Protein AF-0000000065962118 (afdb_homodimer)

Radius of gyration: 24.43 Å; Cα contacts (8 Å, |Δi|>4): 1003; chains: 2; bounding box: 50×73×47 Å

Solvent-accessible surface area (backbone atoms only — not comparable to full-atom values): 24178 Å² total; per-residue (Å²): 121,57,27,33,36,39,29,45,52,43,67,70,45,77,68,52,74,53,95,56,48,57,47,61,40,67,52,91,83,34,31,30,31,47,46,24,50,46,50,50,60,69,34,89,72,44,66,31,30,35,37,16,27,39,64,90,43,44,68,55,44,47,50,72,37,36,58,66,68,61,52,79,39,57,75,47,79,37,54,32,48,96,42,72,69,47,14,47,43,44,46,53,59,69,35,60,92,72,61,49,59,72,14,36,35,34,40,30,55,24,38,31,51,51,62,47,70,67,46,54,51,53,30,49,58,41,12,74,77,41,62,16,16,35,24,21,40,74,47,83,58,55,45,34,34,43,57,96,54,28,59,75,42,67,64,65,51,91,33,29,26,34,57,49,59,40,35,18,19,20,37,48,54,51,48,50,23,44,50,53,29,57,76,66,72,55,84,68,94,46,71,64,52,39,39,41,72,73,74,44,57,37,29,61,32,78,53,55,88,72,40,45,68,55,57,38,69,67,37,47,56,48,50,47,49,53,53,57,68,70,53,125,121,57,26,34,36,38,28,46,51,42,67,72,43,78,68,51,75,52,95,54,48,56,46,62,42,67,51,92,85,35,31,29,31,46,46,25,49,48,50,51,60,67,34,88,73,43,68,32,32,37,38,17,27,38,62,90,43,44,68,55,44,46,50,70,39,37,58,65,68,62,50,78,38,57,74,48,80,36,54,33,48,94,44,71,68,47,14,47,43,45,46,53,58,68,35,60,92,70,60,48,58,72,15,37,35,33,39,30,55,23,36,30,51,52,61,48,70,68,47,54,51,52,28,50,56,42,11,75,76,41,62,15,16,35,24,21,41,74,48,84,57,54,46,33,35,42,58,95,52,29,58,76,43,67,64,65,50,91,34,30,27,34,55,49,59,41,34,18,19,20,37,46,54,51,48,50,23,44,51,53,30,59,77,65,72,54,82,68,94,47,72,66,53,38,38,40,72,73,74,44,58,38,29,61,30,78,53,53,90,72,41,46,68,55,56,37,68,68,38,47,54,48,51,47,49,54,53,56,67,70,51,124

Structure (mmCIF, N/CA/C/O backbone):
data_AF-0000000065962118-model_v1
#
loop_
_entity.id
_entity.type
_entity.pdbx_description
1 polymer '2-C-methyl-D-erythritol 4-phosphate cytidylyltransferase'
#
loop_
_atom_site.group_PDB
_atom_site.id
_atom_site.type_symbol
_atom_site.label_atom_id
_atom_site.label_alt_id
_atom_site.label_comp_id
_atom_site.label_asym_id
_atom_site.label_entity_id
_atom_site.label_seq_id
_atom_site.pdbx_PDB_ins_code
_atom_site.Cartn_x
_atom_site.Cartn_y
_atom_site.Cartn_z
_atom_site.occupancy
_atom_site.B_iso_or_equiv
_atom_site.auth_seq_id
_atom_site.auth_comp_id
_atom_site.auth_asym_id
_atom_site.auth_atom_id
_atom_site.pdbx_PDB_model_num
ATOM 1 N N . MET A 1 1 ? 2.445 -27.125 -23.891 1 92.06 1 MET A N 1
ATOM 2 C CA . MET A 1 1 ? 3.012 -26.562 -22.672 1 92.06 1 MET A CA 1
ATOM 3 C C . MET A 1 1 ? 1.949 -26.453 -21.578 1 92.06 1 MET A C 1
ATOM 5 O O . MET A 1 1 ? 0.927 -25.797 -21.781 1 92.06 1 MET A O 1
ATOM 9 N N . ALA A 1 2 ? 2.139 -27.266 -20.562 1 98.06 2 ALA A N 1
ATOM 10 C CA . ALA A 1 2 ? 1.158 -27.266 -19.484 1 98.06 2 ALA A CA 1
ATOM 11 C C . ALA A 1 2 ? 1.36 -26.078 -18.547 1 98.06 2 ALA A C 1
ATOM 13 O O . ALA A 1 2 ? 2.391 -25.406 -18.609 1 98.06 2 ALA A O 1
ATOM 14 N N . VAL A 1 3 ? 0.314 -25.75 -17.891 1 98.81 3 VAL A N 1
ATOM 15 C CA . VAL A 1 3 ? 0.354 -24.688 -16.875 1 98.81 3 VAL A CA 1
ATOM 16 C C . VAL A 1 3 ? -0.012 -25.266 -15.508 1 98.81 3 VAL A C 1
ATOM 18 O O . VAL A 1 3 ? -1.057 -25.906 -15.359 1 98.81 3 VAL A O 1
ATOM 21 N N . PHE A 1 4 ? 0.867 -25.094 -14.547 1 98.88 4 PHE A N 1
ATOM 22 C CA . PHE A 1 4 ? 0.62 -25.562 -13.188 1 98.88 4 PHE A CA 1
ATOM 23 C C . PHE A 1 4 ? 0.595 -24.391 -12.211 1 98.88 4 PHE A C 1
ATOM 25 O O . PHE A 1 4 ? 1.349 -23.422 -12.367 1 98.88 4 PHE A O 1
ATOM 32 N N . ALA A 1 5 ? -0.285 -24.438 -11.227 1 98.88 5 ALA A N 1
ATOM 33 C CA . ALA A 1 5 ? -0.284 -23.5 -10.109 1 98.88 5 ALA A CA 1
ATOM 34 C C . ALA A 1 5 ? 0.433 -24.078 -8.898 1 98.88 5 ALA A C 1
ATOM 36 O O . ALA A 1 5 ? 0.242 -25.25 -8.555 1 98.88 5 ALA A O 1
ATOM 37 N N . LEU A 1 6 ? 1.332 -23.375 -8.391 1 98.94 6 LEU A N 1
ATOM 38 C CA . LEU A 1 6 ? 1.963 -23.672 -7.109 1 98.94 6 LEU A CA 1
ATOM 39 C C . LEU A 1 6 ? 1.506 -22.688 -6.043 1 98.94 6 LEU A C 1
ATOM 41 O O . LEU A 1 6 ? 1.812 -21.484 -6.121 1 98.94 6 LEU A O 1
ATOM 45 N N . ILE A 1 7 ? 0.814 -23.172 -5.004 1 98.75 7 ILE A N 1
ATOM 46 C CA . ILE A 1 7 ? 0.133 -22.312 -4.031 1 98.75 7 ILE A CA 1
ATOM 47 C C . ILE A 1 7 ? 0.769 -22.5 -2.654 1 98.75 7 ILE A C 1
ATOM 49 O O . ILE A 1 7 ? 0.338 -23.359 -1.872 1 98.75 7 ILE A O 1
ATOM 53 N N . PRO A 1 8 ? 1.767 -21.672 -2.369 1 97.94 8 PRO A N 1
ATOM 54 C CA . PRO A 1 8 ? 2.293 -21.703 -1.004 1 97.94 8 PRO A CA 1
ATOM 55 C C . PRO A 1 8 ? 1.306 -21.156 0.022 1 97.94 8 PRO A C 1
ATOM 57 O O . PRO A 1 8 ? 0.792 -20.047 -0.142 1 97.94 8 PRO A O 1
ATOM 60 N N . ALA A 1 9 ? 1.002 -21.859 1.066 1 95.12 9 ALA A N 1
ATOM 61 C CA . ALA A 1 9 ? 0.089 -21.484 2.145 1 95.12 9 ALA A CA 1
ATOM 62 C C . ALA A 1 9 ? 0.555 -22.062 3.48 1 95.12 9 ALA A C 1
ATOM 64 O O . ALA A 1 9 ? -0.261 -22.5 4.293 1 95.12 9 ALA A O 1
ATOM 65 N N . ALA A 1 10 ? 1.841 -22.031 3.631 1 89.19 10 ALA A N 1
ATOM 66 C CA . ALA A 1 10 ? 2.389 -22.672 4.82 1 89.19 10 ALA A CA 1
ATOM 67 C C . ALA A 1 10 ? 2.752 -21.641 5.883 1 89.19 10 ALA A C 1
ATOM 69 O O . ALA A 1 10 ? 3.232 -22 6.965 1 89.19 10 ALA A O 1
ATOM 70 N N . GLY A 1 11 ? 2.527 -20.406 5.52 1 80.38 11 GLY A N 1
ATOM 71 C CA . GLY A 1 11 ? 2.896 -19.375 6.469 1 80.38 11 GLY A CA 1
ATOM 72 C C . GLY A 1 11 ? 1.97 -19.297 7.668 1 80.38 11 GLY A C 1
ATOM 73 O O . GLY A 1 11 ? 0.763 -19.516 7.539 1 80.38 11 GLY A O 1
ATOM 74 N N . MET A 1 12 ? 2.488 -19.047 8.812 1 65.81 12 MET A N 1
ATOM 75 C CA . MET A 1 12 ? 1.793 -19.141 10.094 1 65.81 12 MET A CA 1
ATOM 76 C C . MET A 1 12 ? 0.943 -17.906 10.352 1 65.81 12 MET A C 1
ATOM 78 O O . MET A 1 12 ? 0.139 -17.875 11.281 1 65.81 12 MET A O 1
ATOM 82 N N . GLY A 1 13 ? 0.883 -16.953 9.461 1 64.19 13 GLY A N 1
ATOM 83 C CA . GLY A 1 13 ? -0.012 -15.805 9.562 1 64.19 13 GLY A CA 1
ATOM 84 C C . GLY A 1 13 ? 0.152 -15.031 10.859 1 64.19 13 GLY A C 1
ATOM 85 O O . GLY A 1 13 ? -0.834 -14.695 11.516 1 64.19 13 GLY A O 1
ATOM 86 N N . LYS A 1 14 ? 1.296 -14.703 11.406 1 60.91 14 LYS A N 1
ATOM 87 C CA . LYS A 1 14 ? 1.544 -14.055 12.688 1 60.91 14 LYS A CA 1
ATOM 88 C C . LYS A 1 14 ? 0.825 -12.711 12.773 1 60.91 14 LYS A C 1
ATOM 90 O O . LYS A 1 14 ? 0.328 -12.336 13.836 1 60.91 14 LYS A O 1
ATOM 95 N N . ARG A 1 15 ? 0.436 -12.133 11.789 1 61.31 15 ARG A N 1
ATOM 96 C CA . ARG A 1 15 ? -0.137 -10.789 11.773 1 61.31 15 ARG A CA 1
ATOM 97 C C . ARG A 1 15 ? -1.641 -10.836 12.023 1 61.31 15 ARG A C 1
ATOM 99 O O . ARG A 1 15 ? -2.252 -9.812 12.352 1 61.31 15 ARG A O 1
ATOM 106 N N . MET A 1 16 ? -2.307 -11.906 11.859 1 71.38 16 MET A N 1
ATOM 107 C CA . MET A 1 16 ? -3.752 -12.031 12.008 1 71.38 16 MET A CA 1
ATOM 108 C C . MET A 1 16 ? -4.133 -12.266 13.469 1 71.38 16 MET A C 1
ATOM 110 O O . MET A 1 16 ? -5.301 -12.133 13.836 1 71.38 16 MET A O 1
ATOM 114 N N . GLY A 1 17 ? -3.094 -12.492 14.352 1 57.5 17 GLY A N 1
ATOM 115 C CA . GLY A 1 17 ? -3.361 -12.766 15.75 1 57.5 17 GLY A CA 1
ATOM 116 C C . GLY A 1 17 ? -4.312 -13.93 15.969 1 57.5 17 GLY A C 1
ATOM 117 O O . GLY A 1 17 ? -4.793 -14.148 17.078 1 57.5 17 GLY A O 1
ATOM 118 N N . ALA A 1 18 ? -4.703 -14.633 14.969 1 54.94 18 ALA A N 1
ATOM 119 C CA . ALA A 1 18 ? -5.695 -15.695 15.102 1 54.94 18 ALA A CA 1
ATOM 120 C C . ALA A 1 18 ? -5.043 -17 15.531 1 54.94 18 ALA A C 1
ATOM 122 O O . ALA A 1 18 ? -3.855 -17.219 15.281 1 54.94 18 ALA A O 1
ATOM 123 N N . SER A 1 19 ? -5.828 -17.766 16.281 1 55.88 19 SER A N 1
ATOM 124 C CA . SER A 1 19 ? -5.426 -19.094 16.734 1 55.88 19 SER A CA 1
ATOM 125 C C . SER A 1 19 ? -5.289 -20.062 15.562 1 55.88 19 SER A C 1
ATOM 127 O O . SER A 1 19 ? -4.512 -21.016 15.617 1 55.88 19 SER A O 1
ATOM 129 N N . ILE A 1 20 ? -6.094 -19.812 14.555 1 60.16 20 ILE A N 1
ATOM 130 C CA . ILE A 1 20 ? -6.074 -20.656 13.367 1 60.16 20 ILE A CA 1
ATOM 131 C C . ILE A 1 20 ? -5.27 -19.969 12.266 1 60.16 20 ILE A C 1
ATOM 133 O O . ILE A 1 20 ? -5.285 -18.734 12.148 1 60.16 20 ILE A O 1
ATOM 137 N N . ASN A 1 21 ? -4.664 -20.734 11.602 1 79.06 21 ASN A N 1
ATOM 138 C CA . ASN A 1 21 ? -3.895 -20.203 10.484 1 79.06 21 ASN A CA 1
ATOM 139 C C . ASN A 1 21 ? -4.777 -19.406 9.531 1 79.06 21 ASN A C 1
ATOM 141 O O . ASN A 1 21 ? -5.887 -19.828 9.203 1 79.06 21 ASN A O 1
ATOM 145 N N . LYS A 1 22 ? -4.453 -18.344 9.086 1 82.69 22 LYS A N 1
ATOM 146 C CA . LYS A 1 22 ? -5.227 -17.359 8.344 1 82.69 22 LYS A CA 1
ATOM 147 C C . LYS A 1 22 ? -5.797 -17.953 7.059 1 82.69 22 LYS A C 1
ATOM 149 O O . LYS A 1 22 ? -6.852 -17.516 6.586 1 82.69 22 LYS A O 1
ATOM 154 N N . GLN A 1 23 ? -5.152 -18.969 6.543 1 89.31 23 GLN A N 1
ATOM 155 C CA . GLN A 1 23 ? -5.574 -19.516 5.258 1 89.31 23 GLN A CA 1
ATOM 156 C C . GLN A 1 23 ? -6.891 -20.281 5.395 1 89.31 23 GLN A C 1
ATOM 158 O O . GLN A 1 23 ? -7.559 -20.562 4.395 1 89.31 23 GLN A O 1
ATOM 163 N N . TYR A 1 24 ? -7.273 -20.562 6.648 1 90.94 24 TYR A N 1
ATOM 164 C CA . TYR A 1 24 ? -8.492 -21.328 6.855 1 90.94 24 TYR A CA 1
ATOM 165 C C . TYR A 1 24 ? -9.625 -20.453 7.352 1 90.94 24 TYR A C 1
ATOM 167 O O . TYR A 1 24 ? -10.75 -20.922 7.543 1 90.94 24 TYR A O 1
ATOM 175 N N . LEU A 1 25 ? -9.305 -19.156 7.602 1 90.19 25 LEU A N 1
ATOM 176 C CA . LEU A 1 25 ? -10.375 -18.234 7.973 1 90.19 25 LEU A CA 1
ATOM 177 C C . LEU A 1 25 ? -11.445 -18.172 6.883 1 90.19 25 LEU A C 1
ATOM 179 O O . LEU A 1 25 ? -11.133 -18.281 5.695 1 90.19 25 LEU A O 1
ATOM 183 N N . LEU A 1 26 ? -12.625 -17.969 7.336 1 92.56 26 LEU A N 1
ATOM 184 C CA . LEU A 1 26 ? -13.734 -17.969 6.387 1 92.56 26 LEU A CA 1
ATOM 185 C C . LEU A 1 26 ? -13.93 -16.594 5.77 1 92.56 26 LEU A C 1
ATOM 187 O O . LEU A 1 26 ? -13.891 -15.578 6.477 1 92.56 26 LEU A O 1
ATOM 191 N N . LEU A 1 27 ? -13.992 -16.594 4.555 1 93.12 27 LEU A N 1
ATOM 192 C CA . LEU A 1 27 ? -14.359 -15.445 3.742 1 93.12 27 LEU A CA 1
ATOM 193 C C . LEU A 1 27 ? -15.625 -15.727 2.938 1 93.12 27 LEU A C 1
ATOM 195 O O . LEU A 1 27 ? -15.594 -16.484 1.973 1 93.12 27 LEU A O 1
ATOM 199 N N . GLY A 1 28 ? -16.719 -15.109 3.295 1 91.56 28 GLY A N 1
ATOM 200 C CA . GLY A 1 28 ? -18 -15.43 2.676 1 91.56 28 GLY A CA 1
ATOM 201 C C . GLY A 1 28 ? -18.391 -16.891 2.824 1 91.56 28 GLY A C 1
ATOM 202 O O . GLY A 1 28 ? -18.844 -17.516 1.867 1 91.56 28 GLY A O 1
ATOM 203 N N . GLY A 1 29 ? -18 -17.484 3.867 1 91.75 29 GLY A N 1
ATOM 204 C CA . GLY A 1 29 ? -18.422 -18.844 4.172 1 91.75 29 GLY A CA 1
ATOM 205 C C . GLY A 1 29 ? -17.469 -19.891 3.65 1 91.75 29 GLY A C 1
ATOM 206 O O . GLY A 1 29 ? -17.641 -21.094 3.9 1 91.75 29 GLY A O 1
ATOM 207 N N . MET A 1 30 ? -16.516 -19.531 2.992 1 95.06 30 MET A N 1
ATOM 208 C CA . MET A 1 30 ? -15.531 -20.453 2.434 1 95.06 30 MET A CA 1
ATOM 209 C C . MET A 1 30 ? -14.125 -20.094 2.908 1 95.06 30 MET A C 1
ATOM 211 O O . MET A 1 30 ? -13.773 -18.906 2.994 1 95.06 30 MET A O 1
ATOM 215 N N . PRO A 1 31 ? -13.336 -21.125 3.271 1 95.75 31 PRO A N 1
ATOM 216 C CA . PRO A 1 31 ? -11.961 -20.797 3.648 1 95.75 31 PRO A CA 1
ATOM 217 C C . PRO A 1 31 ? -11.234 -19.969 2.582 1 95.75 31 PRO A C 1
ATOM 219 O O . PRO A 1 31 ? -11.43 -20.203 1.386 1 95.75 31 PRO A O 1
ATOM 222 N N . ILE A 1 32 ? -10.383 -19.062 3.002 1 96.31 32 ILE A N 1
ATOM 223 C CA . ILE A 1 32 ? -9.648 -18.188 2.088 1 96.31 32 ILE A CA 1
ATOM 224 C C . ILE A 1 32 ? -8.875 -19.047 1.083 1 96.31 32 ILE A C 1
ATOM 226 O O . ILE A 1 32 ? -8.898 -18.781 -0.12 1 96.31 32 ILE A O 1
ATOM 230 N N . LEU A 1 33 ? -8.219 -20.109 1.568 1 97.62 33 LEU A N 1
ATOM 231 C CA . LEU A 1 33 ? -7.449 -20.984 0.697 1 97.62 33 LEU A CA 1
ATOM 232 C C . LEU A 1 33 ? -8.344 -21.625 -0.353 1 97.62 33 LEU A C 1
ATOM 234 O O . LEU A 1 33 ? -7.973 -21.719 -1.523 1 97.62 33 LEU A O 1
ATOM 238 N N . ALA A 1 34 ? -9.5 -22.047 0.062 1 98.06 34 ALA A N 1
ATOM 239 C CA . ALA A 1 34 ? -10.438 -22.688 -0.865 1 98.06 34 ALA A CA 1
ATOM 240 C C . ALA A 1 34 ? -10.875 -21.703 -1.948 1 98.06 34 ALA A C 1
ATOM 242 O O . ALA A 1 34 ? -11 -22.078 -3.117 1 98.06 34 ALA A O 1
ATOM 243 N N . ARG A 1 35 ? -11.094 -20.5 -1.571 1 97.62 35 ARG A N 1
ATOM 244 C CA . ARG A 1 35 ? -11.469 -19.469 -2.543 1 97.62 35 ARG A CA 1
ATOM 245 C C . ARG A 1 35 ? -10.359 -19.25 -3.559 1 97.62 35 ARG A C 1
ATOM 247 O O . ARG A 1 35 ? -10.625 -19.047 -4.746 1 97.62 35 ARG A O 1
ATOM 254 N N . THR A 1 36 ? -9.164 -19.234 -3.043 1 98.12 36 THR A N 1
ATOM 255 C CA . THR A 1 36 ? -8.016 -19.078 -3.932 1 98.12 36 THR A CA 1
ATOM 256 C C . THR A 1 36 ? -7.918 -20.266 -4.902 1 98.12 36 THR A C 1
ATOM 258 O O . THR A 1 36 ? -7.797 -20.062 -6.113 1 98.12 36 THR A O 1
ATOM 261 N N . LEU A 1 37 ? -8.039 -21.469 -4.383 1 98.62 37 LEU A N 1
ATOM 262 C CA . LEU A 1 37 ? -7.93 -22.672 -5.203 1 98.62 37 LEU A CA 1
ATOM 263 C C . LEU A 1 37 ? -9.039 -22.734 -6.246 1 98.62 37 LEU A C 1
ATOM 265 O O . LEU A 1 37 ? -8.828 -23.219 -7.355 1 98.62 37 LEU A O 1
ATOM 269 N N . GLU A 1 38 ? -10.164 -22.203 -5.863 1 98.19 38 GLU A N 1
ATOM 270 C CA . GLU A 1 38 ? -11.32 -22.234 -6.758 1 98.19 38 GLU A CA 1
ATOM 271 C C . GLU A 1 38 ? -11.031 -21.516 -8.062 1 98.19 38 GLU A C 1
ATOM 273 O O . GLU A 1 38 ? -11.469 -21.938 -9.133 1 98.19 38 GLU A O 1
ATOM 278 N N . VAL A 1 39 ? -10.305 -20.406 -7.996 1 97.94 39 VAL A N 1
ATOM 279 C CA . VAL A 1 39 ? -9.961 -19.641 -9.18 1 97.94 39 VAL A CA 1
ATOM 280 C C . VAL A 1 39 ? -9.148 -20.5 -10.148 1 97.94 39 VAL A C 1
ATOM 282 O O . VAL A 1 39 ? -9.438 -20.531 -11.352 1 97.94 39 VAL A O 1
ATOM 285 N N . PHE A 1 40 ? -8.203 -21.234 -9.656 1 98.69 40 PHE A N 1
ATOM 286 C CA . PHE A 1 40 ? -7.32 -22.062 -10.477 1 98.69 40 PHE A CA 1
ATOM 287 C C . PHE A 1 40 ? -8.039 -23.312 -10.938 1 98.69 40 PHE A C 1
ATOM 289 O O . PHE A 1 40 ? -7.816 -23.797 -12.055 1 98.69 40 PHE A O 1
ATOM 296 N N . GLU A 1 41 ? -8.898 -23.828 -10.086 1 98.62 41 GLU A N 1
ATOM 297 C CA . GLU A 1 41 ? -9.711 -24.984 -10.445 1 98.62 41 GLU A CA 1
ATOM 298 C C . GLU A 1 41 ? -10.594 -24.688 -11.648 1 98.62 41 GLU A C 1
ATOM 300 O O . GLU A 1 41 ? -10.727 -25.516 -12.555 1 98.62 41 GLU A O 1
ATOM 305 N N . ARG A 1 42 ? -11.102 -23.516 -11.68 1 98.12 42 ARG A N 1
ATOM 306 C CA . ARG A 1 42 ? -12.07 -23.156 -12.711 1 98.12 42 ARG A CA 1
ATOM 307 C C . ARG A 1 42 ? -11.367 -22.703 -13.992 1 98.12 42 ARG A C 1
ATOM 309 O O . ARG A 1 42 ? -11.969 -22.719 -15.07 1 98.12 42 ARG A O 1
ATOM 316 N N . SER A 1 43 ? -10.188 -22.297 -13.906 1 98.38 43 SER A N 1
ATOM 317 C CA . SER A 1 43 ? -9.469 -21.75 -15.055 1 98.38 43 SER A CA 1
ATOM 318 C C . SER A 1 43 ? -9.164 -22.828 -16.078 1 98.38 43 SER A C 1
ATOM 320 O O . SER A 1 43 ? -8.531 -23.844 -15.758 1 98.38 43 SER A O 1
ATOM 322 N N . PRO A 1 44 ? -9.516 -22.641 -17.312 1 97.88 44 PRO A N 1
ATOM 323 C CA . PRO A 1 44 ? -9.164 -23.609 -18.359 1 97.88 44 PRO A CA 1
ATOM 324 C C . PRO A 1 44 ? -7.672 -23.594 -18.688 1 97.88 44 PRO A C 1
ATOM 326 O O . PRO A 1 44 ? -7.176 -24.516 -19.344 1 97.88 44 PRO A O 1
ATOM 329 N N . LEU A 1 45 ? -6.984 -22.578 -18.219 1 97.94 45 LEU A N 1
ATOM 330 C CA . LEU A 1 45 ? -5.559 -22.438 -18.484 1 97.94 45 LEU A CA 1
ATOM 331 C C . LEU A 1 45 ? -4.734 -23.359 -17.609 1 97.94 45 LEU A C 1
ATOM 333 O O . LEU A 1 45 ? -3.643 -23.781 -18 1 97.94 45 LEU A O 1
ATOM 337 N N . VAL A 1 46 ? -5.223 -23.688 -16.469 1 98.75 46 VAL A N 1
ATOM 338 C CA . VAL A 1 46 ? -4.445 -24.375 -15.445 1 98.75 46 VAL A CA 1
ATOM 339 C C . VAL A 1 46 ? -4.707 -25.875 -15.539 1 98.75 46 VAL A C 1
ATOM 341 O O . VAL A 1 46 ? -5.859 -26.328 -15.516 1 98.75 46 VAL A O 1
ATOM 344 N N . ASP A 1 47 ? -3.641 -26.609 -15.586 1 98.69 47 ASP A N 1
ATOM 345 C CA . ASP A 1 47 ? -3.752 -28.047 -15.789 1 98.69 47 ASP A CA 1
ATOM 346 C C . ASP A 1 47 ? -3.631 -28.797 -14.461 1 98.69 47 ASP A C 1
ATOM 348 O O . ASP A 1 47 ? -4.078 -29.938 -14.344 1 98.69 47 ASP A O 1
ATOM 352 N N . GLY A 1 48 ? -3.053 -28.266 -13.508 1 98.75 48 GLY A N 1
ATOM 353 C CA . GLY A 1 48 ? -2.836 -28.891 -12.219 1 98.75 48 GLY A CA 1
ATOM 354 C C . GLY A 1 48 ? -2.441 -27.906 -11.133 1 98.75 48 GLY A C 1
ATOM 355 O O . GLY A 1 48 ? -1.953 -26.812 -11.43 1 98.75 48 GLY A O 1
ATOM 356 N N . ILE A 1 49 ? -2.705 -28.281 -9.891 1 98.88 49 ILE A N 1
ATOM 357 C CA . ILE A 1 49 ? -2.438 -27.422 -8.742 1 98.88 49 ILE A CA 1
ATOM 358 C C . ILE A 1 49 ? -1.604 -28.188 -7.711 1 98.88 49 ILE A C 1
ATOM 360 O O . ILE A 1 49 ? -1.9 -29.344 -7.398 1 98.88 49 ILE A O 1
ATOM 364 N N . PHE A 1 50 ? -0.556 -27.594 -7.266 1 98.88 50 PHE A N 1
ATOM 365 C CA . PHE A 1 50 ? 0.219 -28.062 -6.121 1 98.88 50 PHE A CA 1
ATOM 366 C C . PHE A 1 50 ? 0.068 -27.109 -4.945 1 98.88 50 PHE A C 1
ATOM 368 O O . PHE A 1 50 ? 0.266 -25.891 -5.09 1 98.88 50 PHE A O 1
ATOM 375 N N . VAL A 1 51 ? -0.312 -27.641 -3.779 1 98.69 51 VAL A N 1
ATOM 376 C CA . VAL A 1 51 ? -0.548 -26.828 -2.59 1 98.69 51 VAL A CA 1
ATOM 377 C C . VAL A 1 51 ? 0.52 -27.125 -1.54 1 98.69 51 VAL A C 1
ATOM 379 O O . VAL A 1 51 ? 0.832 -28.281 -1.277 1 98.69 51 VAL A O 1
ATOM 382 N N . VAL A 1 52 ? 1.112 -26.094 -1.016 1 98.31 52 VAL A N 1
ATOM 383 C CA . VAL A 1 52 ? 2.127 -26.266 0.017 1 98.31 52 VAL A CA 1
ATOM 384 C C . VAL A 1 52 ? 1.569 -25.828 1.37 1 98.31 52 VAL A C 1
ATOM 386 O O . VAL A 1 52 ? 1.16 -24.688 1.537 1 98.31 52 VAL A O 1
ATOM 389 N N . ILE A 1 53 ? 1.55 -26.75 2.32 1 96.5 53 ILE A N 1
ATOM 390 C CA . ILE A 1 53 ? 0.913 -26.531 3.615 1 96.5 53 ILE A CA 1
ATOM 391 C C . ILE A 1 53 ? 1.821 -27.047 4.727 1 96.5 53 ILE A C 1
ATOM 393 O O . ILE A 1 53 ? 2.707 -27.875 4.48 1 96.5 53 ILE A O 1
ATOM 397 N N . PRO A 1 54 ? 1.706 -26.453 5.898 1 94.81 54 PRO A N 1
ATOM 398 C CA . PRO A 1 54 ? 2.447 -27.094 6.992 1 94.81 54 PRO A CA 1
ATOM 399 C C . PRO A 1 54 ? 2.197 -28.594 7.09 1 94.81 54 PRO A C 1
ATOM 401 O O . PRO A 1 54 ? 1.063 -29.047 6.918 1 94.81 54 PRO A O 1
ATOM 404 N N . ALA A 1 55 ? 3.256 -29.266 7.406 1 95.25 55 ALA A N 1
ATOM 405 C CA . ALA A 1 55 ? 3.225 -30.734 7.363 1 95.25 55 ALA A CA 1
ATOM 406 C C . ALA A 1 55 ? 2.1 -31.281 8.234 1 95.25 55 ALA A C 1
ATOM 408 O O . ALA A 1 55 ? 1.383 -32.188 7.828 1 95.25 55 ALA A O 1
ATOM 409 N N . ASP A 1 56 ? 1.895 -30.719 9.367 1 93.94 56 ASP A N 1
ATOM 410 C CA . ASP A 1 56 ? 0.945 -31.25 10.344 1 93.94 56 ASP A CA 1
ATOM 411 C C . ASP A 1 56 ? -0.491 -30.906 9.945 1 93.94 56 ASP A C 1
ATOM 413 O O . ASP A 1 56 ? -1.439 -31.453 10.516 1 93.94 56 ASP A O 1
ATOM 417 N N . GLU A 1 57 ? -0.644 -30.156 8.914 1 94.81 57 GLU A N 1
ATOM 418 C CA . GLU A 1 57 ? -1.982 -29.719 8.523 1 94.81 57 GLU A CA 1
ATOM 419 C C . GLU A 1 57 ? -2.414 -30.375 7.215 1 94.81 57 GLU A C 1
ATOM 421 O O . GLU A 1 57 ? -3.527 -30.141 6.738 1 94.81 57 GLU A O 1
ATOM 426 N N . ILE A 1 58 ? -1.604 -31.188 6.629 1 96.56 58 ILE A N 1
ATOM 427 C CA . ILE A 1 58 ? -1.834 -31.766 5.305 1 96.56 58 ILE A CA 1
ATOM 428 C C . ILE A 1 58 ? -3.117 -32.594 5.316 1 96.56 58 ILE A C 1
ATOM 430 O O . ILE A 1 58 ? -3.98 -32.406 4.453 1 96.56 58 ILE A O 1
ATOM 434 N N . PRO A 1 59 ? -3.314 -33.406 6.402 1 96.56 59 PRO A N 1
ATOM 435 C CA . PRO A 1 59 ? -4.566 -34.188 6.402 1 96.56 59 PRO A CA 1
ATOM 436 C C . PRO A 1 59 ? -5.801 -33.281 6.484 1 96.56 59 PRO A C 1
ATOM 438 O O . PRO A 1 59 ? -6.781 -33.5 5.77 1 96.56 59 PRO A O 1
ATOM 441 N N . PHE A 1 60 ? -5.672 -32.281 7.312 1 95.31 60 PHE A N 1
ATOM 442 C CA . PHE A 1 60 ? -6.781 -31.359 7.461 1 95.31 60 PHE A CA 1
ATOM 443 C C . PHE A 1 60 ? -7.07 -30.641 6.145 1 95.31 60 PHE A C 1
ATOM 445 O O . PHE A 1 60 ? -8.227 -30.562 5.719 1 95.31 60 PHE A O 1
ATOM 452 N N . CYS A 1 61 ? -6.094 -30.156 5.496 1 96.5 61 CYS A N 1
ATOM 453 C CA . CYS A 1 61 ? -6.242 -29.453 4.23 1 96.5 61 CYS A CA 1
ATOM 454 C C . CYS A 1 61 ? -6.852 -30.359 3.166 1 96.5 61 CYS A C 1
ATOM 456 O O . CYS A 1 61 ? -7.742 -29.938 2.426 1 96.5 61 CYS A O 1
ATOM 458 N N . ARG A 1 62 ? -6.352 -31.562 3.08 1 97.5 62 ARG A N 1
ATOM 459 C CA . ARG A 1 62 ? -6.855 -32.531 2.104 1 97.5 62 ARG A CA 1
ATOM 460 C C . ARG A 1 62 ? -8.352 -32.75 2.273 1 97.5 62 ARG A C 1
ATOM 462 O O . ARG A 1 62 ? -9.117 -32.656 1.309 1 97.5 62 ARG A O 1
ATOM 469 N N . GLU A 1 63 ? -8.75 -32.875 3.473 1 97.06 63 GLU A N 1
ATOM 470 C CA . GLU A 1 63 ? -10.133 -33.25 3.75 1 97.06 63 GLU A CA 1
ATOM 471 C C . GLU A 1 63 ? -11.047 -32.031 3.742 1 97.06 63 GLU A C 1
ATOM 473 O O . GLU A 1 63 ? -12.086 -32.031 3.078 1 97.06 63 GLU A O 1
ATOM 478 N N . GLN A 1 64 ? -10.617 -31 4.422 1 95.88 64 GLN A N 1
ATOM 479 C CA . GLN A 1 64 ? -11.523 -29.891 4.734 1 95.88 64 GLN A CA 1
ATOM 480 C C . GLN A 1 64 ? -11.477 -28.812 3.656 1 95.88 64 GLN A C 1
ATOM 482 O O . GLN A 1 64 ? -12.344 -27.953 3.602 1 95.88 64 GLN A O 1
ATOM 487 N N . VAL A 1 65 ? -10.492 -28.922 2.805 1 97 65 VAL A N 1
ATOM 488 C CA . VAL A 1 65 ? -10.383 -27.906 1.768 1 97 65 VAL A CA 1
ATOM 489 C C . VAL A 1 65 ? -10.484 -28.547 0.39 1 97 65 VAL A C 1
ATOM 491 O O . VAL A 1 65 ? -11.477 -28.375 -0.318 1 97 65 VAL A O 1
ATOM 494 N N . VAL A 1 66 ? -9.656 -29.5 0.09 1 97.94 66 VAL A N 1
ATOM 495 C CA . VAL A 1 66 ? -9.539 -30.031 -1.265 1 97.94 66 VAL A CA 1
ATOM 496 C C . VAL A 1 66 ? -10.727 -30.953 -1.561 1 97.94 66 VAL A C 1
ATOM 498 O O . VAL A 1 66 ? -11.492 -30.703 -2.498 1 97.94 66 VAL A O 1
ATOM 501 N N . GLU A 1 67 ? -10.898 -31.938 -0.735 1 98 67 GLU A N 1
ATOM 502 C CA . GLU A 1 67 ? -11.953 -32.938 -0.964 1 98 67 GLU A CA 1
ATOM 503 C C . GLU A 1 67 ? -13.328 -32.312 -0.714 1 98 67 GLU A C 1
ATOM 505 O O . GLU A 1 67 ? -14.266 -32.531 -1.492 1 98 67 GLU A O 1
ATOM 510 N N . ARG A 1 68 ? -13.383 -31.531 0.333 1 97.44 68 ARG A N 1
ATOM 511 C CA . ARG A 1 68 ? -14.656 -30.922 0.702 1 97.44 68 ARG A CA 1
ATOM 512 C C . ARG A 1 68 ? -15.211 -30.078 -0.438 1 97.44 68 ARG A C 1
ATOM 514 O O . ARG A 1 68 ? -16.422 -30.016 -0.65 1 97.44 68 ARG A O 1
ATOM 521 N N . HIS A 1 69 ? -14.359 -29.438 -1.181 1 97.75 69 HIS A N 1
ATOM 522 C CA . HIS A 1 69 ? -14.828 -28.516 -2.211 1 97.75 69 HIS A CA 1
ATOM 523 C C . HIS A 1 69 ? -14.664 -29.109 -3.604 1 97.75 69 HIS A C 1
ATOM 525 O O . HIS A 1 69 ? -14.914 -28.438 -4.605 1 97.75 69 HIS A O 1
ATOM 531 N N . GLY A 1 70 ? -14.172 -30.266 -3.715 1 97.94 70 GLY A N 1
ATOM 532 C CA . GLY A 1 70 ? -14.141 -31.031 -4.953 1 97.94 70 GLY A CA 1
ATOM 533 C C . GLY A 1 70 ? -13.086 -30.531 -5.93 1 97.94 70 GLY A C 1
ATOM 534 O O . GLY A 1 70 ? -13.328 -30.484 -7.137 1 97.94 70 GLY A O 1
ATOM 535 N N . PHE A 1 71 ? -11.992 -30.125 -5.441 1 98.56 71 PHE A N 1
ATOM 536 C CA . PHE A 1 71 ? -10.93 -29.656 -6.316 1 98.56 71 PHE A CA 1
ATOM 537 C C . PHE A 1 71 ? -10.211 -30.812 -6.988 1 98.56 71 PHE A C 1
ATOM 539 O O . PHE A 1 71 ? -9.352 -31.453 -6.379 1 98.56 71 PHE A O 1
ATOM 546 N N . SER A 1 72 ? -10.445 -30.984 -8.242 1 98.38 72 SER A N 1
ATOM 547 C CA . SER A 1 72 ? -9.961 -32.156 -8.969 1 98.38 72 SER A CA 1
ATOM 548 C C . SER A 1 72 ? -8.586 -31.891 -9.578 1 98.38 72 SER A C 1
ATOM 550 O O . SER A 1 72 ? -7.879 -32.844 -9.953 1 98.38 72 SER A O 1
ATOM 552 N N . LYS A 1 73 ? -8.227 -30.656 -9.688 1 98.56 73 LYS A N 1
ATOM 553 C CA . LYS A 1 73 ? -6.953 -30.344 -10.328 1 98.56 73 LYS A CA 1
ATOM 554 C C . LYS A 1 73 ? -5.801 -30.391 -9.336 1 98.56 73 LYS A C 1
ATOM 556 O O . LYS A 1 73 ? -4.633 -30.312 -9.719 1 98.56 73 LYS A O 1
ATOM 561 N N . VAL A 1 74 ? -6.102 -30.516 -8.047 1 98.69 74 VAL A N 1
ATOM 562 C CA . VAL A 1 74 ? -5.035 -30.609 -7.051 1 98.69 74 VAL A CA 1
ATOM 563 C C . VAL A 1 74 ? -4.305 -31.938 -7.199 1 98.69 74 VAL A C 1
ATOM 565 O O . VAL A 1 74 ? -4.891 -33 -6.98 1 98.69 74 VAL A O 1
ATOM 568 N N . ARG A 1 75 ? -3.059 -31.844 -7.512 1 98.19 75 ARG A N 1
ATOM 569 C CA . ARG A 1 75 ? -2.256 -33.031 -7.773 1 98.19 75 ARG A CA 1
ATOM 570 C C . ARG A 1 75 ? -1.552 -33.5 -6.508 1 98.19 75 ARG A C 1
ATOM 572 O O . ARG A 1 75 ? -1.323 -34.719 -6.328 1 98.19 75 ARG A O 1
ATOM 579 N N . SER A 1 76 ? -1.17 -32.594 -5.719 1 97.88 76 SER A N 1
ATOM 580 C CA . SER A 1 76 ? -0.406 -32.938 -4.523 1 97.88 76 SER A CA 1
ATOM 581 C C . SER A 1 76 ? -0.5 -31.828 -3.473 1 97.88 76 SER A C 1
ATOM 583 O O . SER A 1 76 ? -0.708 -30.656 -3.805 1 97.88 76 SER A O 1
ATOM 585 N N . ILE A 1 77 ? -0.473 -32.219 -2.236 1 98.38 77 ILE A N 1
ATOM 586 C CA . ILE A 1 77 ? -0.27 -31.359 -1.084 1 98.38 77 ILE A CA 1
ATOM 587 C C . ILE A 1 77 ? 1.089 -31.641 -0.451 1 98.38 77 ILE A C 1
ATOM 589 O O . ILE A 1 77 ? 1.353 -32.781 -0.02 1 98.38 77 ILE A O 1
ATOM 593 N N . VAL A 1 78 ? 1.896 -30.641 -0.465 1 98 78 VAL A N 1
ATOM 594 C CA . VAL A 1 78 ? 3.309 -30.797 -0.137 1 98 78 VAL A CA 1
ATOM 595 C C . VAL A 1 78 ? 3.615 -30.078 1.176 1 98 78 VAL A C 1
ATOM 597 O O . VAL A 1 78 ? 2.992 -29.062 1.497 1 98 78 VAL A O 1
ATOM 600 N N . ALA A 1 79 ? 4.562 -30.625 1.94 1 97.69 79 ALA A N 1
ATOM 601 C CA . ALA A 1 79 ? 4.969 -29.984 3.191 1 97.69 79 ALA A CA 1
ATOM 602 C C . ALA A 1 79 ? 5.789 -28.719 2.926 1 97.69 79 ALA A C 1
ATOM 604 O O . ALA A 1 79 ? 6.695 -28.734 2.092 1 97.69 79 ALA A O 1
ATOM 605 N N . GLY A 1 80 ? 5.41 -27.641 3.652 1 96.44 80 GLY A N 1
ATOM 606 C CA . GLY A 1 80 ? 6.148 -26.391 3.535 1 96.44 80 GLY A CA 1
ATOM 607 C C . GLY A 1 80 ? 7.453 -26.406 4.312 1 96.44 80 GLY A C 1
ATOM 608 O O . GLY A 1 80 ? 7.801 -27.391 4.949 1 96.44 80 GLY A O 1
ATOM 609 N N . GLY A 1 81 ? 8.266 -25.344 4.078 1 94.25 81 GLY A N 1
ATOM 610 C CA . GLY A 1 81 ? 9.492 -25.125 4.828 1 94.25 81 GLY A CA 1
ATOM 611 C C . GLY A 1 81 ? 9.375 -24.016 5.859 1 94.25 81 GLY A C 1
ATOM 612 O O . GLY A 1 81 ? 8.266 -23.609 6.215 1 94.25 81 GLY A O 1
ATOM 613 N N . ALA A 1 82 ? 10.492 -23.641 6.391 1 91.06 82 ALA A N 1
ATOM 614 C CA . ALA A 1 82 ? 10.547 -22.609 7.422 1 91.06 82 ALA A CA 1
ATOM 615 C C . ALA A 1 82 ? 10.18 -21.25 6.852 1 91.06 82 ALA A C 1
ATOM 617 O O . ALA A 1 82 ? 9.586 -20.406 7.543 1 91.06 82 ALA A O 1
ATOM 618 N N . GLU A 1 83 ? 10.562 -21.047 5.598 1 93.06 83 GLU A N 1
ATOM 619 C CA . GLU A 1 83 ? 10.281 -19.797 4.898 1 93.06 83 GLU A CA 1
ATOM 620 C C . GLU A 1 83 ? 9.453 -20.031 3.641 1 93.06 83 GLU A C 1
ATOM 622 O O . GLU A 1 83 ? 9.406 -21.156 3.131 1 93.06 83 GLU A O 1
ATOM 627 N N . ARG A 1 84 ? 8.867 -18.953 3.197 1 94.69 84 ARG A N 1
ATOM 628 C CA . ARG A 1 84 ? 8.07 -19.031 1.976 1 94.69 84 ARG A CA 1
ATOM 629 C C . ARG A 1 84 ? 8.906 -19.578 0.818 1 94.69 84 ARG A C 1
ATOM 631 O O . ARG A 1 84 ? 8.422 -20.391 0.028 1 94.69 84 ARG A O 1
ATOM 638 N N . GLN A 1 85 ? 10.117 -19.156 0.728 1 97.06 85 GLN A N 1
ATOM 639 C CA . GLN A 1 85 ? 11.023 -19.562 -0.346 1 97.06 85 GLN A CA 1
ATOM 640 C C . GLN A 1 85 ? 11.258 -21.078 -0.331 1 97.06 85 GLN A C 1
ATOM 642 O O . GLN A 1 85 ? 11.242 -21.719 -1.381 1 97.06 85 GLN A O 1
ATOM 647 N N . GLN A 1 86 ? 11.453 -21.609 0.844 1 97 86 GLN A N 1
ATOM 648 C CA . GLN A 1 86 ? 11.656 -23.047 0.972 1 97 86 GLN A CA 1
ATOM 649 C C . GLN A 1 86 ? 10.383 -23.812 0.635 1 97 86 GLN A C 1
ATOM 651 O O . GLN A 1 86 ? 10.438 -24.906 0.072 1 97 86 GLN A O 1
ATOM 656 N N . SER A 1 87 ? 9.25 -23.25 1.034 1 97.75 87 SER A N 1
ATOM 657 C CA . SER A 1 87 ? 7.977 -23.859 0.677 1 97.75 87 SER A CA 1
ATOM 658 C C . SER A 1 87 ? 7.812 -23.953 -0.836 1 97.75 87 SER A C 1
ATOM 660 O O . SER A 1 87 ? 7.402 -25 -1.359 1 97.75 87 SER A O 1
ATOM 662 N N . VAL A 1 88 ? 8.164 -22.875 -1.52 1 98.69 88 VAL A N 1
ATOM 663 C CA . VAL A 1 88 ? 8.062 -22.859 -2.975 1 98.69 88 VAL A CA 1
ATOM 664 C C . VAL A 1 88 ? 9.008 -23.891 -3.57 1 98.69 88 VAL A C 1
ATOM 666 O O . VAL A 1 88 ? 8.625 -24.641 -4.477 1 98.69 88 VAL A O 1
ATOM 669 N N . LEU A 1 89 ? 10.227 -23.984 -3.029 1 98.69 89 LEU A N 1
ATOM 670 C CA . LEU A 1 89 ? 11.195 -24.969 -3.512 1 98.69 89 LEU A CA 1
ATOM 671 C C . LEU A 1 89 ? 10.664 -26.375 -3.324 1 98.69 89 LEU A C 1
ATOM 673 O O . LEU A 1 89 ? 10.773 -27.219 -4.23 1 98.69 89 LEU A O 1
ATOM 677 N N . ASN A 1 90 ? 10.133 -26.656 -2.152 1 98.5 90 ASN A N 1
ATOM 678 C CA . ASN A 1 90 ? 9.547 -27.969 -1.911 1 98.5 90 ASN A CA 1
ATOM 679 C C . ASN A 1 90 ? 8.469 -28.297 -2.941 1 98.5 90 ASN A C 1
ATOM 681 O O . ASN A 1 90 ? 8.398 -29.422 -3.438 1 98.5 90 ASN A O 1
ATOM 685 N N . GLY A 1 91 ? 7.648 -27.281 -3.201 1 98.75 91 GLY A N 1
ATOM 686 C CA . GLY A 1 91 ? 6.625 -27.453 -4.223 1 98.75 91 GLY A CA 1
ATOM 687 C C . GLY A 1 91 ? 7.199 -27.75 -5.598 1 98.75 91 GLY A C 1
ATOM 688 O O . GLY A 1 91 ? 6.719 -28.641 -6.301 1 98.75 91 GLY A O 1
ATOM 689 N N . LEU A 1 92 ? 8.227 -27.016 -5.961 1 98.81 92 LEU A N 1
ATOM 690 C CA . LEU A 1 92 ? 8.875 -27.203 -7.254 1 98.81 92 LEU A CA 1
ATOM 691 C C . LEU A 1 92 ? 9.469 -28.609 -7.352 1 98.81 92 LEU A C 1
ATOM 693 O O . LEU A 1 92 ? 9.367 -29.266 -8.391 1 98.81 92 LEU A O 1
ATOM 697 N N . ARG A 1 93 ? 10.062 -29.062 -6.332 1 98.56 93 ARG A N 1
ATOM 698 C CA . ARG A 1 93 ? 10.641 -30.406 -6.305 1 98.56 93 ARG A CA 1
ATOM 699 C C . ARG A 1 93 ? 9.562 -31.469 -6.441 1 98.56 93 ARG A C 1
ATOM 701 O O . ARG A 1 93 ? 9.773 -32.5 -7.094 1 98.56 93 ARG A O 1
ATOM 708 N N . ALA A 1 94 ? 8.445 -31.234 -5.832 1 98.38 94 ALA A N 1
ATOM 709 C CA . ALA A 1 94 ? 7.336 -32.188 -5.898 1 98.38 94 ALA A CA 1
ATOM 710 C C . ALA A 1 94 ? 6.789 -32.281 -7.316 1 98.38 94 ALA A C 1
ATOM 712 O O . ALA A 1 94 ? 6.086 -33.25 -7.648 1 98.38 94 ALA A O 1
ATOM 713 N N . MET A 1 95 ? 7.07 -31.328 -8.148 1 98.38 95 MET A N 1
ATOM 714 C CA . MET A 1 95 ? 6.57 -31.297 -9.516 1 98.38 95 MET A CA 1
ATOM 715 C C . MET A 1 95 ? 7.477 -32.094 -10.453 1 98.38 95 MET A C 1
ATOM 717 O O . MET A 1 95 ? 7.152 -32.281 -11.625 1 98.38 95 MET A O 1
ATOM 721 N N . GLU A 1 96 ? 8.602 -32.5 -9.883 1 97.19 96 GLU A N 1
ATOM 722 C CA . GLU A 1 96 ? 9.523 -33.281 -10.703 1 97.19 96 GLU A CA 1
ATOM 723 C C . GLU A 1 96 ? 8.828 -34.5 -11.32 1 97.19 96 GLU A C 1
ATOM 725 O O . GLU A 1 96 ? 8.109 -35.219 -10.633 1 97.19 96 GLU A O 1
ATOM 730 N N . GLY A 1 97 ? 9.047 -34.688 -12.578 1 95.69 97 GLY A N 1
ATOM 731 C CA . GLY A 1 97 ? 8.43 -35.812 -13.281 1 95.69 97 GLY A CA 1
ATOM 732 C C . GLY A 1 97 ? 7.047 -35.469 -13.82 1 95.69 97 GLY A C 1
ATOM 733 O O . GLY A 1 97 ? 6.539 -36.188 -14.695 1 95.69 97 GLY A O 1
ATOM 734 N N . THR A 1 98 ? 6.488 -34.469 -13.367 1 97.19 98 THR A N 1
ATOM 735 C CA . THR A 1 98 ? 5.164 -34.031 -13.812 1 97.19 98 THR A CA 1
ATOM 736 C C . THR A 1 98 ? 5.262 -32.812 -14.742 1 97.19 98 THR A C 1
ATOM 738 O O . THR A 1 98 ? 4.688 -32.812 -15.828 1 97.19 98 THR A O 1
ATOM 741 N N . ALA A 1 99 ? 6.012 -31.844 -14.312 1 97.75 99 ALA A N 1
ATOM 742 C CA . ALA A 1 99 ? 6.195 -30.641 -15.109 1 97.75 99 ALA A CA 1
ATOM 743 C C . ALA A 1 99 ? 7.414 -30.766 -16.016 1 97.75 99 ALA A C 1
ATOM 745 O O . ALA A 1 99 ? 8.477 -31.234 -15.594 1 97.75 99 ALA A O 1
ATOM 746 N N . GLY A 1 100 ? 7.227 -30.375 -17.25 1 97.81 100 GLY A N 1
ATOM 747 C CA . GLY A 1 100 ? 8.352 -30.281 -18.172 1 97.81 100 GLY A CA 1
ATOM 748 C C . GLY A 1 100 ? 9.094 -28.969 -18.094 1 97.81 100 GLY A C 1
ATOM 749 O O . GLY A 1 100 ? 8.562 -27.984 -17.562 1 97.81 100 GLY A O 1
ATOM 750 N N . GLU A 1 101 ? 10.25 -28.938 -18.656 1 97.25 101 GLU A N 1
ATOM 751 C CA . GLU A 1 101 ? 11.164 -27.797 -18.578 1 97.25 101 GLU A CA 1
ATOM 752 C C . GLU A 1 101 ? 10.492 -26.516 -19.062 1 97.25 101 GLU A C 1
ATOM 754 O O . GLU A 1 101 ? 10.766 -25.438 -18.531 1 97.25 101 GLU A O 1
ATOM 759 N N . TYR A 1 102 ? 9.586 -26.672 -20.016 1 97.44 102 TYR A N 1
ATOM 760 C CA . TYR A 1 102 ? 9.039 -25.484 -20.672 1 97.44 102 TYR A CA 1
ATOM 761 C C . TYR A 1 102 ? 7.605 -25.234 -20.219 1 97.44 102 TYR A C 1
ATOM 763 O O . TYR A 1 102 ? 6.953 -24.297 -20.688 1 97.44 102 TYR A O 1
ATOM 771 N N . ASP A 1 103 ? 7.113 -26.047 -19.312 1 98.62 103 ASP A N 1
ATOM 772 C CA . ASP A 1 103 ? 5.797 -25.781 -18.734 1 98.62 103 ASP A CA 1
ATOM 773 C C . ASP A 1 103 ? 5.812 -24.531 -17.875 1 98.62 103 ASP A C 1
ATOM 775 O O . ASP A 1 103 ? 6.871 -24.109 -17.391 1 98.62 103 ASP A O 1
ATOM 779 N N . VAL A 1 104 ? 4.672 -23.891 -17.719 1 98.81 104 VAL A N 1
ATOM 780 C CA . VAL A 1 104 ? 4.578 -22.625 -16.984 1 98.81 104 VAL A CA 1
ATOM 781 C C . VAL A 1 104 ? 4.102 -22.906 -15.555 1 98.81 104 VAL A C 1
ATOM 783 O O . VAL A 1 104 ? 3.148 -23.656 -15.352 1 98.81 104 VAL A O 1
ATOM 786 N N . ILE A 1 105 ? 4.809 -22.344 -14.609 1 98.94 105 ILE A N 1
ATOM 787 C CA . ILE A 1 105 ? 4.453 -22.422 -13.195 1 98.94 105 ILE A CA 1
ATOM 788 C C . ILE A 1 105 ? 3.934 -21.078 -12.711 1 98.94 105 ILE A C 1
ATOM 790 O O . ILE A 1 105 ? 4.641 -20.062 -12.789 1 98.94 105 ILE A O 1
ATOM 794 N N . LEU A 1 106 ? 2.711 -21.016 -12.258 1 98.94 106 LEU A N 1
ATOM 795 C CA . LEU A 1 106 ? 2.123 -19.859 -11.594 1 98.94 106 LEU A CA 1
ATOM 796 C C . LEU A 1 106 ? 2.25 -19.984 -10.078 1 98.94 106 LEU A C 1
ATOM 798 O O . LEU A 1 106 ? 1.509 -20.75 -9.445 1 98.94 106 LEU A O 1
ATOM 802 N N . ILE A 1 107 ? 3.182 -19.281 -9.516 1 98.94 107 ILE A N 1
ATOM 803 C CA . ILE A 1 107 ? 3.33 -19.25 -8.062 1 98.94 107 ILE A CA 1
ATOM 804 C C . ILE A 1 107 ? 2.418 -18.188 -7.469 1 98.94 107 ILE A C 1
ATOM 806 O O . ILE A 1 107 ? 2.592 -17 -7.73 1 98.94 107 ILE A O 1
ATOM 810 N N . HIS A 1 108 ? 1.47 -18.547 -6.641 1 98.81 108 HIS A N 1
ATOM 811 C CA . HIS A 1 108 ? 0.429 -17.641 -6.176 1 98.81 108 HIS A CA 1
ATOM 812 C C . HIS A 1 108 ? 0.142 -17.844 -4.691 1 98.81 108 HIS A C 1
ATOM 814 O O . HIS A 1 108 ? -0.029 -18.969 -4.238 1 98.81 108 HIS A O 1
ATOM 820 N N . ASP A 1 109 ? 0.126 -16.75 -3.963 1 97.5 109 ASP A N 1
ATOM 821 C CA . ASP A 1 109 ? -0.127 -16.797 -2.527 1 97.5 109 ASP A CA 1
ATOM 822 C C . ASP A 1 109 ? -1.491 -17.422 -2.234 1 97.5 109 ASP A C 1
ATOM 824 O O . ASP A 1 109 ? -2.496 -17.047 -2.84 1 97.5 109 ASP A O 1
ATOM 828 N N . GLY A 1 110 ? -1.534 -18.266 -1.255 1 97.56 110 GLY A N 1
ATOM 829 C CA . GLY A 1 110 ? -2.75 -18.984 -0.917 1 97.56 110 GLY A CA 1
ATOM 830 C C . GLY A 1 110 ? -3.824 -18.094 -0.319 1 97.56 110 GLY A C 1
ATOM 831 O O . GLY A 1 110 ? -4.988 -18.5 -0.238 1 97.56 110 GLY A O 1
ATOM 832 N N . VAL A 1 111 ? -3.43 -16.938 0.073 1 96.12 111 VAL A N 1
ATOM 833 C CA . VAL A 1 111 ? -4.391 -16.031 0.71 1 96.12 111 VAL A CA 1
ATOM 834 C C . VAL A 1 111 ? -4.656 -14.836 -0.194 1 96.12 111 VAL A C 1
ATOM 836 O O . VAL A 1 111 ? -4.852 -13.719 0.289 1 96.12 111 VAL A O 1
ATOM 839 N N . ARG A 1 112 ? -4.645 -14.984 -1.468 1 97.19 112 ARG A N 1
ATOM 840 C CA . ARG A 1 112 ? -4.984 -14 -2.492 1 97.19 112 ARG A CA 1
ATOM 841 C C . ARG A 1 112 ? -6.121 -14.508 -3.377 1 97.19 112 ARG A C 1
ATOM 843 O O . ARG A 1 112 ? -5.898 -14.883 -4.531 1 97.19 112 ARG A O 1
ATOM 850 N N . PRO A 1 113 ? -7.312 -14.438 -2.953 1 97.38 113 PRO A N 1
ATOM 851 C CA . PRO A 1 113 ? -8.43 -15.148 -3.588 1 97.38 113 PRO A CA 1
ATOM 852 C C . PRO A 1 113 ? -9.047 -14.359 -4.742 1 97.38 113 PRO A C 1
ATOM 854 O O . PRO A 1 113 ? -10.008 -14.82 -5.363 1 97.38 113 PRO A O 1
ATOM 857 N N . PHE A 1 114 ? -8.453 -13.188 -5.172 1 97.12 114 PHE A N 1
ATOM 858 C CA . PHE A 1 114 ? -9.188 -12.336 -6.098 1 97.12 114 PHE A CA 1
ATOM 859 C C . PHE A 1 114 ? -8.453 -12.219 -7.426 1 97.12 114 PHE A C 1
ATOM 861 O O . PHE A 1 114 ? -8.695 -11.289 -8.195 1 97.12 114 PHE A O 1
ATOM 868 N N . VAL A 1 115 ? -7.531 -13.125 -7.688 1 98.06 115 VAL A N 1
ATOM 869 C CA . VAL A 1 115 ? -6.867 -13.102 -8.992 1 98.06 115 VAL A CA 1
ATOM 870 C C . VAL A 1 115 ? -7.875 -13.453 -10.086 1 98.06 115 VAL A C 1
ATOM 872 O O . VAL A 1 115 ? -8.742 -14.305 -9.891 1 98.06 115 VAL A O 1
ATOM 875 N N . THR A 1 116 ? -7.738 -12.781 -11.242 1 97.69 116 THR A N 1
ATOM 876 C CA . THR A 1 116 ? -8.711 -12.984 -12.312 1 97.69 116 THR A CA 1
ATOM 877 C C . THR A 1 116 ? -8.125 -13.859 -13.414 1 97.69 116 THR A C 1
ATOM 879 O O . THR A 1 116 ? -6.902 -13.984 -13.531 1 97.69 116 THR A O 1
ATOM 882 N N . GLU A 1 117 ? -9.031 -14.344 -14.195 1 98 117 GLU A N 1
ATOM 883 C CA . GLU A 1 117 ? -8.633 -15.133 -15.359 1 98 117 GLU A CA 1
ATOM 884 C C . GLU A 1 117 ? -7.77 -14.312 -16.312 1 98 117 GLU A C 1
ATOM 886 O O . GLU A 1 117 ? -6.828 -14.828 -16.906 1 98 117 GLU A O 1
ATOM 891 N N . ASP A 1 118 ? -8.086 -13.055 -16.438 1 98.19 118 ASP A N 1
ATOM 892 C CA . ASP A 1 118 ? -7.328 -12.18 -17.328 1 98.19 118 ASP A CA 1
ATOM 893 C C . ASP A 1 118 ? -5.883 -12.039 -16.859 1 98.19 118 ASP A C 1
ATOM 895 O O . ASP A 1 118 ? -4.953 -12.086 -17.672 1 98.19 118 ASP A O 1
ATOM 899 N N . ILE A 1 119 ? -5.695 -11.898 -15.578 1 98.5 119 ILE A N 1
ATOM 900 C CA . ILE A 1 119 ? -4.359 -11.781 -15 1 98.5 119 ILE A CA 1
ATOM 901 C C . ILE A 1 119 ? -3.582 -13.078 -15.227 1 98.5 119 ILE A C 1
ATOM 903 O O . ILE A 1 119 ? -2.416 -13.047 -15.625 1 98.5 119 ILE A O 1
ATOM 907 N N . LEU A 1 120 ? -4.246 -14.25 -15.008 1 98.69 120 LEU A N 1
ATOM 908 C CA . LEU A 1 120 ? -3.611 -15.547 -15.234 1 98.69 120 LEU A CA 1
ATOM 909 C C . LEU A 1 120 ? -3.17 -15.695 -16.688 1 98.69 120 LEU A C 1
ATOM 911 O O . LEU A 1 120 ? -2.066 -16.172 -16.953 1 98.69 120 LEU A O 1
ATOM 915 N N . GLY A 1 121 ? -4.07 -15.258 -17.547 1 98.62 121 GLY A N 1
ATOM 916 C CA . GLY A 1 121 ? -3.758 -15.328 -18.969 1 98.62 121 GLY A CA 1
ATOM 917 C C . GLY A 1 121 ? -2.545 -14.508 -19.359 1 98.62 121 GLY A C 1
ATOM 918 O O . GLY A 1 121 ? -1.638 -15.008 -20.031 1 98.62 121 GLY A O 1
ATOM 919 N N . ARG A 1 122 ? -2.467 -13.266 -18.922 1 98.5 122 ARG A N 1
ATOM 920 C CA . ARG A 1 122 ? -1.356 -12.375 -19.25 1 98.5 122 ARG A CA 1
ATOM 921 C C . ARG A 1 122 ? -0.052 -12.891 -18.641 1 98.5 122 ARG A C 1
ATOM 923 O O . ARG A 1 122 ? 0.992 -12.867 -19.297 1 98.5 122 ARG A O 1
ATOM 930 N N . ALA A 1 123 ? -0.128 -13.352 -17.438 1 98.69 123 ALA A N 1
ATOM 931 C CA . ALA A 1 123 ? 1.063 -13.859 -16.766 1 98.69 123 ALA A CA 1
ATOM 932 C C . ALA A 1 123 ? 1.62 -15.086 -17.469 1 98.69 123 ALA A C 1
ATOM 934 O O . ALA A 1 123 ? 2.83 -15.195 -17.688 1 98.69 123 ALA A O 1
ATOM 935 N N . THR A 1 124 ? 0.73 -15.992 -17.844 1 98.69 124 THR A N 1
ATOM 936 C CA . THR A 1 124 ? 1.121 -17.219 -18.531 1 98.69 124 THR A CA 1
ATOM 937 C C . THR A 1 124 ? 1.75 -16.891 -19.891 1 98.69 124 THR A C 1
ATOM 939 O O . THR A 1 124 ? 2.822 -17.406 -20.219 1 98.69 124 THR A O 1
ATOM 942 N N . ALA A 1 125 ? 1.065 -16.047 -20.625 1 98.44 125 ALA A N 1
ATOM 943 C CA . ALA A 1 125 ? 1.56 -15.672 -21.953 1 98.44 125 ALA A CA 1
ATOM 944 C C . ALA A 1 125 ? 2.947 -15.039 -21.859 1 98.44 125 ALA A C 1
ATOM 946 O O . ALA A 1 125 ? 3.836 -15.367 -22.656 1 98.44 125 ALA A O 1
ATOM 947 N N . THR A 1 126 ? 3.143 -14.172 -20.938 1 98.5 126 THR A N 1
ATOM 948 C CA . THR A 1 126 ? 4.414 -13.477 -20.75 1 98.5 126 THR A CA 1
ATOM 949 C C . THR A 1 126 ? 5.516 -14.461 -20.359 1 98.5 126 THR A C 1
ATOM 951 O O . THR A 1 126 ? 6.637 -14.375 -20.875 1 98.5 126 THR A O 1
ATOM 954 N N . ALA A 1 127 ? 5.223 -15.398 -19.516 1 98.06 127 ALA A N 1
ATOM 955 C CA . ALA A 1 127 ? 6.215 -16.359 -19.031 1 98.06 127 ALA A CA 1
ATOM 956 C C . ALA A 1 127 ? 6.629 -17.328 -20.125 1 98.06 127 ALA A C 1
ATOM 958 O O . ALA A 1 127 ? 7.73 -17.875 -20.094 1 98.06 127 ALA A O 1
ATOM 959 N N . ARG A 1 128 ? 5.734 -17.562 -21.078 1 97.12 128 ARG A N 1
ATOM 960 C CA . ARG A 1 128 ? 6.043 -18.453 -22.203 1 97.12 128 ARG A CA 1
ATOM 961 C C . ARG A 1 128 ? 7.102 -17.828 -23.109 1 97.12 128 ARG A C 1
ATOM 963 O O . ARG A 1 128 ? 7.898 -18.547 -23.719 1 97.12 128 ARG A O 1
ATOM 970 N N . GLU A 1 129 ? 7.133 -16.516 -23.094 1 95.88 129 GLU A N 1
ATOM 971 C CA . GLU A 1 129 ? 7.973 -15.82 -24.062 1 95.88 129 GLU A CA 1
ATOM 972 C C . GLU A 1 129 ? 9.172 -15.164 -23.375 1 95.88 129 GLU A C 1
ATOM 974 O O . GLU A 1 129 ? 10.047 -14.609 -24.047 1 95.88 129 GLU A O 1
ATOM 979 N N . ASN A 1 130 ? 9.188 -15.164 -22.094 1 95.81 130 ASN A N 1
ATOM 980 C CA . ASN A 1 130 ? 10.242 -14.516 -21.328 1 95.81 130 ASN A CA 1
ATOM 981 C C . ASN A 1 130 ? 10.719 -15.406 -20.172 1 95.81 130 ASN A C 1
ATOM 983 O O . ASN A 1 130 ? 10.203 -16.516 -19.984 1 95.81 130 ASN A O 1
ATOM 987 N N . ASP A 1 131 ? 11.734 -14.945 -19.406 1 95.25 131 ASP A N 1
ATOM 988 C CA . ASP A 1 131 ? 12.273 -15.727 -18.297 1 95.25 131 ASP A CA 1
ATOM 989 C C . ASP A 1 131 ? 11.312 -15.727 -17.109 1 95.25 131 ASP A C 1
ATOM 991 O O . ASP A 1 131 ? 11.406 -16.578 -16.234 1 95.25 131 ASP A O 1
ATOM 995 N N . GLY A 1 132 ? 10.477 -14.734 -17.125 1 98.06 132 GLY A N 1
ATOM 996 C CA . GLY A 1 132 ? 9.516 -14.672 -16.031 1 98.06 132 GLY A CA 1
ATOM 997 C C . GLY A 1 132 ? 8.555 -13.5 -16.156 1 98.06 132 GLY A C 1
ATOM 998 O O . GLY A 1 132 ? 8.805 -12.562 -16.922 1 98.06 132 GLY A O 1
ATOM 999 N N . ALA A 1 133 ? 7.453 -13.617 -15.477 1 98.69 133 ALA A N 1
ATOM 1000 C CA . ALA A 1 133 ? 6.43 -12.578 -15.367 1 98.69 133 ALA A CA 1
ATOM 1001 C C . ALA A 1 133 ? 6.039 -12.344 -13.914 1 98.69 133 ALA A C 1
ATOM 1003 O O . ALA A 1 133 ? 5.797 -13.289 -13.164 1 98.69 133 ALA A O 1
ATOM 1004 N N . LEU A 1 134 ? 6.047 -11.117 -13.539 1 98.75 134 LEU A N 1
ATOM 1005 C CA . LEU A 1 134 ? 5.629 -10.719 -12.203 1 98.75 134 LEU A CA 1
ATOM 1006 C C . LEU A 1 134 ? 4.387 -9.844 -12.266 1 98.75 134 LEU A C 1
ATOM 1008 O O . LEU A 1 134 ? 4.422 -8.742 -12.82 1 98.75 134 LEU A O 1
ATOM 1012 N N . VAL A 1 135 ? 3.301 -10.328 -11.766 1 98.81 135 VAL A N 1
ATOM 1013 C CA . VAL A 1 135 ? 2.105 -9.5 -11.641 1 98.81 135 VAL A CA 1
ATOM 1014 C C . VAL A 1 135 ? 2.34 -8.414 -10.594 1 98.81 135 VAL A C 1
ATOM 1016 O O . VAL A 1 135 ? 2.824 -8.688 -9.5 1 98.81 135 VAL A O 1
ATOM 1019 N N . ALA A 1 136 ? 2.035 -7.184 -10.977 1 98.5 136 ALA A N 1
ATOM 1020 C CA . ALA A 1 136 ? 2.273 -6.035 -10.102 1 98.5 136 ALA A CA 1
ATOM 1021 C C . ALA A 1 136 ? 1.357 -4.871 -10.469 1 98.5 136 ALA A C 1
ATOM 1023 O O . ALA A 1 136 ? 0.693 -4.898 -11.508 1 98.5 136 ALA A O 1
ATOM 1024 N N . VAL A 1 137 ? 1.279 -3.912 -9.594 1 97.06 137 VAL A N 1
ATOM 1025 C CA . VAL A 1 137 ? 0.539 -2.684 -9.852 1 97.06 137 VAL A CA 1
ATOM 1026 C C . VAL A 1 137 ? 1.428 -1.474 -9.578 1 97.06 137 VAL A C 1
ATOM 1028 O O . VAL A 1 137 ? 2.338 -1.542 -8.75 1 97.06 137 VAL A O 1
ATOM 1031 N N . PRO A 1 138 ? 1.188 -0.379 -10.281 1 96 138 PRO A N 1
ATOM 1032 C CA . PRO A 1 138 ? 1.934 0.843 -9.969 1 96 138 PRO A CA 1
ATOM 1033 C C . PRO A 1 138 ? 1.771 1.281 -8.516 1 96 138 PRO A C 1
ATOM 1035 O O . PRO A 1 138 ? 0.683 1.161 -7.949 1 96 138 PRO A O 1
ATOM 1038 N N . ALA A 1 139 ? 2.871 1.753 -7.906 1 94.19 139 ALA A N 1
ATOM 1039 C CA . ALA A 1 139 ? 2.793 2.309 -6.559 1 94.19 139 ALA A CA 1
ATOM 1040 C C . ALA A 1 139 ? 1.931 3.566 -6.531 1 94.19 139 ALA A C 1
ATOM 1042 O O . ALA A 1 139 ? 2.035 4.418 -7.418 1 94.19 139 ALA A O 1
ATOM 1043 N N . LYS A 1 140 ? 1.108 3.66 -5.516 1 88.69 140 LYS A N 1
ATOM 1044 C CA . LYS A 1 140 ? 0.261 4.84 -5.375 1 88.69 140 LYS A CA 1
ATOM 1045 C C . LYS A 1 140 ? 0.855 5.824 -4.371 1 88.69 140 LYS A C 1
ATOM 1047 O O . LYS A 1 140 ? 0.755 7.043 -4.555 1 88.69 140 LYS A O 1
ATOM 1052 N N . ASP A 1 141 ? 1.459 5.285 -3.369 1 90.75 141 ASP A N 1
ATOM 1053 C CA . ASP A 1 141 ? 2.027 6.109 -2.305 1 90.75 141 ASP A CA 1
ATOM 1054 C C . ASP A 1 141 ? 3.445 6.559 -2.656 1 90.75 141 ASP A C 1
ATOM 1056 O O . ASP A 1 141 ? 4.168 5.852 -3.365 1 90.75 141 ASP A O 1
ATOM 1060 N N . THR A 1 142 ? 3.746 7.727 -2.172 1 93.88 142 THR A N 1
ATOM 1061 C CA . THR A 1 142 ? 5.141 8.148 -2.256 1 93.88 142 THR A CA 1
ATOM 1062 C C . THR A 1 142 ? 6.027 7.25 -1.396 1 93.88 142 THR A C 1
ATOM 1064 O O . THR A 1 142 ? 5.73 7.016 -0.224 1 93.88 142 THR A O 1
ATOM 1067 N N . VAL A 1 143 ? 7.039 6.699 -2.031 1 96.44 143 VAL A N 1
ATOM 1068 C CA . VAL A 1 143 ? 7.984 5.832 -1.335 1 96.44 143 VAL A CA 1
ATOM 1069 C C . VAL A 1 143 ? 9.242 6.621 -0.976 1 96.44 143 VAL A C 1
ATOM 1071 O O . VAL A 1 143 ? 9.781 7.359 -1.806 1 96.44 143 VAL A O 1
ATOM 1074 N N . LYS A 1 144 ? 9.672 6.52 0.272 1 97.19 144 LYS A N 1
ATOM 1075 C CA . LYS A 1 144 ? 10.898 7.145 0.757 1 97.19 144 LYS A CA 1
ATOM 1076 C C . LYS A 1 144 ? 11.938 6.098 1.131 1 97.19 144 LYS A C 1
ATOM 1078 O O . LYS A 1 144 ? 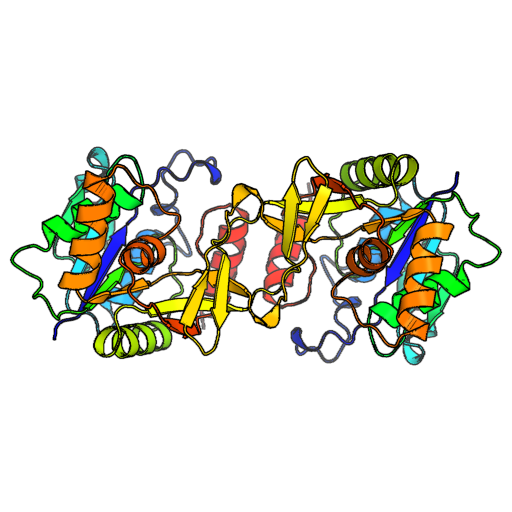11.602 5.055 1.698 1 97.19 144 LYS A O 1
ATOM 1083 N N . VAL A 1 145 ? 13.156 6.375 0.773 1 96.56 145 VAL A N 1
ATOM 1084 C CA . VAL A 1 145 ? 14.273 5.602 1.295 1 96.56 145 VAL A CA 1
ATOM 1085 C C . VAL A 1 145 ? 14.797 6.25 2.576 1 96.56 145 VAL A C 1
ATOM 1087 O O . VAL A 1 145 ? 15.109 7.441 2.592 1 96.56 145 VAL A O 1
ATOM 1090 N N . VAL A 1 146 ? 14.883 5.496 3.627 1 97.19 146 VAL A N 1
ATOM 1091 C CA . VAL A 1 146 ? 15.203 6.055 4.938 1 97.19 146 VAL A CA 1
ATOM 1092 C C . VAL A 1 146 ? 16.406 5.328 5.531 1 97.19 146 VAL A C 1
ATOM 1094 O O . VAL A 1 146 ? 16.469 4.098 5.5 1 97.19 146 VAL A O 1
ATOM 1097 N N . GLU A 1 147 ? 17.391 6.043 5.941 1 96 147 GLU A N 1
ATOM 1098 C CA . GLU A 1 147 ? 18.547 5.555 6.695 1 96 147 GLU A CA 1
ATOM 1099 C C . GLU A 1 147 ? 18.672 6.281 8.031 1 96 147 GLU A C 1
ATOM 1101 O O . GLU A 1 147 ? 18.734 7.512 8.07 1 96 147 GLU A O 1
ATOM 1106 N N . ASP A 1 148 ? 18.672 5.535 9.172 1 94.75 14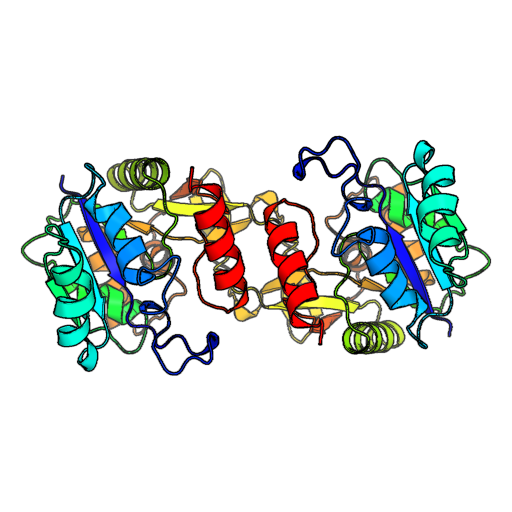8 ASP A N 1
ATOM 1107 C CA . ASP A 1 148 ? 18.828 6.086 10.508 1 94.75 148 ASP A CA 1
ATOM 1108 C C . ASP A 1 148 ? 17.781 7.156 10.797 1 94.75 148 ASP A C 1
ATOM 1110 O O . ASP A 1 148 ? 18.109 8.242 11.289 1 94.75 148 ASP A O 1
ATOM 1114 N N . GLY A 1 149 ? 16.609 6.887 10.273 1 95.5 149 GLY A N 1
ATOM 1115 C CA . GLY A 1 149 ? 15.484 7.754 10.57 1 95.5 149 GLY A CA 1
ATOM 1116 C C . GLY A 1 149 ? 15.43 8.984 9.695 1 95.5 149 GLY A C 1
ATOM 1117 O O . GLY A 1 149 ? 14.562 9.844 9.859 1 95.5 149 GLY A O 1
ATOM 1118 N N . ILE A 1 150 ? 16.359 9.094 8.719 1 97 150 ILE A N 1
ATOM 1119 C CA . ILE A 1 150 ? 16.438 10.266 7.855 1 97 150 ILE A CA 1
ATOM 1120 C C . ILE A 1 150 ? 16.125 9.859 6.414 1 97 150 ILE A C 1
ATOM 1122 O O . ILE A 1 150 ? 16.609 8.836 5.934 1 97 150 ILE A O 1
ATOM 1126 N N . ILE A 1 151 ? 15.297 10.672 5.73 1 96.75 151 ILE A N 1
ATOM 1127 C CA . ILE A 1 151 ? 15 10.422 4.32 1 96.75 151 ILE A CA 1
ATOM 1128 C C . ILE A 1 151 ? 16.25 10.688 3.482 1 96.75 151 ILE A C 1
ATOM 1130 O O . ILE A 1 151 ? 16.828 11.781 3.541 1 96.75 151 ILE A O 1
ATOM 1134 N N . THR A 1 152 ? 16.641 9.664 2.68 1 95.62 152 THR A N 1
ATOM 1135 C CA . THR A 1 152 ? 17.859 9.812 1.892 1 95.62 152 THR A CA 1
ATOM 1136 C C . THR A 1 152 ? 17.531 9.898 0.403 1 95.62 152 THR A C 1
ATOM 1138 O O . THR A 1 152 ? 18.359 10.359 -0.392 1 95.62 152 THR A O 1
ATOM 1141 N N . ALA A 1 153 ? 16.344 9.43 0.075 1 93.69 153 ALA A N 1
ATOM 1142 C CA . ALA A 1 153 ? 15.945 9.484 -1.329 1 93.69 153 ALA A CA 1
ATOM 1143 C C . ALA A 1 153 ? 14.43 9.336 -1.476 1 93.69 153 ALA A C 1
ATOM 1145 O O . ALA A 1 153 ? 13.766 8.781 -0.596 1 93.69 153 ALA A O 1
ATOM 1146 N N . THR A 1 154 ? 13.922 9.875 -2.557 1 93.56 154 THR A N 1
ATOM 1147 C CA . THR A 1 154 ? 12.547 9.703 -3.006 1 93.56 154 THR A CA 1
ATOM 1148 C C . THR A 1 154 ? 12.508 9.203 -4.449 1 93.56 154 THR A C 1
ATOM 1150 O O . THR A 1 154 ? 12.477 10.008 -5.387 1 93.56 154 THR A O 1
ATOM 1153 N N . PRO A 1 155 ? 12.477 7.879 -4.555 1 92.25 155 PRO A N 1
ATOM 1154 C CA . PRO A 1 155 ? 12.461 7.355 -5.922 1 92.25 155 PRO A CA 1
ATOM 1155 C C . PRO A 1 155 ? 11.242 7.816 -6.711 1 92.25 155 PRO A C 1
ATOM 1157 O O . PRO A 1 155 ? 10.18 8.07 -6.129 1 92.25 155 PRO A O 1
ATOM 1160 N N . SER A 1 156 ? 11.438 7.855 -8.047 1 91.62 156 SER A N 1
ATOM 1161 C CA . SER A 1 156 ? 10.336 8.266 -8.906 1 91.62 156 SER A CA 1
ATOM 1162 C C . SER A 1 156 ? 9.188 7.254 -8.852 1 91.62 156 SER A C 1
ATOM 1164 O O . SER A 1 156 ? 9.375 6.078 -9.172 1 91.62 156 SER A O 1
ATOM 1166 N N . ARG A 1 157 ? 8.102 7.727 -8.508 1 90.56 157 ARG A N 1
ATOM 1167 C CA . ARG A 1 157 ? 6.926 6.879 -8.328 1 90.56 157 ARG A CA 1
ATOM 1168 C C . ARG A 1 157 ? 6.559 6.164 -9.625 1 90.56 157 ARG A C 1
ATOM 1170 O O . ARG A 1 157 ? 6.066 5.035 -9.594 1 90.56 157 ARG A O 1
ATOM 1177 N N . GLU A 1 158 ? 6.848 6.766 -10.758 1 92.06 158 GLU A N 1
ATOM 1178 C CA . GLU A 1 158 ? 6.453 6.254 -12.062 1 92.06 158 GLU A CA 1
ATOM 1179 C C . GLU A 1 158 ? 7.176 4.949 -12.391 1 92.06 158 GLU A C 1
ATOM 1181 O O . GLU A 1 158 ? 6.727 4.18 -13.242 1 92.06 158 GLU A O 1
ATOM 1186 N N . THR A 1 159 ? 8.219 4.727 -11.703 1 95.25 159 THR A N 1
ATOM 1187 C CA . THR A 1 159 ? 9.008 3.531 -11.992 1 95.25 159 THR A CA 1
ATOM 1188 C C . THR A 1 159 ? 8.75 2.449 -10.945 1 95.25 159 THR A C 1
ATOM 1190 O O . THR A 1 159 ? 9.281 1.343 -11.047 1 95.25 159 THR A O 1
ATOM 1193 N N . LEU A 1 160 ? 8.008 2.758 -9.93 1 96.94 160 LEU A N 1
ATOM 1194 C CA . LEU A 1 160 ? 7.855 1.852 -8.797 1 96.94 160 LEU A CA 1
ATOM 1195 C C . LEU A 1 160 ? 6.582 1.023 -8.922 1 96.94 160 LEU A C 1
ATOM 1197 O O . LEU A 1 160 ? 5.512 1.564 -9.211 1 96.94 160 LEU A O 1
ATOM 1201 N N . TRP A 1 161 ? 6.746 -0.243 -8.727 1 97.44 161 TRP A N 1
ATOM 1202 C CA . TRP A 1 161 ? 5.637 -1.188 -8.789 1 97.44 161 TRP A CA 1
ATOM 1203 C C . TRP A 1 161 ? 5.586 -2.057 -7.539 1 97.44 161 TRP A C 1
ATOM 1205 O O . TRP A 1 161 ? 6.625 -2.41 -6.977 1 97.44 161 TRP A O 1
ATOM 1215 N N . LEU A 1 162 ? 4.406 -2.377 -7.102 1 97.12 162 LEU A N 1
ATOM 1216 C CA . LEU A 1 162 ? 4.203 -3.277 -5.973 1 97.12 162 LEU A CA 1
ATOM 1217 C C . LEU A 1 162 ? 3.957 -4.703 -6.453 1 97.12 162 LEU A C 1
ATOM 1219 O O . LEU A 1 162 ? 3.021 -4.953 -7.219 1 97.12 162 LEU A O 1
ATOM 1223 N N . ALA A 1 163 ? 4.754 -5.566 -5.973 1 97.75 163 ALA A N 1
ATOM 1224 C CA . ALA A 1 163 ? 4.688 -6.957 -6.418 1 97.75 163 ALA A CA 1
ATOM 1225 C C . ALA A 1 163 ? 3.438 -7.648 -5.883 1 97.75 163 ALA A C 1
ATOM 1227 O O . ALA A 1 163 ? 3.061 -7.453 -4.723 1 97.75 163 ALA A O 1
ATOM 1228 N N . GLN A 1 164 ? 2.801 -8.359 -6.691 1 97.88 164 GLN A N 1
ATOM 1229 C CA . GLN A 1 164 ? 1.717 -9.273 -6.352 1 97.88 164 GLN A CA 1
ATOM 1230 C C . GLN A 1 164 ? 2.031 -10.695 -6.812 1 97.88 164 GLN A C 1
ATOM 1232 O O . GLN A 1 164 ? 3.186 -11.016 -7.102 1 97.88 164 GLN A O 1
ATOM 1237 N N . THR A 1 165 ? 1.146 -11.547 -6.676 1 98.5 165 THR A N 1
ATOM 1238 C CA . THR A 1 165 ? 1.146 -12.859 -7.309 1 98.5 165 THR A CA 1
ATOM 1239 C C . THR A 1 165 ? -0.119 -13.062 -8.133 1 98.5 165 THR A C 1
ATOM 1241 O O . THR A 1 165 ? -1.148 -12.438 -7.871 1 98.5 165 THR A O 1
ATOM 1244 N N . PRO A 1 166 ? 0.089 -13.852 -9.164 1 98.75 166 PRO A N 1
ATOM 1245 C CA . PRO A 1 166 ? 1.093 -14.883 -9.438 1 98.75 166 PRO A CA 1
ATOM 1246 C C . PRO A 1 166 ? 2.393 -14.305 -10 1 98.75 166 PRO A C 1
ATOM 1248 O O . PRO A 1 166 ? 2.393 -13.211 -10.562 1 98.75 166 PRO A O 1
ATOM 1251 N N . GLN A 1 167 ? 3.387 -14.953 -9.711 1 98.88 167 GLN A N 1
ATOM 1252 C CA . GLN A 1 167 ? 4.641 -14.875 -10.445 1 98.88 167 GLN A CA 1
ATOM 1253 C C . GLN A 1 167 ? 4.832 -16.094 -11.344 1 98.88 167 GLN A C 1
ATOM 1255 O O . GLN A 1 167 ? 4.73 -17.234 -10.883 1 98.88 167 GLN A O 1
ATOM 1260 N N . ALA A 1 168 ? 5.059 -15.867 -12.578 1 98.88 168 ALA A N 1
ATOM 1261 C CA . ALA A 1 168 ? 5.016 -16.953 -13.555 1 98.88 168 ALA A CA 1
ATOM 1262 C C . ALA A 1 168 ? 6.383 -17.156 -14.203 1 98.88 168 ALA A C 1
ATOM 1264 O O . ALA A 1 168 ? 7.055 -16.203 -14.578 1 98.88 168 ALA A O 1
ATOM 1265 N N . PHE A 1 169 ? 6.723 -18.422 -14.328 1 98.88 169 PHE A N 1
ATOM 1266 C CA . PHE A 1 169 ? 8.016 -18.797 -14.883 1 98.88 169 PHE A CA 1
ATOM 1267 C C . PHE A 1 169 ? 7.922 -20.125 -15.617 1 98.88 169 PHE A C 1
ATOM 1269 O O . PHE A 1 169 ? 7.043 -20.938 -15.32 1 98.88 169 PHE A O 1
ATOM 1276 N N . ARG A 1 170 ? 8.812 -20.328 -16.531 1 98.62 170 ARG A N 1
ATOM 1277 C CA . ARG A 1 170 ? 9.023 -21.688 -16.984 1 98.62 170 ARG A CA 1
ATOM 1278 C C . ARG A 1 170 ? 9.617 -22.547 -15.875 1 98.62 170 ARG A C 1
ATOM 1280 O O . ARG A 1 170 ? 10.461 -22.078 -15.109 1 98.62 170 ARG A O 1
ATOM 1287 N N . TYR A 1 171 ? 9.258 -23.781 -15.867 1 98.69 171 TYR A N 1
ATOM 1288 C CA . TYR A 1 171 ? 9.641 -24.672 -14.781 1 98.69 171 TYR A CA 1
ATOM 1289 C C . TYR A 1 171 ? 11.156 -24.766 -14.648 1 98.69 171 TYR A C 1
ATOM 1291 O O . TYR A 1 171 ? 11.695 -24.625 -13.555 1 98.69 171 TYR A O 1
ATOM 1299 N N . GLY A 1 172 ? 11.781 -24.984 -15.719 1 98.12 172 GLY A N 1
ATOM 1300 C CA . GLY A 1 172 ? 13.234 -25.125 -15.672 1 98.12 172 GLY A CA 1
ATOM 1301 C C . GLY A 1 172 ? 13.922 -23.891 -15.109 1 98.12 172 GLY A C 1
ATOM 1302 O O . GLY A 1 172 ? 14.898 -24 -14.367 1 98.12 172 GLY A O 1
ATOM 1303 N N . VAL A 1 173 ? 13.422 -22.703 -15.438 1 98.31 173 VAL A N 1
ATOM 1304 C CA . VAL A 1 173 ? 14.023 -21.438 -15.031 1 98.31 173 VAL A CA 1
ATOM 1305 C C . VAL A 1 173 ? 13.844 -21.25 -13.523 1 98.31 173 VAL A C 1
ATOM 1307 O O . VAL A 1 173 ? 14.812 -21 -12.805 1 98.31 173 VAL A O 1
ATOM 1310 N N . ILE A 1 174 ? 12.641 -21.422 -13.031 1 98.75 174 ILE A N 1
ATOM 1311 C CA . ILE A 1 174 ? 12.352 -21.094 -11.641 1 98.75 174 ILE A CA 1
ATOM 1312 C C . ILE A 1 174 ? 12.93 -22.172 -10.727 1 98.75 174 ILE A C 1
ATOM 1314 O O . ILE A 1 174 ? 13.398 -21.891 -9.625 1 98.75 174 ILE A O 1
ATOM 1318 N N . ARG A 1 175 ? 12.914 -23.406 -11.172 1 98.5 175 ARG A N 1
ATOM 1319 C CA . ARG A 1 175 ? 13.531 -24.469 -10.391 1 98.5 175 ARG A CA 1
ATOM 1320 C C . ARG A 1 175 ? 15.023 -24.219 -10.203 1 98.5 175 ARG A C 1
ATOM 1322 O O . ARG A 1 175 ? 15.539 -24.312 -9.094 1 98.5 175 ARG A O 1
ATOM 1329 N N . A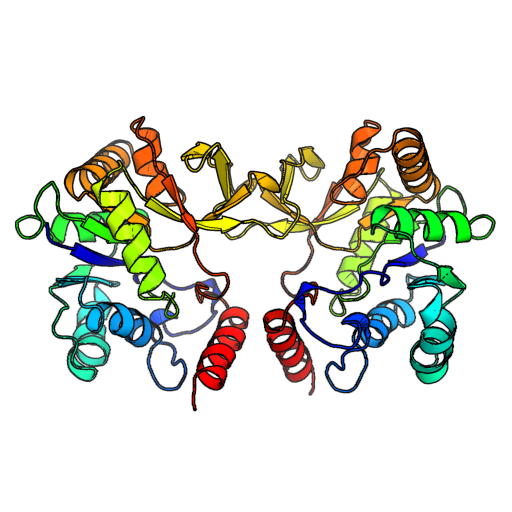LA A 1 176 ? 15.68 -23.906 -11.281 1 98.19 176 ALA A N 1
ATOM 1330 C CA . ALA A 1 176 ? 17.109 -23.625 -11.219 1 98.19 176 ALA A CA 1
ATOM 1331 C C . ALA A 1 176 ? 17.391 -22.453 -10.273 1 98.19 176 ALA A C 1
ATOM 1333 O O . ALA A 1 176 ? 18.312 -22.516 -9.461 1 98.19 176 ALA A O 1
ATOM 1334 N N . ALA A 1 177 ? 16.578 -21.438 -10.406 1 98.5 177 ALA A N 1
ATOM 1335 C CA . ALA A 1 177 ? 16.766 -20.25 -9.57 1 98.5 177 ALA A CA 1
ATOM 1336 C C . ALA A 1 177 ? 16.656 -20.609 -8.086 1 98.5 177 ALA A C 1
ATOM 1338 O O . ALA A 1 177 ? 17.469 -20.172 -7.277 1 98.5 177 ALA A O 1
ATOM 1339 N N . HIS A 1 178 ? 15.664 -21.391 -7.75 1 98.69 178 HIS A N 1
ATOM 1340 C CA . HIS A 1 178 ? 15.453 -21.781 -6.359 1 98.69 178 HIS A CA 1
ATOM 1341 C C . HIS A 1 178 ? 16.562 -22.703 -5.871 1 98.69 178 HIS A C 1
ATOM 1343 O O . HIS A 1 178 ? 17.016 -22.594 -4.727 1 98.69 178 HIS A O 1
ATOM 1349 N N . GLU A 1 179 ? 17 -23.594 -6.699 1 98.44 179 GLU A N 1
ATOM 1350 C CA . GLU A 1 179 ? 18.062 -24.516 -6.32 1 98.44 179 GLU A CA 1
ATOM 1351 C C . GLU A 1 179 ? 19.375 -23.766 -6.039 1 98.44 179 GLU A C 1
ATOM 1353 O O . GLU A 1 179 ? 20.031 -24.031 -5.039 1 98.44 179 GLU A O 1
ATOM 1358 N N . VAL A 1 180 ? 19.703 -22.859 -6.895 1 98.25 180 VAL A N 1
ATOM 1359 C CA . VAL A 1 180 ? 20.922 -22.078 -6.723 1 98.25 180 VAL A CA 1
ATOM 1360 C C . VAL A 1 180 ? 20.828 -21.266 -5.434 1 98.25 180 VAL A C 1
ATOM 1362 O O . VAL A 1 180 ? 21.781 -21.219 -4.648 1 98.25 180 VAL A O 1
ATOM 1365 N N . ALA A 1 181 ? 19.672 -20.594 -5.223 1 97.88 181 ALA A N 1
ATOM 1366 C CA . ALA A 1 181 ? 19.484 -19.797 -4.016 1 97.88 181 ALA A CA 1
ATOM 1367 C C . ALA A 1 181 ? 19.609 -20.656 -2.764 1 97.88 181 ALA A C 1
ATOM 1369 O O . ALA A 1 181 ? 20.203 -20.219 -1.769 1 97.88 181 ALA A O 1
ATOM 1370 N N . ASP A 1 182 ? 19.047 -21.859 -2.83 1 97.38 182 ASP A N 1
ATOM 1371 C CA . ASP A 1 182 ? 19.125 -22.781 -1.707 1 97.38 182 ASP A CA 1
ATOM 1372 C C . ASP A 1 182 ? 20.578 -23.188 -1.431 1 97.38 182 ASP A C 1
ATOM 1374 O O . ASP A 1 182 ? 21.016 -23.172 -0.281 1 97.38 182 ASP A O 1
ATOM 1378 N N . ALA A 1 183 ? 21.281 -23.469 -2.404 1 97.56 183 ALA A N 1
ATOM 1379 C CA . ALA A 1 183 ? 22.672 -23.875 -2.281 1 97.56 183 ALA A CA 1
ATOM 1380 C C . ALA A 1 183 ? 23.531 -22.75 -1.694 1 97.56 183 ALA A C 1
ATOM 1382 O O . ALA A 1 183 ? 24.453 -22.984 -0.921 1 97.56 183 ALA A O 1
ATOM 1383 N N . GLU A 1 184 ? 23.125 -21.531 -2.037 1 97.5 184 GLU A N 1
ATOM 1384 C CA . GLU A 1 184 ? 23.891 -20.359 -1.599 1 97.5 184 GLU A CA 1
ATOM 1385 C C . GLU A 1 184 ? 23.312 -19.781 -0.314 1 97.5 184 GLU A C 1
ATOM 1387 O O . GLU A 1 184 ? 23.812 -18.766 0.189 1 97.5 184 GLU A O 1
ATOM 1392 N N . ARG A 1 185 ? 22.281 -20.281 0.243 1 95.19 185 ARG A N 1
ATOM 1393 C CA . ARG A 1 185 ? 21.609 -19.828 1.458 1 95.19 185 ARG A CA 1
ATOM 1394 C C . ARG A 1 185 ? 21.141 -18.375 1.313 1 95.19 185 ARG A C 1
ATOM 1396 O O . ARG A 1 185 ? 21.281 -17.578 2.236 1 95.19 185 ARG A O 1
ATOM 1403 N N . PHE A 1 186 ? 20.734 -18.109 0.095 1 96.06 186 PHE A N 1
ATOM 1404 C CA . PHE A 1 186 ? 20.203 -16.766 -0.197 1 96.06 186 PHE A CA 1
ATOM 1405 C C . PHE A 1 186 ? 18.688 -16.734 0.007 1 96.06 186 PHE A C 1
ATOM 1407 O O . PHE A 1 186 ? 17.984 -17.641 -0.412 1 96.06 186 PHE A O 1
ATOM 1414 N N . LEU A 1 187 ? 18.219 -15.711 0.685 1 94.12 187 LEU A N 1
ATOM 1415 C CA . LEU A 1 187 ? 16.781 -15.484 0.878 1 94.12 187 LEU A CA 1
ATOM 1416 C C . LEU A 1 187 ? 16.328 -14.211 0.181 1 94.12 187 LEU A C 1
ATOM 1418 O O . LEU A 1 187 ? 16.844 -13.125 0.471 1 94.12 187 LEU A O 1
ATOM 1422 N N . GLY A 1 188 ? 15.469 -14.375 -0.762 1 92.88 188 GLY A N 1
ATOM 1423 C CA . GLY A 1 188 ? 14.906 -13.234 -1.468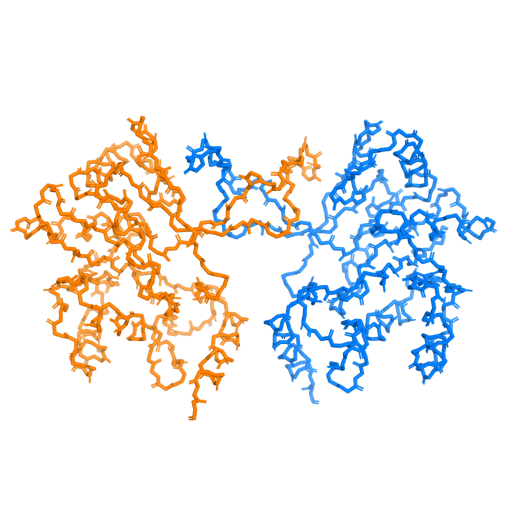 1 92.88 188 GLY A CA 1
ATOM 1424 C C . GLY A 1 188 ? 13.562 -12.789 -0.912 1 92.88 188 GLY A C 1
ATOM 1425 O O . GLY A 1 188 ? 12.992 -13.453 -0.044 1 92.88 188 GLY A O 1
ATOM 1426 N N . THR A 1 189 ? 13.031 -11.656 -1.386 1 89.75 189 THR A N 1
ATOM 1427 C CA . THR A 1 189 ? 11.734 -11.164 -0.947 1 89.75 189 THR A CA 1
ATOM 1428 C C . THR A 1 189 ? 10.609 -11.789 -1.771 1 89.75 189 THR A C 1
ATOM 1430 O O . THR A 1 189 ? 9.453 -11.789 -1.353 1 89.75 189 THR A O 1
ATOM 1433 N N . ASP A 1 190 ? 10.984 -12.227 -2.969 1 94.38 190 ASP A N 1
ATOM 1434 C CA . ASP A 1 190 ? 10.016 -12.914 -3.82 1 94.38 190 ASP A CA 1
ATOM 1435 C C . ASP A 1 190 ? 10.719 -13.836 -4.812 1 94.38 190 ASP A C 1
ATOM 1437 O O . ASP A 1 190 ? 11.953 -13.922 -4.82 1 94.38 190 ASP A O 1
ATOM 1441 N N . ASP A 1 191 ? 9.938 -14.531 -5.562 1 97.69 191 ASP A N 1
ATOM 1442 C CA . ASP A 1 191 ? 10.492 -15.523 -6.48 1 97.69 191 ASP A CA 1
ATOM 1443 C C . ASP A 1 191 ? 11.234 -14.852 -7.633 1 97.69 191 ASP A C 1
ATOM 1445 O O . ASP A 1 191 ? 12.266 -15.344 -8.086 1 97.69 191 ASP A O 1
ATOM 1449 N N . ALA A 1 192 ? 10.734 -13.75 -8.148 1 97.88 192 ALA A N 1
ATOM 1450 C CA . ALA A 1 192 ? 11.352 -13.016 -9.258 1 97.88 192 ALA A CA 1
ATOM 1451 C C . ALA A 1 192 ? 12.781 -12.617 -8.922 1 97.88 192 ALA A C 1
ATOM 1453 O O . ALA A 1 192 ? 13.664 -12.648 -9.789 1 97.88 192 ALA A O 1
ATOM 1454 N N . MET A 1 193 ? 12.977 -12.25 -7.684 1 96.44 193 MET A N 1
ATOM 1455 C CA . MET A 1 193 ? 14.312 -11.852 -7.246 1 96.44 193 MET A CA 1
ATOM 1456 C C . MET A 1 193 ? 15.32 -12.969 -7.473 1 96.44 193 MET A C 1
ATOM 1458 O O . MET A 1 193 ? 16.484 -12.703 -7.805 1 96.44 193 MET A O 1
ATOM 1462 N N . LEU A 1 194 ? 14.906 -14.234 -7.254 1 97.5 194 LEU A N 1
ATOM 1463 C CA . LEU A 1 194 ? 15.797 -15.383 -7.426 1 97.5 194 LEU A CA 1
ATOM 1464 C C . LEU A 1 194 ? 16.188 -15.547 -8.891 1 97.5 194 LEU A C 1
ATOM 1466 O O . LEU A 1 194 ? 17.328 -15.906 -9.195 1 97.5 194 LEU A O 1
ATOM 1470 N N . VAL A 1 195 ? 15.258 -15.273 -9.773 1 97.75 195 VAL A N 1
ATOM 1471 C CA . VAL A 1 195 ? 15.516 -15.375 -11.211 1 97.75 195 VAL A CA 1
ATOM 1472 C C . VAL A 1 195 ? 16.422 -14.219 -11.656 1 97.75 195 VAL A C 1
ATOM 1474 O O . VAL A 1 195 ? 17.359 -14.422 -12.422 1 97.75 195 VAL A O 1
ATOM 1477 N N . GLU A 1 196 ? 16.125 -13.047 -11.141 1 95.69 196 GLU A N 1
ATOM 1478 C CA . GLU A 1 196 ? 16.938 -11.875 -11.445 1 95.69 196 GLU A CA 1
ATOM 1479 C C . GLU A 1 196 ? 18.391 -12.078 -11.031 1 95.69 196 GLU A C 1
ATOM 1481 O O . GLU A 1 196 ? 19.312 -11.633 -11.719 1 95.69 196 GLU A O 1
ATOM 1486 N N . ARG A 1 197 ? 18.594 -12.711 -9.977 1 94.06 197 ARG A N 1
ATOM 1487 C CA . ARG A 1 197 ? 19.922 -12.953 -9.438 1 94.06 197 ARG A CA 1
ATOM 1488 C C . ARG A 1 197 ? 20.766 -13.789 -10.391 1 94.06 197 ARG A C 1
ATOM 1490 O O . ARG A 1 197 ? 22 -13.758 -10.336 1 94.06 197 ARG A O 1
ATOM 1497 N N . LEU A 1 198 ? 20.125 -14.539 -11.234 1 95.44 198 LEU A N 1
ATOM 1498 C CA . LEU A 1 198 ? 20.812 -15.375 -12.203 1 95.44 198 LEU A CA 1
ATOM 1499 C C . LEU A 1 198 ? 21.109 -14.586 -13.477 1 95.44 198 LEU A C 1
ATOM 1501 O O . LEU A 1 198 ? 21.578 -15.156 -14.477 1 95.44 198 LEU A O 1
ATOM 1505 N N . GLY A 1 199 ? 20.797 -13.344 -13.523 1 94.38 199 GLY A N 1
ATOM 1506 C CA . GLY A 1 199 ? 21.047 -12.5 -14.688 1 94.38 199 GLY A CA 1
ATOM 1507 C C . GLY A 1 199 ? 19.938 -12.562 -15.719 1 94.38 199 GLY A C 1
ATOM 1508 O O . GLY A 1 199 ? 20.109 -12.125 -16.859 1 94.38 199 GLY A O 1
ATOM 1509 N N . ARG A 1 200 ? 18.844 -13.102 -15.297 1 95.69 200 ARG A N 1
ATOM 1510 C CA . ARG A 1 200 ? 17.703 -13.211 -16.203 1 95.69 200 ARG A CA 1
ATOM 1511 C C . ARG A 1 200 ? 16.734 -12.055 -16 1 95.69 200 ARG A C 1
ATOM 1513 O O . ARG A 1 200 ? 16.828 -11.32 -15.016 1 95.69 200 ARG A O 1
ATOM 1520 N N . GLN A 1 201 ? 15.867 -11.898 -16.984 1 95.81 201 GLN A N 1
ATOM 1521 C CA . GLN A 1 201 ? 14.977 -10.742 -16.969 1 95.81 201 GLN A CA 1
ATOM 1522 C C . GLN A 1 201 ? 13.531 -11.164 -16.703 1 95.81 201 GLN A C 1
ATOM 1524 O O . GLN A 1 201 ? 13.023 -12.086 -17.344 1 95.81 201 GLN A O 1
ATOM 1529 N N . VAL A 1 202 ? 12.969 -10.547 -15.75 1 98.19 202 VAL A N 1
ATOM 1530 C CA . VAL A 1 202 ? 11.562 -10.766 -15.438 1 98.19 202 VAL A CA 1
ATOM 1531 C C . VAL A 1 202 ? 10.742 -9.555 -15.867 1 98.19 202 VAL A C 1
ATOM 1533 O O . VAL A 1 202 ? 11.133 -8.406 -15.617 1 98.19 202 VAL A O 1
ATOM 1536 N N . ARG A 1 203 ? 9.648 -9.742 -16.547 1 98.44 203 ARG A N 1
ATOM 1537 C CA . ARG A 1 203 ? 8.781 -8.672 -17.031 1 98.44 203 ARG A CA 1
ATOM 1538 C C . ARG A 1 203 ? 7.594 -8.469 -16.094 1 98.44 203 ARG A C 1
ATOM 1540 O O . ARG A 1 203 ? 7.094 -9.422 -15.5 1 98.44 203 ARG A O 1
ATOM 1547 N N . ILE A 1 204 ? 7.121 -7.25 -16.047 1 98.12 204 ILE A N 1
ATOM 1548 C CA . ILE A 1 204 ? 5.949 -6.934 -15.234 1 98.12 204 ILE A CA 1
ATOM 1549 C C . ILE A 1 204 ? 4.676 -7.195 -16.047 1 98.12 204 ILE A C 1
ATOM 1551 O O . ILE A 1 204 ? 4.648 -6.977 -17.25 1 98.12 204 ILE A O 1
ATOM 1555 N N . VAL A 1 205 ? 3.744 -7.719 -15.383 1 98.44 205 VAL A N 1
ATOM 1556 C CA . VAL A 1 205 ? 2.387 -7.855 -15.906 1 98.44 205 VAL A CA 1
ATOM 1557 C C . VAL A 1 205 ? 1.416 -7.066 -15.031 1 98.44 205 VAL A C 1
ATOM 1559 O O . VAL A 1 205 ? 1.443 -7.176 -13.805 1 98.44 205 VAL A O 1
ATOM 1562 N N . LEU A 1 206 ? 0.606 -6.227 -15.68 1 98.06 206 LEU A N 1
ATOM 1563 C CA . LEU A 1 206 ? -0.325 -5.395 -14.922 1 98.06 206 LEU A CA 1
ATOM 1564 C C . LEU A 1 206 ? -1.338 -6.254 -14.172 1 98.06 206 LEU A C 1
ATOM 1566 O O . LEU A 1 206 ? -2.033 -7.07 -14.781 1 98.06 206 LEU A O 1
ATOM 1570 N N . GLY A 1 207 ? -1.363 -6.137 -12.852 1 97.88 207 GLY A N 1
ATOM 1571 C CA . GLY A 1 207 ? -2.354 -6.777 -12 1 97.88 207 GLY A CA 1
ATOM 1572 C C . GLY A 1 207 ? -3.561 -5.898 -11.727 1 97.88 207 GLY A C 1
ATOM 1573 O O . GLY A 1 207 ? -4.023 -5.176 -12.609 1 97.88 207 GLY A O 1
ATOM 1574 N N . ASP A 1 208 ? -4.109 -6.141 -10.617 1 96.31 208 ASP A N 1
ATOM 1575 C CA . ASP A 1 208 ? -5.266 -5.395 -10.133 1 96.31 208 ASP A CA 1
ATOM 1576 C C . ASP A 1 208 ? -5.117 -5.059 -8.648 1 96.31 208 ASP A C 1
ATOM 1578 O O . ASP A 1 208 ? -4.641 -5.883 -7.863 1 96.31 208 ASP A O 1
ATOM 1582 N N . TYR A 1 209 ? -5.5 -3.836 -8.305 1 92.38 209 TYR A N 1
ATOM 1583 C CA . TYR A 1 209 ? -5.41 -3.43 -6.906 1 92.38 209 TYR A CA 1
ATOM 1584 C C . TYR A 1 209 ? -6.32 -4.285 -6.027 1 92.38 209 TYR A C 1
ATOM 1586 O O . TYR A 1 209 ? -6.078 -4.43 -4.828 1 92.38 209 TYR A O 1
ATOM 1594 N N . ARG A 1 210 ? -7.328 -4.926 -6.566 1 93.25 210 ARG A N 1
ATOM 1595 C CA . ARG A 1 210 ? -8.227 -5.801 -5.82 1 93.25 210 ARG A CA 1
ATOM 1596 C C . ARG A 1 210 ? -7.602 -7.172 -5.59 1 93.25 210 ARG A C 1
ATOM 1598 O O . ARG A 1 210 ? -8.109 -7.965 -4.797 1 93.25 210 ARG A O 1
ATOM 1605 N N . ASN A 1 211 ? -6.562 -7.504 -6.266 1 96.12 211 ASN A N 1
ATOM 1606 C CA . ASN A 1 211 ? -5.844 -8.758 -6.062 1 96.12 211 ASN A CA 1
ATOM 1607 C C . ASN A 1 211 ? -5 -8.719 -4.793 1 96.12 211 ASN A C 1
ATOM 1609 O O . ASN A 1 211 ? -3.793 -8.961 -4.836 1 96.12 211 ASN A O 1
ATOM 1613 N N . VAL A 1 212 ? -5.656 -8.469 -3.654 1 93.12 212 VAL A N 1
ATOM 1614 C CA . VAL A 1 212 ? -5.004 -8.188 -2.383 1 93.12 212 VAL A CA 1
ATOM 1615 C C . VAL A 1 212 ? -4.637 -9.492 -1.684 1 93.12 212 VAL A C 1
ATOM 1617 O O . VAL A 1 212 ? -5.363 -10.484 -1.79 1 93.12 212 VAL A O 1
ATOM 1620 N N . LYS A 1 213 ? -3.529 -9.508 -1.08 1 94.38 213 LYS A N 1
ATOM 1621 C CA . LYS A 1 213 ? -3.129 -10.578 -0.167 1 94.38 213 LYS A CA 1
ATOM 1622 C C . LYS A 1 213 ? -3.752 -10.383 1.212 1 94.38 213 LYS A C 1
ATOM 1624 O O . LYS A 1 213 ? -3.586 -9.328 1.833 1 94.38 213 LYS A O 1
ATOM 1629 N N . ILE A 1 214 ? -4.488 -11.312 1.792 1 93.69 214 ILE A N 1
ATOM 1630 C CA . ILE A 1 214 ? -5.152 -11.18 3.084 1 93.69 214 ILE A CA 1
ATOM 1631 C C . ILE A 1 214 ? -4.203 -11.609 4.199 1 93.69 214 ILE A C 1
ATOM 1633 O O . ILE A 1 214 ? -4.004 -12.805 4.43 1 93.69 214 ILE A O 1
ATOM 1637 N N . THR A 1 215 ? -3.664 -10.609 4.914 1 89.44 215 THR A N 1
ATOM 1638 C CA . THR A 1 215 ? -2.691 -10.945 5.945 1 89.44 215 THR A CA 1
ATOM 1639 C C . THR A 1 215 ? -3.002 -10.211 7.246 1 89.44 215 THR A C 1
ATOM 1641 O O . THR A 1 215 ? -2.346 -10.438 8.266 1 89.44 215 THR A O 1
ATOM 1644 N N . THR A 1 216 ? -4 -9.266 7.148 1 87.44 216 THR A N 1
ATOM 1645 C CA . THR A 1 216 ? -4.406 -8.508 8.328 1 87.44 216 THR A CA 1
ATOM 1646 C C . THR A 1 216 ? -5.926 -8.5 8.469 1 87.44 216 THR A C 1
ATOM 1648 O O . THR A 1 216 ? -6.645 -8.805 7.52 1 87.44 216 THR A O 1
ATOM 1651 N N . PRO A 1 217 ? -6.355 -8.148 9.672 1 86.25 217 PRO A N 1
ATOM 1652 C CA . PRO A 1 217 ? -7.805 -8.008 9.836 1 86.25 217 PRO A CA 1
ATOM 1653 C C . PRO A 1 217 ? -8.406 -6.969 8.891 1 86.25 217 PRO A C 1
ATOM 1655 O O . PRO A 1 217 ? -9.523 -7.141 8.406 1 86.25 217 PRO A O 1
ATOM 1658 N N . GLU A 1 218 ? -7.648 -5.961 8.555 1 87.12 218 GLU A N 1
ATOM 1659 C CA . GLU A 1 218 ? -8.086 -4.934 7.617 1 87.12 218 GLU A CA 1
ATOM 1660 C C . GLU A 1 218 ? -8.266 -5.512 6.215 1 87.12 218 GLU A C 1
ATOM 1662 O O . GLU A 1 218 ? -9.211 -5.156 5.508 1 87.12 218 GLU A O 1
ATOM 1667 N N . ASP A 1 219 ? -7.395 -6.355 5.859 1 90 219 ASP A N 1
ATOM 1668 C CA . ASP A 1 219 ? -7.52 -7.031 4.57 1 90 219 ASP A CA 1
ATOM 1669 C C . ASP A 1 219 ? -8.805 -7.852 4.5 1 90 219 ASP A C 1
ATOM 1671 O O . ASP A 1 219 ? -9.445 -7.922 3.449 1 90 219 ASP A O 1
ATOM 1675 N N . MET A 1 220 ? -9.102 -8.422 5.664 1 91.25 220 MET A N 1
ATOM 1676 C CA . MET A 1 220 ? -10.305 -9.25 5.723 1 91.25 220 MET A CA 1
ATOM 1677 C C . MET A 1 220 ? -11.555 -8.414 5.492 1 91.25 220 MET A C 1
ATOM 1679 O O . MET A 1 220 ? -12.492 -8.852 4.816 1 91.25 220 MET A O 1
ATOM 1683 N N . VAL A 1 221 ? -11.578 -7.266 6.016 1 88.38 221 VAL A N 1
ATOM 1684 C CA . VAL A 1 221 ? -12.703 -6.355 5.859 1 88.38 221 VAL A CA 1
ATOM 1685 C C . VAL A 1 221 ? -12.891 -6.012 4.383 1 88.38 221 VAL A C 1
ATOM 1687 O O . VAL A 1 221 ? -14.008 -6.055 3.865 1 88.38 221 VAL A O 1
ATOM 1690 N N . LEU A 1 222 ? -11.828 -5.723 3.744 1 90.12 222 LEU A N 1
ATOM 1691 C CA . LEU A 1 222 ? -11.875 -5.391 2.324 1 90.12 222 LEU A CA 1
ATOM 1692 C C . LEU A 1 222 ? -12.32 -6.594 1.499 1 90.12 222 LEU A C 1
ATOM 1694 O O . LEU A 1 222 ? -13.164 -6.461 0.606 1 90.12 222 LEU A O 1
ATOM 1698 N N . ALA A 1 223 ? -11.758 -7.691 1.841 1 92.81 223 ALA A N 1
ATOM 1699 C CA . ALA A 1 223 ? -12.078 -8.922 1.117 1 92.81 223 ALA A CA 1
ATOM 1700 C C . ALA A 1 223 ? -13.562 -9.25 1.219 1 92.81 223 ALA A C 1
ATOM 1702 O O . ALA A 1 223 ? -14.188 -9.625 0.226 1 92.81 223 ALA A O 1
ATOM 1703 N N . GLU A 1 224 ? -14.078 -9.07 2.408 1 92.88 224 GLU A N 1
ATOM 1704 C CA . GLU A 1 224 ? -15.5 -9.312 2.607 1 92.88 224 GLU A CA 1
ATOM 1705 C C . GLU A 1 224 ? -16.344 -8.375 1.758 1 92.88 224 GLU A C 1
ATOM 1707 O O . GLU A 1 224 ? -17.375 -8.781 1.207 1 92.88 224 GLU A O 1
ATOM 1712 N N . ALA A 1 225 ? -15.898 -7.207 1.653 1 89.62 225 ALA A N 1
ATOM 1713 C CA . ALA A 1 225 ? -16.609 -6.23 0.836 1 89.62 225 ALA A CA 1
ATOM 1714 C C . ALA A 1 225 ? -16.578 -6.617 -0.639 1 89.62 225 ALA A C 1
ATOM 1716 O O . ALA A 1 225 ? -17.562 -6.445 -1.356 1 89.62 225 ALA A O 1
ATOM 1717 N N . PHE A 1 226 ? -15.461 -7.109 -1.104 1 91 226 PHE A N 1
ATOM 1718 C CA . PHE A 1 226 ? -15.32 -7.527 -2.494 1 91 226 PHE A CA 1
ATOM 1719 C C . PHE A 1 226 ? -16.281 -8.664 -2.818 1 91 226 PHE A C 1
ATOM 1721 O O . PHE A 1 226 ? -16.875 -8.695 -3.904 1 91 226 PHE A O 1
ATOM 1728 N N . ILE A 1 227 ? -16.438 -9.508 -1.897 1 91.44 227 ILE A N 1
ATOM 1729 C CA . ILE A 1 227 ? -17.312 -10.664 -2.102 1 91.44 227 ILE A CA 1
ATOM 1730 C C . ILE A 1 227 ? -18.766 -10.203 -2.156 1 91.44 227 ILE A C 1
ATOM 1732 O O . ILE A 1 227 ? -19.547 -10.695 -2.975 1 91.44 227 ILE A O 1
ATOM 1736 N N . LYS A 1 228 ? -19.094 -9.25 -1.255 1 86.38 228 LYS A N 1
ATOM 1737 C CA . LYS A 1 228 ? -20.469 -8.758 -1.193 1 86.38 228 LYS A CA 1
ATOM 1738 C C . LYS A 1 228 ? -20.828 -7.98 -2.459 1 86.38 228 LYS A C 1
ATOM 1740 O O . LYS A 1 228 ? -21.984 -8.023 -2.912 1 86.38 228 LYS A O 1
ATOM 1745 N N . GLU A 1 229 ? -19.875 -7.227 -2.949 1 79.88 229 GLU A N 1
ATOM 1746 C CA . GLU A 1 229 ? -20.109 -6.477 -4.18 1 79.88 229 GLU A CA 1
ATOM 1747 C C . GLU A 1 229 ? -20.328 -7.414 -5.367 1 79.88 229 GLU A C 1
ATOM 1749 O O . GLU A 1 229 ? -21.062 -7.09 -6.293 1 79.88 229 GLU A O 1
ATOM 1754 N N . LYS A 1 230 ? -19.609 -8.469 -5.566 1 64.25 230 LYS A N 1
ATOM 1755 C CA . LYS A 1 230 ? -19.703 -9.422 -6.668 1 64.25 230 LYS A CA 1
ATOM 1756 C C . LYS A 1 230 ? -20.969 -10.281 -6.543 1 64.25 230 LYS A C 1
ATOM 1758 O O . LYS A 1 230 ? -21.359 -10.953 -7.496 1 64.25 230 LYS A O 1
ATOM 1763 N N . LEU A 1 231 ? -21.578 -10.398 -5.27 1 44.88 231 LEU A N 1
ATOM 1764 C CA . LEU A 1 231 ? -22.812 -11.164 -5.125 1 44.88 231 LEU A CA 1
ATOM 1765 C C . LEU A 1 231 ? -23.984 -10.453 -5.793 1 44.88 231 LEU A C 1
ATOM 1767 O O . LEU A 1 231 ? -24.312 -9.32 -5.438 1 44.88 231 LEU A O 1
ATOM 1771 N N . PRO A 1 232 ? -24.297 -10.711 -6.992 1 36.06 232 PRO A N 1
ATOM 1772 C CA . PRO A 1 232 ? -25.688 -10.453 -7.391 1 36.06 232 PRO A CA 1
ATOM 1773 C C . PRO A 1 232 ? -26.688 -11.234 -6.555 1 36.06 232 PRO A C 1
ATOM 1775 O O . PRO A 1 232 ? -26.359 -12.273 -5.984 1 36.06 232 PRO A O 1
ATOM 1778 N N . MET B 1 1 ? 5.789 28.406 20.922 1 92 1 MET B N 1
ATOM 1779 C CA . MET B 1 1 ? 5.711 27.969 19.531 1 92 1 MET B CA 1
ATOM 1780 C C . MET B 1 1 ? 4.34 27.359 19.234 1 92 1 MET B C 1
ATOM 1782 O O . MET B 1 1 ? 3.916 26.422 19.891 1 92 1 MET B O 1
ATOM 1786 N N . ALA B 1 2 ? 3.625 28.078 18.375 1 98.06 2 ALA B N 1
ATOM 1787 C CA . ALA B 1 2 ? 2.275 27.625 18.047 1 98.06 2 ALA B CA 1
ATOM 1788 C C . ALA B 1 2 ? 2.311 26.484 17.031 1 98.06 2 ALA B C 1
ATOM 1790 O O . ALA B 1 2 ? 3.35 26.219 16.422 1 98.06 2 ALA B O 1
ATOM 1791 N N . VAL B 1 3 ? 1.271 25.734 17.047 1 98.81 3 VAL B N 1
ATOM 1792 C CA . VAL B 1 3 ? 1.103 24.656 16.078 1 98.81 3 VAL B CA 1
ATOM 1793 C C . VAL B 1 3 ? -0.142 24.906 15.234 1 98.81 3 VAL B C 1
ATOM 1795 O O . VAL B 1 3 ? -1.233 25.109 15.766 1 98.81 3 VAL B O 1
ATOM 1798 N N . PHE B 1 4 ? 0.03 24.938 13.93 1 98.88 4 PHE B N 1
ATOM 1799 C CA . PHE B 1 4 ? -1.083 25.125 13.008 1 98.88 4 PHE B CA 1
ATOM 1800 C C . PHE B 1 4 ? -1.243 23.922 12.094 1 98.88 4 PHE B C 1
ATOM 1802 O O . PHE B 1 4 ? -0.254 23.312 11.688 1 98.88 4 PHE B O 1
ATOM 1809 N N . ALA B 1 5 ? -2.475 23.547 11.781 1 98.88 5 ALA B N 1
ATOM 1810 C CA . ALA B 1 5 ? -2.77 22.547 10.766 1 98.88 5 ALA B CA 1
ATOM 1811 C C . ALA B 1 5 ? -3.125 23.203 9.43 1 98.88 5 ALA B C 1
ATOM 1813 O O . ALA B 1 5 ? -3.867 24.188 9.398 1 98.88 5 ALA B O 1
ATOM 1814 N N . LEU B 1 6 ? -2.494 22.812 8.43 1 98.94 6 LEU B N 1
ATOM 1815 C CA . LEU B 1 6 ? -2.848 23.156 7.059 1 98.94 6 LEU B CA 1
ATOM 1816 C C . LEU B 1 6 ? -3.445 21.953 6.328 1 98.94 6 LEU B C 1
ATOM 1818 O O . LEU B 1 6 ? -2.754 20.969 6.086 1 98.94 6 LEU B O 1
ATOM 1822 N N . ILE B 1 7 ? -4.715 22.047 5.93 1 98.75 7 ILE B N 1
ATOM 1823 C CA . ILE B 1 7 ? -5.477 20.906 5.422 1 98.75 7 ILE B CA 1
ATOM 1824 C C . ILE B 1 7 ? -5.84 21.141 3.957 1 98.75 7 ILE B C 1
ATOM 1826 O O . ILE B 1 7 ? -6.898 21.688 3.652 1 98.75 7 ILE B O 1
ATOM 1830 N N . PRO B 1 8 ? -4.965 20.688 3.068 1 98 8 PRO B N 1
ATOM 1831 C CA . PRO B 1 8 ? -5.352 20.734 1.657 1 98 8 PRO B CA 1
ATOM 1832 C C . PRO B 1 8 ? -6.48 19.766 1.314 1 98 8 PRO B C 1
ATOM 1834 O O . PRO B 1 8 ? -6.383 18.578 1.614 1 98 8 PRO B O 1
ATOM 1837 N N . ALA B 1 9 ? -7.539 20.203 0.72 1 95.31 9 ALA B N 1
ATOM 1838 C CA . ALA B 1 9 ? -8.703 19.422 0.314 1 95.31 9 ALA B CA 1
ATOM 1839 C C . ALA B 1 9 ? -9.305 19.969 -0.976 1 95.31 9 ALA B C 1
ATOM 1841 O O . ALA B 1 9 ? -10.531 20 -1.13 1 95.31 9 ALA B O 1
ATOM 1842 N N . ALA B 1 10 ? -8.422 20.375 -1.827 1 89.25 10 ALA B N 1
ATOM 1843 C CA . ALA B 1 10 ? -8.914 21.031 -3.039 1 89.25 10 ALA B CA 1
ATOM 1844 C C . ALA B 1 10 ? -8.875 20.062 -4.23 1 89.25 10 ALA B C 1
ATOM 1846 O O . ALA B 1 10 ? -9.242 20.453 -5.344 1 89.25 10 ALA B O 1
ATOM 1847 N N . GLY B 1 11 ? -8.414 18.891 -3.947 1 80.38 11 GLY B N 1
ATOM 1848 C CA . GLY B 1 11 ? -8.312 17.938 -5.047 1 80.38 11 GLY B CA 1
ATOM 1849 C C . GLY B 1 11 ? -9.664 17.422 -5.516 1 80.38 11 GLY B C 1
ATOM 1850 O O . GLY B 1 11 ? -10.578 17.234 -4.707 1 80.38 11 GLY B O 1
ATOM 1851 N N . MET B 1 12 ? -9.836 17.219 -6.781 1 66.31 12 MET B N 1
ATOM 1852 C CA . MET B 1 12 ? -11.109 16.938 -7.43 1 66.31 12 MET B CA 1
ATOM 1853 C C . MET B 1 12 ? -11.469 15.461 -7.293 1 66.31 12 MET B C 1
ATOM 1855 O O . MET B 1 12 ? -12.594 15.062 -7.605 1 66.31 12 MET B O 1
ATOM 1859 N N . GLY B 1 13 ? -10.688 14.641 -6.664 1 64.19 13 GLY B N 1
ATOM 1860 C CA . GLY B 1 13 ? -11.031 13.258 -6.359 1 64.19 13 GLY B CA 1
ATOM 1861 C C . GLY B 1 13 ? -11.383 12.445 -7.594 1 64.19 13 GLY B C 1
ATOM 1862 O O . GLY B 1 13 ? -12.359 11.695 -7.59 1 64.19 13 GLY B O 1
ATOM 1863 N N . LYS B 1 14 ? -10.727 12.461 -8.742 1 62.56 14 LYS B N 1
ATOM 1864 C CA . LYS B 1 14 ? -11.055 11.797 -9.992 1 62.56 14 LYS B CA 1
ATOM 1865 C C . LYS B 1 14 ? -11.164 10.281 -9.797 1 62.56 14 LYS B C 1
ATOM 1867 O O . LYS B 1 14 ? -12 9.633 -10.422 1 62.56 14 LYS B O 1
ATOM 1872 N N . ARG B 1 15 ? -10.656 9.727 -8.852 1 63.16 15 ARG B N 1
ATOM 1873 C CA . ARG B 1 15 ? -10.609 8.281 -8.664 1 63.16 15 ARG B CA 1
ATOM 1874 C C . ARG B 1 15 ? -11.883 7.766 -8.008 1 63.16 15 ARG B C 1
ATOM 1876 O O . ARG B 1 15 ? -12.164 6.566 -8.031 1 63.16 15 ARG B O 1
ATOM 1883 N N . MET B 1 16 ? -12.664 8.555 -7.367 1 71.94 16 MET B N 1
ATOM 1884 C CA . MET B 1 16 ? -13.867 8.156 -6.648 1 71.94 16 MET B CA 1
ATOM 1885 C C . MET B 1 16 ? -15.062 8.07 -7.594 1 71.94 16 MET B C 1
ATOM 1887 O O . MET B 1 16 ? -16.094 7.496 -7.246 1 71.94 16 MET B O 1
ATOM 1891 N N . GLY B 1 17 ? -14.852 8.539 -8.859 1 56.84 17 GLY B N 1
ATOM 1892 C CA . GLY B 1 17 ? -15.938 8.539 -9.828 1 56.84 17 GLY B CA 1
ATOM 1893 C C . GLY B 1 17 ? -17.188 9.242 -9.32 1 56.84 17 GLY B C 1
ATOM 1894 O O . GLY B 1 17 ? -18.25 9.141 -9.93 1 56.84 17 GLY B O 1
ATOM 1895 N N . ALA B 1 18 ? -17.188 9.875 -8.156 1 57.5 18 ALA B N 1
ATOM 1896 C CA . ALA B 1 18 ? -18.375 10.484 -7.57 1 57.5 18 ALA B CA 1
ATOM 1897 C C . ALA B 1 18 ? -18.609 11.883 -8.141 1 57.5 18 ALA B C 1
ATOM 1899 O O . ALA B 1 18 ? -17.656 12.547 -8.586 1 57.5 18 ALA B O 1
ATOM 1900 N N . SER B 1 19 ? -19.875 12.211 -8.266 1 56.22 19 SER B N 1
ATOM 1901 C CA . SER B 1 19 ? -20.297 13.531 -8.719 1 56.22 19 SER B CA 1
ATOM 1902 C C . SER B 1 19 ? -19.875 14.617 -7.738 1 56.22 19 SER B C 1
ATOM 1904 O O . SER B 1 19 ? -19.688 15.773 -8.125 1 56.22 19 SER B O 1
ATOM 1906 N N . ILE B 1 20 ? -19.766 14.234 -6.512 1 61.41 20 ILE B N 1
ATOM 1907 C CA . ILE B 1 20 ? -19.359 15.172 -5.465 1 61.41 20 ILE B CA 1
ATOM 1908 C C . ILE B 1 20 ? -17.906 14.945 -5.102 1 61.41 20 ILE B C 1
ATOM 1910 O O . ILE B 1 20 ? -17.406 13.812 -5.152 1 61.41 20 ILE B O 1
ATOM 1914 N N . ASN B 1 21 ? -17.359 15.977 -4.82 1 79.75 21 ASN B N 1
ATOM 1915 C CA . ASN B 1 21 ? -15.961 15.883 -4.406 1 79.75 21 ASN B CA 1
ATOM 1916 C C . ASN B 1 21 ? -15.797 14.938 -3.217 1 79.75 21 ASN B C 1
ATOM 1918 O O . ASN B 1 21 ? -16.594 14.969 -2.275 1 79.75 21 ASN B O 1
ATOM 1922 N N . LYS B 1 22 ? -14.906 14.125 -3.166 1 83 22 LYS B N 1
ATOM 1923 C CA . LYS B 1 22 ? -14.719 13.016 -2.234 1 83 22 LYS B CA 1
ATOM 1924 C C . LYS B 1 22 ? -14.625 13.523 -0.795 1 83 22 LYS B C 1
ATOM 1926 O O . LYS B 1 22 ? -15 12.812 0.14 1 83 22 LYS B O 1
ATOM 1931 N N . GLN B 1 23 ? -14.211 14.758 -0.614 1 89.44 23 GLN B N 1
ATOM 1932 C CA . GLN B 1 23 ? -13.992 15.273 0.735 1 89.44 23 GLN B CA 1
ATOM 1933 C C . GLN B 1 23 ? -15.32 15.5 1.452 1 89.44 23 GLN B C 1
ATOM 1935 O O . GLN B 1 23 ? -15.359 15.633 2.678 1 89.44 23 GLN B O 1
ATOM 1940 N N . TYR B 1 24 ? -16.422 15.484 0.665 1 90.94 24 TYR B N 1
ATOM 1941 C CA . TYR B 1 24 ? -17.719 15.758 1.27 1 90.94 24 TYR B CA 1
ATOM 1942 C C . TYR B 1 24 ? -18.531 14.477 1.402 1 90.94 24 TYR B C 1
ATOM 1944 O O . TYR B 1 24 ? -19.641 14.5 1.932 1 90.94 24 TYR B O 1
ATOM 1952 N N . LEU B 1 25 ? -17.984 13.352 0.878 1 90.19 25 LEU B N 1
ATOM 1953 C CA . LEU B 1 25 ? -18.656 12.078 1.071 1 90.19 25 LEU B CA 1
ATOM 1954 C C . LEU B 1 25 ? -18.828 11.773 2.555 1 90.19 25 LEU B C 1
ATOM 1956 O O . LEU B 1 25 ? -17.969 12.117 3.365 1 90.19 25 LEU B O 1
ATOM 1960 N N . LEU B 1 26 ? -19.891 11.109 2.822 1 92.56 26 LEU B N 1
ATOM 1961 C CA . LEU B 1 26 ? -20.203 10.828 4.223 1 92.56 26 LEU B CA 1
ATOM 1962 C C . LEU B 1 26 ? -19.516 9.547 4.684 1 92.56 26 LEU B C 1
ATOM 1964 O O . LEU B 1 26 ? -19.531 8.539 3.969 1 92.56 26 LEU B O 1
ATOM 1968 N N . LEU B 1 27 ? -18.875 9.672 5.711 1 93.12 27 LEU B N 1
ATOM 1969 C CA . LEU B 1 27 ? -18.297 8.555 6.449 1 93.12 27 LEU B CA 1
ATOM 1970 C C . LEU B 1 27 ? -18.891 8.461 7.852 1 93.12 27 LEU B C 1
ATOM 1972 O O . LEU B 1 27 ? -18.594 9.289 8.719 1 93.12 27 LEU B O 1
ATOM 1976 N N . GLY B 1 28 ? -19.703 7.469 8.109 1 91.5 28 GLY B N 1
ATOM 1977 C CA . GLY B 1 28 ? -20.422 7.387 9.375 1 91.5 28 GLY B CA 1
ATOM 1978 C C . GLY B 1 28 ? -21.297 8.594 9.633 1 91.5 28 GLY B C 1
ATOM 1979 O O . GLY B 1 28 ? -21.328 9.117 10.75 1 91.5 28 GLY B O 1
ATOM 1980 N N . GLY B 1 29 ? -21.812 9.148 8.633 1 91.75 29 GLY B N 1
ATOM 1981 C CA . GLY B 1 29 ? -22.766 10.234 8.766 1 91.75 29 GLY B CA 1
ATOM 1982 C C . GLY B 1 29 ? -22.125 11.602 8.781 1 91.75 29 GLY B C 1
ATOM 1983 O O . GLY B 1 29 ? -22.812 12.625 8.812 1 91.75 29 GLY B O 1
ATOM 1984 N N . MET B 1 30 ? -20.922 11.68 8.742 1 95.06 30 MET B N 1
ATOM 1985 C CA . MET B 1 30 ? -20.188 12.938 8.75 1 95.06 30 MET B CA 1
ATOM 1986 C C . MET B 1 30 ? -19.266 13.047 7.535 1 95.06 30 MET B C 1
ATOM 1988 O O . MET B 1 30 ? -18.641 12.07 7.129 1 95.06 30 MET B O 1
ATOM 1992 N N . PRO B 1 31 ? -19.25 14.25 6.91 1 95.81 31 PRO B N 1
ATOM 1993 C CA . PRO B 1 31 ? -18.328 14.391 5.789 1 95.81 31 PRO B CA 1
ATOM 1994 C C . PRO B 1 31 ? -16.891 14 6.16 1 95.81 31 PRO B C 1
ATOM 1996 O O . PRO B 1 31 ? -16.438 14.273 7.273 1 95.81 31 PRO B O 1
ATOM 1999 N N . ILE B 1 32 ? -16.172 13.406 5.234 1 96.31 32 ILE B N 1
ATOM 2000 C CA . ILE B 1 32 ? -14.797 12.961 5.465 1 96.31 32 ILE B CA 1
ATOM 2001 C C . ILE B 1 32 ? -13.945 14.133 5.949 1 96.31 32 ILE B C 1
ATOM 2003 O O . ILE B 1 32 ? -13.195 14.008 6.918 1 96.31 32 ILE B O 1
ATOM 2007 N N . LEU B 1 33 ? -14.109 15.297 5.305 1 97.69 33 LEU B N 1
ATOM 2008 C CA . LEU B 1 33 ? -13.352 16.484 5.684 1 97.69 33 LEU B CA 1
ATOM 2009 C C . LEU B 1 33 ? -13.664 16.891 7.121 1 97.69 33 LEU B C 1
ATOM 2011 O O . LEU B 1 33 ? -12.75 17.234 7.879 1 97.69 33 LEU B O 1
ATOM 2015 N N . ALA B 1 34 ? -14.898 16.828 7.48 1 98.12 34 ALA B N 1
ATOM 2016 C CA . ALA B 1 34 ? -15.297 17.188 8.836 1 98.12 34 ALA B CA 1
ATOM 2017 C C . ALA B 1 34 ? -14.68 16.234 9.859 1 98.12 34 ALA B C 1
ATOM 2019 O O . ALA B 1 34 ? -14.234 16.672 10.93 1 98.12 34 ALA B O 1
ATOM 2020 N N . ARG B 1 35 ? -14.625 14.992 9.539 1 97.62 35 ARG B N 1
ATOM 2021 C CA . ARG B 1 35 ? -14 14.023 10.43 1 97.62 35 ARG B CA 1
ATOM 2022 C C . ARG B 1 35 ? -12.516 14.312 10.609 1 97.62 35 ARG B C 1
ATOM 2024 O O . ARG B 1 35 ? -11.977 14.164 11.711 1 97.62 35 ARG B O 1
ATOM 2031 N N . THR B 1 36 ? -11.914 14.68 9.508 1 98.12 36 THR B N 1
ATOM 2032 C CA . THR B 1 36 ? -10.5 15.039 9.57 1 98.12 36 THR B CA 1
ATOM 2033 C C . THR B 1 36 ? -10.289 16.266 10.438 1 98.12 36 THR B C 1
ATOM 2035 O O . THR B 1 36 ? -9.453 16.266 11.344 1 98.12 36 THR B O 1
ATOM 2038 N N . LEU B 1 37 ? -11.102 17.297 10.219 1 98.62 37 LEU B N 1
ATOM 2039 C CA . LEU B 1 37 ? -10.977 18.547 10.969 1 98.62 37 LEU B CA 1
ATOM 2040 C C . LEU B 1 37 ? -11.234 18.328 12.453 1 98.62 37 LEU B C 1
ATOM 2042 O O . LEU B 1 37 ? -10.625 18.984 13.297 1 98.62 37 LEU B O 1
ATOM 2046 N N . GLU B 1 38 ? -12.117 17.406 12.719 1 98.19 38 GLU B N 1
ATOM 2047 C CA . GLU B 1 38 ? -12.484 17.125 14.102 1 98.19 38 GLU B CA 1
ATOM 2048 C C . GLU B 1 38 ? -11.273 16.688 14.922 1 98.19 38 GLU B C 1
ATOM 2050 O O . GLU B 1 38 ? -11.148 17.062 16.094 1 98.19 38 GLU B O 1
ATOM 2055 N N . VAL B 1 39 ? -10.383 15.93 14.328 1 97.88 39 VAL B N 1
ATOM 2056 C CA . VAL B 1 39 ? -9.18 15.461 15.016 1 97.88 39 VAL B CA 1
ATOM 2057 C C . VAL B 1 39 ? -8.336 16.656 15.453 1 97.88 39 VAL B C 1
ATOM 2059 O O . VAL B 1 39 ? -7.883 16.719 16.594 1 97.88 39 VAL B O 1
ATOM 2062 N N . PHE B 1 40 ? -8.164 17.625 14.594 1 98.69 40 PHE B N 1
ATOM 2063 C CA . PHE B 1 40 ? -7.328 18.781 14.867 1 98.69 40 PHE B CA 1
ATOM 2064 C C . PHE B 1 40 ? -8.047 19.766 15.789 1 98.69 40 PHE B C 1
ATOM 2066 O O . PHE B 1 40 ? -7.414 20.406 16.641 1 98.69 40 PHE B O 1
ATOM 2073 N N . GLU B 1 41 ? -9.352 19.844 15.641 1 98.62 41 GLU B N 1
ATOM 2074 C CA . GLU B 1 41 ? -10.164 20.672 16.516 1 98.62 41 GLU B CA 1
ATOM 2075 C C . GLU B 1 41 ? -10.039 20.219 17.969 1 98.62 41 GLU B C 1
ATOM 2077 O O . GLU B 1 41 ? -9.914 21.047 18.875 1 98.62 41 GLU B O 1
ATOM 2082 N N . ARG B 1 42 ? -9.984 18.953 18.156 1 98.06 42 ARG B N 1
ATOM 2083 C CA . ARG B 1 42 ? -10.008 18.391 19.5 1 98.06 42 ARG B CA 1
ATOM 2084 C C . ARG B 1 42 ? -8.602 18.359 20.109 1 98.06 42 ARG B C 1
ATOM 2086 O O . ARG B 1 42 ? -8.453 18.297 21.328 1 98.06 42 ARG B O 1
ATOM 2093 N N . SER B 1 43 ? -7.633 18.391 19.328 1 98.31 43 SER B N 1
ATOM 2094 C CA . SER B 1 43 ? -6.258 18.25 19.797 1 98.31 43 SER B CA 1
ATOM 2095 C C . SER B 1 43 ? -5.824 19.484 20.578 1 98.31 43 SER B C 1
ATOM 2097 O O . SER B 1 43 ? -5.887 20.609 20.078 1 98.31 43 SER B O 1
ATOM 2099 N N . PRO B 1 44 ? -5.32 19.312 21.766 1 97.81 44 PRO B N 1
ATOM 2100 C CA . PRO B 1 44 ? -4.809 20.453 22.531 1 97.81 44 PRO B CA 1
ATOM 2101 C C . PRO B 1 44 ? -3.5 21.016 21.969 1 97.81 44 PRO B C 1
ATOM 2103 O O . PRO B 1 44 ? -3.084 22.109 22.312 1 97.81 44 PRO B O 1
ATOM 2106 N N . LEU B 1 45 ? -2.896 20.25 21.078 1 97.88 45 LEU B N 1
ATOM 2107 C CA . LEU B 1 45 ? -1.623 20.641 20.484 1 97.88 45 LEU B CA 1
ATOM 2108 C C . LEU B 1 45 ? -1.829 21.703 19.406 1 97.88 45 LEU B C 1
ATOM 2110 O O . LEU B 1 45 ? -0.941 22.531 19.156 1 97.88 45 LEU B O 1
ATOM 2114 N N . VAL B 1 46 ? -2.953 21.703 18.766 1 98.75 46 VAL B N 1
ATOM 2115 C CA . VAL B 1 46 ? -3.191 22.5 17.578 1 98.75 46 VAL B CA 1
ATOM 2116 C C . VAL B 1 46 ? -3.859 23.828 17.969 1 98.75 46 VAL B C 1
ATOM 2118 O O . VAL B 1 46 ? -4.887 23.828 18.641 1 98.75 46 VAL B O 1
ATOM 2121 N N . ASP B 1 47 ? -3.283 24.875 17.484 1 98.69 47 ASP B N 1
ATOM 2122 C CA . ASP B 1 47 ? -3.758 26.203 17.875 1 98.69 47 ASP B CA 1
ATOM 2123 C C . ASP B 1 47 ? -4.676 26.797 16.797 1 98.69 47 ASP B C 1
ATOM 2125 O O . ASP B 1 47 ? -5.477 27.688 17.094 1 98.69 47 ASP B O 1
ATOM 2129 N N . GLY B 1 48 ? -4.598 26.391 15.641 1 98.75 48 GLY B N 1
ATOM 2130 C CA . GLY B 1 48 ? -5.383 26.906 14.531 1 98.75 48 GLY B CA 1
ATOM 2131 C C . GLY B 1 48 ? -5.355 26.016 13.312 1 98.75 48 GLY B C 1
ATOM 2132 O O . GLY B 1 48 ? -4.441 25.203 13.148 1 98.75 48 GLY B O 1
ATOM 2133 N N . ILE B 1 49 ? -6.391 26.125 12.484 1 98.88 49 ILE B N 1
ATOM 2134 C CA . ILE B 1 49 ? -6.539 25.281 11.297 1 98.88 49 ILE B CA 1
ATOM 2135 C C . ILE B 1 49 ? -6.762 26.172 10.078 1 98.88 49 ILE B C 1
ATOM 2137 O O . ILE B 1 49 ? -7.566 27.109 10.117 1 98.88 49 ILE B O 1
ATOM 2141 N N . PHE B 1 50 ? -6.023 25.938 9.055 1 98.88 50 PHE B N 1
ATOM 2142 C CA . PHE B 1 50 ? -6.25 26.516 7.734 1 98.88 50 PHE B CA 1
ATOM 2143 C C . PHE B 1 50 ? -6.695 25.438 6.75 1 98.88 50 PHE B C 1
ATOM 2145 O O . PHE B 1 50 ? -6.047 24.406 6.625 1 98.88 50 PHE B O 1
ATOM 2152 N N . VAL B 1 51 ? -7.812 25.672 6.07 1 98.69 51 VAL B N 1
ATOM 2153 C CA . VAL B 1 51 ? -8.375 24.703 5.137 1 98.69 51 VAL B CA 1
ATOM 2154 C C . VAL B 1 51 ? -8.273 25.234 3.711 1 98.69 51 VAL B C 1
ATOM 2156 O O . VAL B 1 51 ? -8.594 26.391 3.453 1 98.69 51 VAL B O 1
ATOM 2159 N N . VAL B 1 52 ? -7.766 24.438 2.83 1 98.31 52 VAL B N 1
ATOM 2160 C CA . VAL B 1 52 ? -7.652 24.828 1.431 1 98.31 52 VAL B CA 1
ATOM 2161 C C . VAL B 1 52 ? -8.68 24.078 0.591 1 98.31 52 VAL B C 1
ATOM 2163 O O . VAL B 1 52 ? -8.68 22.844 0.556 1 98.31 52 VAL B O 1
ATOM 2166 N N . ILE B 1 53 ? -9.547 24.812 -0.068 1 96.56 53 ILE B N 1
ATOM 2167 C CA . ILE B 1 53 ? -10.68 24.25 -0.793 1 96.56 53 ILE B CA 1
ATOM 2168 C C . ILE B 1 53 ? -10.805 24.922 -2.156 1 96.56 53 ILE B C 1
ATOM 2170 O O . ILE B 1 53 ? -10.297 26.031 -2.357 1 96.56 53 ILE B O 1
ATOM 2174 N N . PRO B 1 54 ? -11.352 24.203 -3.119 1 94.88 54 PRO B N 1
ATOM 2175 C CA . PRO B 1 54 ? -11.633 24.922 -4.363 1 94.88 54 PRO B CA 1
ATOM 2176 C C . PRO B 1 54 ? -12.406 26.219 -4.129 1 94.88 54 PRO B C 1
ATOM 2178 O O . PRO B 1 54 ? -13.32 26.266 -3.299 1 94.88 54 PRO B O 1
ATOM 2181 N N . ALA B 1 55 ? -12.023 27.188 -4.898 1 95.25 55 ALA B N 1
ATOM 2182 C CA . ALA B 1 55 ? -12.531 28.547 -4.676 1 95.25 55 ALA B CA 1
ATOM 2183 C C . ALA B 1 55 ? -14.062 28.562 -4.691 1 95.25 55 ALA B C 1
ATOM 2185 O O . ALA B 1 55 ? -14.688 29.203 -3.85 1 95.25 55 ALA B O 1
ATOM 2186 N N . ASP B 1 56 ? -14.656 27.844 -5.586 1 94 56 ASP B N 1
ATOM 2187 C CA . ASP B 1 56 ? -16.094 27.891 -5.793 1 94 56 ASP B CA 1
ATOM 2188 C C . ASP B 1 56 ? -16.828 27.125 -4.699 1 94 56 ASP B C 1
ATOM 2190 O O . ASP B 1 56 ? -18.062 27.234 -4.566 1 94 56 ASP B O 1
ATOM 2194 N N . GLU B 1 57 ? -16.109 26.469 -3.848 1 94.81 57 GLU B N 1
ATOM 2195 C CA . GLU B 1 57 ? -16.734 25.641 -2.826 1 94.81 57 GLU B CA 1
ATOM 2196 C C . GLU B 1 57 ? -16.547 26.234 -1.436 1 94.81 57 GLU B C 1
ATOM 2198 O O . GLU B 1 57 ? -17.047 25.688 -0.446 1 94.81 57 GLU B O 1
ATOM 2203 N N . ILE B 1 58 ? -15.898 27.359 -1.316 1 96.62 58 ILE B N 1
ATOM 2204 C CA . ILE B 1 58 ? -15.523 27.953 -0.038 1 96.62 58 ILE B CA 1
ATOM 2205 C C . ILE B 1 58 ? -16.781 28.266 0.771 1 96.62 58 ILE B C 1
ATOM 2207 O O . ILE B 1 58 ? -16.875 27.906 1.944 1 96.62 58 ILE B O 1
ATOM 2211 N N . PRO B 1 59 ? -17.828 28.844 0.084 1 96.56 59 PRO B N 1
ATOM 2212 C CA . PRO B 1 59 ? -19.031 29.109 0.876 1 96.56 59 PRO B CA 1
ATOM 2213 C C . PRO B 1 59 ? -19.688 27.828 1.404 1 96.56 59 PRO B C 1
ATOM 2215 O O . PRO B 1 59 ? -20.094 27.781 2.566 1 96.56 59 PRO B O 1
ATOM 2218 N N . PHE B 1 60 ? -19.703 26.859 0.538 1 95.31 60 PHE B N 1
ATOM 2219 C CA . PHE B 1 60 ? -20.297 25.594 0.937 1 95.31 60 PHE B CA 1
ATOM 2220 C C . PHE B 1 60 ? -19.516 24.969 2.096 1 95.31 60 PHE B C 1
ATOM 2222 O O . PHE B 1 60 ? -20.109 24.531 3.084 1 95.31 60 PHE B O 1
ATOM 2229 N N . CYS B 1 61 ? -18.25 24.938 2.021 1 96.5 61 CYS B N 1
ATOM 2230 C CA . CYS B 1 61 ? -17.406 24.375 3.061 1 96.5 61 CYS B CA 1
ATOM 2231 C C . CYS B 1 61 ? -17.578 25.125 4.375 1 96.5 61 CYS B C 1
ATOM 2233 O O . CYS B 1 61 ? -17.672 24.5 5.438 1 96.5 61 CYS B O 1
ATOM 2235 N N . ARG B 1 62 ? -17.578 26.438 4.309 1 97.5 62 ARG B N 1
ATOM 2236 C CA . ARG B 1 62 ? -17.734 27.266 5.5 1 97.5 62 ARG B CA 1
ATOM 2237 C C . ARG B 1 62 ? -19.031 26.922 6.23 1 97.5 62 ARG B C 1
ATOM 2239 O O . ARG B 1 62 ? -19.016 26.672 7.441 1 97.5 62 ARG B O 1
ATOM 2246 N N . GLU B 1 63 ? -20.047 26.766 5.488 1 97.06 63 GLU B N 1
ATOM 2247 C CA . GLU B 1 63 ? -21.375 26.609 6.082 1 97.06 63 GLU B CA 1
ATOM 2248 C C . GLU B 1 63 ? -21.625 25.156 6.473 1 97.06 63 GLU B C 1
ATOM 2250 O O . GLU B 1 63 ? -22.031 24.875 7.602 1 97.06 63 GLU B O 1
ATOM 2255 N N . GLN B 1 64 ? -21.312 24.25 5.555 1 95.81 64 GLN B N 1
ATOM 2256 C CA . GLN B 1 64 ? -21.781 22.875 5.688 1 95.81 64 GLN B CA 1
ATOM 2257 C C . GLN B 1 64 ? -20.766 22.016 6.418 1 95.81 64 GLN B C 1
ATOM 2259 O O . GLN B 1 64 ? -21.078 20.906 6.855 1 95.81 64 GLN B O 1
ATOM 2264 N N . VAL B 1 65 ? -19.578 22.547 6.566 1 97.06 65 VAL B N 1
ATOM 2265 C CA . VAL B 1 65 ? -18.547 21.766 7.238 1 97.06 65 VAL B CA 1
ATOM 2266 C C . VAL B 1 65 ? -18.078 22.484 8.492 1 97.06 65 VAL B C 1
ATOM 2268 O O . VAL B 1 65 ? -18.359 22.047 9.617 1 97.06 65 VAL B O 1
ATOM 2271 N N . VAL B 1 66 ? -17.641 23.703 8.383 1 97.94 66 VAL B N 1
ATOM 2272 C CA . VAL B 1 66 ? -16.984 24.391 9.484 1 97.94 66 VAL B CA 1
ATOM 2273 C C . VAL B 1 66 ? -18.016 24.859 10.5 1 97.94 66 VAL B C 1
ATOM 2275 O O . VAL B 1 66 ? -17.984 24.469 11.664 1 97.94 66 VAL B O 1
ATOM 2278 N N . GLU B 1 67 ? -18.969 25.625 10.031 1 97.94 67 GLU B N 1
ATOM 2279 C CA . GLU B 1 67 ? -19.969 26.203 10.922 1 97.94 67 GLU B CA 1
ATOM 2280 C C . GLU B 1 67 ? -20.922 25.125 11.43 1 97.94 67 GLU B C 1
ATOM 2282 O O . GLU B 1 67 ? -21.25 25.078 12.617 1 97.94 67 GLU B O 1
ATOM 2287 N N . ARG B 1 68 ? -21.281 24.25 10.531 1 97.38 68 ARG B N 1
ATOM 2288 C CA . ARG B 1 68 ? -22.219 23.188 10.875 1 97.38 68 ARG B CA 1
ATOM 2289 C C . ARG B 1 68 ? -21.688 22.344 12.023 1 97.38 68 ARG B C 1
ATOM 2291 O O . ARG B 1 68 ? -22.453 21.891 12.883 1 97.38 68 ARG B O 1
ATOM 2298 N N . HIS B 1 69 ? -20.406 22.125 12.078 1 97.69 69 HIS B N 1
ATOM 2299 C CA . HIS B 1 69 ? -19.844 21.234 13.078 1 97.69 69 HIS B CA 1
ATOM 2300 C C . HIS B 1 69 ? -19.156 22 14.195 1 97.69 69 HIS B C 1
ATOM 2302 O O . HIS B 1 69 ? -18.547 21.406 15.094 1 97.69 69 HIS B O 1
ATOM 2308 N N . GLY B 1 70 ? -19.141 23.266 14.141 1 97.88 70 GLY B N 1
ATOM 2309 C CA . GLY B 1 70 ? -18.672 24.141 15.219 1 97.88 70 GLY B CA 1
ATOM 2310 C C . GLY B 1 70 ? -17.172 24.141 15.367 1 97.88 70 GLY B C 1
ATOM 2311 O O . GLY B 1 70 ? -16.656 24.156 16.484 1 97.88 70 GLY B O 1
ATOM 2312 N N . PHE B 1 71 ? -16.484 24.094 14.297 1 98.56 71 PHE B N 1
ATOM 2313 C CA . PHE B 1 71 ? -15.023 24.125 14.359 1 98.56 71 PHE B CA 1
ATOM 2314 C C . PHE B 1 71 ? -14.516 25.531 14.641 1 98.56 71 PHE B C 1
ATOM 2316 O O . PHE B 1 71 ? -14.422 26.359 13.727 1 98.56 71 PHE B O 1
ATOM 2323 N N . SER B 1 72 ? -14.039 25.75 15.828 1 98.38 72 SER B N 1
ATOM 2324 C CA . SER B 1 72 ? -13.68 27.094 16.281 1 98.38 72 SER B CA 1
ATOM 2325 C C . SER B 1 72 ? -12.219 27.406 15.977 1 98.38 72 SER B C 1
ATOM 2327 O O . SER B 1 72 ? -11.805 28.562 15.984 1 98.38 72 SER B O 1
ATOM 2329 N N . LYS B 1 73 ? -11.461 26.375 15.719 1 98.56 73 LYS B N 1
ATOM 2330 C CA . LYS B 1 73 ? -10.031 26.594 15.492 1 98.56 73 LYS B CA 1
ATOM 2331 C C . LYS B 1 73 ? -9.758 26.938 14.031 1 98.56 73 LYS B C 1
ATOM 2333 O O . LYS B 1 73 ? -8.641 27.328 13.68 1 98.56 73 LYS B O 1
ATOM 2338 N N . VAL B 1 74 ? -10.75 26.797 13.164 1 98.69 74 VAL B N 1
ATOM 2339 C CA . VAL B 1 74 ? -10.547 27.141 11.758 1 98.69 74 VAL B CA 1
ATOM 2340 C C . VAL B 1 74 ? -10.383 28.656 11.617 1 98.69 74 VAL B C 1
ATOM 2342 O O . VAL B 1 74 ? -11.312 29.422 11.883 1 98.69 74 VAL B O 1
ATOM 2345 N N . ARG B 1 75 ? -9.242 29.047 11.148 1 98.19 75 ARG B N 1
ATOM 2346 C CA . ARG B 1 75 ? -8.906 30.453 11.039 1 98.19 75 ARG B CA 1
ATOM 2347 C C . ARG B 1 75 ? -9.266 31 9.664 1 98.19 75 ARG B C 1
ATOM 2349 O O . ARG B 1 75 ? -9.617 32.188 9.523 1 98.19 75 ARG B O 1
ATOM 2356 N N . SER B 1 76 ? -9.094 30.188 8.695 1 97.81 76 SER B N 1
ATOM 2357 C CA . SER B 1 76 ? -9.32 30.641 7.332 1 97.81 76 SER B CA 1
ATOM 2358 C C . SER B 1 76 ? -9.602 29.469 6.398 1 97.81 76 SER B C 1
ATOM 2360 O O . SER B 1 76 ? -9.156 28.344 6.652 1 97.81 76 SER B O 1
ATOM 2362 N N . ILE B 1 77 ? -10.414 29.703 5.414 1 98.38 77 ILE B N 1
ATOM 2363 C CA . ILE B 1 77 ? -10.602 28.844 4.262 1 98.38 77 ILE B CA 1
ATOM 2364 C C . ILE B 1 77 ? -10.047 29.516 3.01 1 98.38 77 ILE B C 1
ATOM 2366 O O . ILE B 1 77 ? -10.484 30.609 2.635 1 98.38 77 ILE B O 1
ATOM 2370 N N . VAL B 1 78 ? -9.078 28.875 2.455 1 98.06 78 VAL B N 1
ATOM 2371 C CA . VAL B 1 78 ? -8.258 29.469 1.407 1 98.06 78 VAL B CA 1
ATOM 2372 C C . VAL B 1 78 ? -8.523 28.766 0.079 1 98.06 78 VAL B C 1
ATOM 2374 O O . VAL B 1 78 ? -8.82 27.578 0.053 1 98.06 78 VAL B O 1
ATOM 2377 N N . ALA B 1 79 ? -8.43 29.516 -1.024 1 97.69 79 ALA B N 1
ATOM 2378 C CA . ALA B 1 79 ? -8.609 28.922 -2.348 1 97.69 79 ALA B CA 1
ATOM 2379 C C . ALA B 1 79 ? -7.41 28.078 -2.732 1 97.69 79 ALA B C 1
ATOM 2381 O O . ALA B 1 79 ? -6.262 28.484 -2.557 1 97.69 79 ALA B O 1
ATOM 2382 N N . GLY B 1 80 ? -7.727 26.844 -3.236 1 96.5 80 GLY B N 1
ATOM 2383 C CA . GLY B 1 80 ? -6.672 25.953 -3.699 1 96.5 80 GLY B CA 1
ATOM 2384 C C . GLY B 1 80 ? -6.133 26.344 -5.066 1 96.5 80 GLY B C 1
ATOM 2385 O O . GLY B 1 80 ? -6.582 27.312 -5.672 1 96.5 80 GLY B O 1
ATOM 2386 N N . GLY B 1 81 ? -5.02 25.656 -5.453 1 94.31 81 GLY B N 1
ATOM 2387 C CA . GLY B 1 81 ? -4.445 25.812 -6.781 1 94.31 81 GLY B CA 1
ATOM 2388 C C . GLY B 1 81 ? -4.727 24.625 -7.688 1 94.31 81 GLY B C 1
ATOM 2389 O O . GLY B 1 81 ? -5.613 23.828 -7.406 1 94.31 81 GLY B O 1
ATOM 2390 N N . ALA B 1 82 ? -4.055 24.609 -8.789 1 91.06 82 ALA B N 1
ATOM 2391 C CA . ALA B 1 82 ? -4.238 23.562 -9.781 1 91.06 82 ALA B CA 1
ATOM 2392 C C . ALA B 1 82 ? -3.715 22.219 -9.266 1 91.06 82 ALA B C 1
ATOM 2394 O O . ALA B 1 82 ? -4.262 21.172 -9.602 1 91.06 82 ALA B O 1
ATOM 2395 N N . GLU B 1 83 ? -2.656 22.297 -8.484 1 93.12 83 GLU B N 1
ATOM 2396 C CA . GLU B 1 83 ? -2.039 21.125 -7.898 1 93.12 83 GLU B CA 1
ATOM 2397 C C . GLU B 1 83 ? -2.033 21.188 -6.375 1 93.12 83 GLU B C 1
ATOM 2399 O O . GLU B 1 83 ? -2.176 22.266 -5.797 1 93.12 83 GLU B O 1
ATOM 2404 N N . ARG B 1 84 ? -1.846 20.031 -5.805 1 94.75 84 ARG B N 1
ATOM 2405 C CA . ARG B 1 84 ? -1.775 19.969 -4.348 1 94.75 84 ARG B CA 1
ATOM 2406 C C . ARG B 1 84 ? -0.69 20.891 -3.807 1 94.75 84 ARG B C 1
ATOM 2408 O O . ARG B 1 84 ? -0.89 21.562 -2.795 1 94.75 84 ARG B O 1
ATOM 2415 N N . GLN B 1 85 ? 0.41 20.938 -4.465 1 97.12 85 GLN B N 1
ATOM 2416 C CA . GLN B 1 85 ? 1.548 21.75 -4.043 1 97.12 85 GLN B CA 1
ATOM 2417 C C . GLN B 1 85 ? 1.188 23.234 -4.016 1 97.12 85 GLN B C 1
ATOM 2419 O O . GLN B 1 85 ? 1.54 23.953 -3.074 1 97.12 85 GLN B O 1
ATOM 2424 N N . GLN B 1 86 ? 0.489 23.672 -5.031 1 97 86 GLN B N 1
ATOM 2425 C CA . GLN B 1 86 ? 0.064 25.078 -5.086 1 97 86 GLN B CA 1
ATOM 2426 C C . GLN B 1 86 ? -0.969 25.375 -4.004 1 97 86 GLN B C 1
ATOM 2428 O O . GLN B 1 86 ? -0.992 26.484 -3.449 1 97 86 GLN B O 1
ATOM 2433 N N . SER B 1 87 ? -1.846 24.406 -3.76 1 97.75 87 SER B N 1
ATOM 2434 C CA . SER B 1 87 ? -2.812 24.562 -2.68 1 97.75 87 SER B CA 1
ATOM 2435 C C . SER B 1 87 ? -2.115 24.766 -1.338 1 97.75 87 SER B C 1
ATOM 2437 O O . SER B 1 87 ? -2.49 25.641 -0.56 1 97.75 87 SER B O 1
ATOM 2439 N N . VAL B 1 88 ? -1.079 23.953 -1.098 1 98.69 88 VAL B N 1
ATOM 2440 C CA . VAL B 1 88 ? -0.326 24.062 0.148 1 98.69 88 VAL B CA 1
ATOM 2441 C C . VAL B 1 88 ? 0.353 25.438 0.222 1 98.69 88 VAL B C 1
ATOM 2443 O O . VAL B 1 88 ? 0.321 26.094 1.263 1 98.69 88 VAL B O 1
ATOM 2446 N N . LEU B 1 89 ? 0.921 25.875 -0.895 1 98.69 89 LEU B N 1
ATOM 2447 C CA . LEU B 1 89 ? 1.573 27.188 -0.934 1 98.69 89 LEU B CA 1
ATOM 2448 C C . LEU B 1 89 ? 0.58 28.297 -0.626 1 98.69 89 LEU B C 1
ATOM 2450 O O . LEU B 1 89 ? 0.882 29.219 0.148 1 98.69 89 LEU B O 1
ATOM 2454 N N . ASN B 1 90 ? -0.572 28.25 -1.255 1 98.5 90 ASN B N 1
ATOM 2455 C CA . ASN B 1 90 ? -1.609 29.234 -0.97 1 98.5 90 ASN B CA 1
ATOM 2456 C C . ASN B 1 90 ? -1.949 29.266 0.517 1 98.5 90 ASN B C 1
ATOM 2458 O O . ASN B 1 90 ? -2.115 30.344 1.09 1 98.5 90 ASN B O 1
ATOM 2462 N N . GLY B 1 91 ? -2.055 28.062 1.077 1 98.75 91 GLY B N 1
ATOM 2463 C CA . GLY B 1 91 ? -2.305 27.984 2.508 1 98.75 91 GLY B CA 1
ATOM 2464 C C . GLY B 1 91 ? -1.204 28.609 3.344 1 98.75 91 GLY B C 1
ATOM 2465 O O . GLY B 1 91 ? -1.479 29.344 4.289 1 98.75 91 GLY B O 1
ATOM 2466 N N . LEU B 1 92 ? 0.025 28.328 2.98 1 98.81 92 LEU B N 1
ATOM 2467 C CA . LEU B 1 92 ? 1.167 28.875 3.697 1 98.81 92 LEU B CA 1
ATOM 2468 C C . LEU B 1 92 ? 1.179 30.406 3.602 1 98.81 92 LEU B C 1
ATOM 2470 O O . LEU B 1 92 ? 1.455 31.094 4.586 1 98.81 92 LEU B O 1
ATOM 2474 N N . ARG B 1 93 ? 0.89 30.922 2.484 1 98.56 93 ARG B N 1
ATOM 2475 C CA . ARG B 1 93 ? 0.842 32.375 2.285 1 98.56 93 ARG B CA 1
ATOM 2476 C C . ARG B 1 93 ? -0.264 33 3.123 1 98.56 93 ARG B C 1
ATOM 2478 O O . ARG B 1 93 ? -0.099 34.094 3.646 1 98.56 93 ARG B O 1
ATOM 2485 N N . ALA B 1 94 ? -1.358 32.312 3.23 1 98.38 94 ALA B N 1
ATOM 2486 C CA . ALA B 1 94 ? -2.484 32.812 4.012 1 98.38 94 ALA B CA 1
ATOM 2487 C C . ALA B 1 94 ? -2.133 32.875 5.496 1 98.38 94 ALA B C 1
ATOM 2489 O O . ALA B 1 94 ? -2.807 33.562 6.27 1 98.38 94 ALA B O 1
ATOM 2490 N N . MET B 1 95 ? -1.11 32.188 5.902 1 98.31 95 MET B N 1
ATOM 2491 C CA . MET B 1 95 ? -0.704 32.125 7.305 1 98.31 95 MET B CA 1
ATOM 2492 C C . MET B 1 95 ? 0.22 33.312 7.645 1 98.31 95 MET B C 1
ATOM 2494 O O . MET B 1 95 ? 0.571 33.5 8.805 1 98.31 95 MET B O 1
ATOM 2498 N N . GLU B 1 96 ? 0.591 34 6.598 1 97.19 96 GLU B N 1
ATOM 2499 C CA . GLU B 1 96 ? 1.466 35.156 6.832 1 97.19 96 GLU B CA 1
ATOM 2500 C C . GLU B 1 96 ? 0.866 36.094 7.871 1 97.19 96 GLU B C 1
ATOM 2502 O O . GLU B 1 96 ? -0.316 36.438 7.797 1 97.19 96 GLU B O 1
ATOM 2507 N N . GLY B 1 97 ? 1.688 36.5 8.797 1 95.69 97 GLY B N 1
ATOM 2508 C CA . GLY B 1 97 ? 1.226 37.406 9.844 1 95.69 97 GLY B CA 1
ATOM 2509 C C . GLY B 1 97 ? 0.61 36.688 11.023 1 95.69 97 GLY B C 1
ATOM 2510 O O . GLY B 1 97 ? 0.481 37.25 12.109 1 95.69 97 GLY B O 1
ATOM 2511 N N . THR B 1 98 ? 0.3 35.469 10.852 1 97.19 98 THR B N 1
ATOM 2512 C CA . THR B 1 98 ? -0.296 34.688 11.914 1 97.19 98 THR B CA 1
ATOM 2513 C C . THR B 1 98 ? 0.721 33.688 12.477 1 97.19 98 THR B C 1
ATOM 2515 O O . THR B 1 98 ? 0.905 33.625 13.695 1 97.19 98 THR B O 1
ATOM 2518 N N . ALA B 1 99 ? 1.382 33 11.602 1 97.75 99 ALA B N 1
ATOM 2519 C CA . ALA B 1 99 ? 2.393 32.031 12.016 1 97.75 99 ALA B CA 1
ATOM 2520 C C . ALA B 1 99 ? 3.773 32.656 12.086 1 97.75 99 ALA B C 1
ATOM 2522 O O . ALA B 1 99 ? 4.16 33.438 11.188 1 97.75 99 ALA B O 1
ATOM 2523 N N . GLY B 1 100 ? 4.465 32.375 13.164 1 97.75 100 GLY B N 1
ATOM 2524 C CA . GLY B 1 100 ? 5.852 32.812 13.273 1 97.75 100 GLY B CA 1
ATOM 2525 C C . GLY B 1 100 ? 6.82 31.812 12.633 1 97.75 100 GLY B C 1
ATOM 2526 O O . GLY B 1 100 ? 6.473 30.656 12.391 1 97.75 100 GLY B O 1
ATOM 2527 N N . GLU B 1 101 ? 8.023 32.25 12.445 1 97.25 101 GLU B N 1
ATOM 2528 C CA . GLU B 1 101 ? 9.055 31.516 11.734 1 97.25 101 GLU B CA 1
ATOM 2529 C C . GLU B 1 101 ? 9.273 30.141 12.359 1 97.25 101 GLU B C 1
ATOM 2531 O O . GLU B 1 101 ? 9.555 29.156 11.656 1 97.25 101 GLU B O 1
ATOM 2536 N N . TYR B 1 102 ? 9.078 30.078 13.664 1 97.44 102 TYR B N 1
ATOM 2537 C CA . TYR B 1 102 ? 9.445 28.859 14.375 1 97.44 102 TYR B CA 1
ATOM 2538 C C . TYR B 1 102 ? 8.203 28.062 14.781 1 97.44 102 TYR B C 1
ATOM 2540 O O . TYR B 1 102 ? 8.312 27.031 15.438 1 97.44 102 TYR B O 1
ATOM 2548 N N . ASP B 1 103 ? 7.059 28.547 14.414 1 98.62 103 ASP B N 1
ATOM 2549 C CA . ASP B 1 103 ? 5.84 27.781 14.656 1 98.62 103 ASP B CA 1
ATOM 2550 C C . ASP B 1 103 ? 5.809 26.516 13.797 1 98.62 103 ASP B C 1
ATOM 2552 O O . ASP B 1 103 ? 6.48 26.453 12.766 1 98.62 103 ASP B O 1
ATOM 2556 N N . VAL B 1 104 ? 5.082 25.516 14.242 1 98.81 104 VAL B N 1
ATOM 2557 C CA . VAL B 1 104 ? 5.035 24.234 13.547 1 98.81 104 VAL B CA 1
ATOM 2558 C C . VAL B 1 104 ? 3.779 24.156 12.68 1 98.81 104 VAL B C 1
ATOM 2560 O O . VAL B 1 104 ? 2.686 24.5 13.133 1 98.81 104 VAL B O 1
ATOM 2563 N N . ILE B 1 105 ? 3.975 23.766 11.445 1 98.94 105 ILE B N 1
ATOM 2564 C CA . ILE B 1 105 ? 2.883 23.562 10.5 1 98.94 105 ILE B CA 1
ATOM 2565 C C . ILE B 1 105 ? 2.693 22.078 10.242 1 98.94 105 ILE B C 1
ATOM 2567 O O . ILE B 1 105 ? 3.621 21.391 9.797 1 98.94 105 ILE B O 1
ATOM 2571 N N . LEU B 1 106 ? 1.539 21.531 10.547 1 98.94 106 LEU B N 1
ATOM 2572 C CA . LEU B 1 106 ? 1.128 20.188 10.203 1 98.94 106 LEU B CA 1
ATOM 2573 C C . LEU B 1 106 ? 0.328 20.172 8.906 1 98.94 106 LEU B C 1
ATOM 2575 O O . LEU B 1 106 ? -0.845 20.547 8.891 1 98.94 106 LEU B O 1
ATOM 2579 N N . ILE B 1 107 ? 0.958 19.766 7.844 1 98.94 107 ILE B N 1
ATOM 2580 C CA . ILE B 1 107 ? 0.26 19.641 6.57 1 98.94 107 ILE B CA 1
ATOM 2581 C C . ILE B 1 107 ? -0.387 18.266 6.473 1 98.94 107 ILE B C 1
ATOM 2583 O O . ILE B 1 107 ? 0.309 17.234 6.457 1 98.94 107 ILE B O 1
ATOM 2587 N N . HIS B 1 108 ? -1.688 18.172 6.371 1 98.81 108 HIS B N 1
ATOM 2588 C CA . HIS B 1 108 ? -2.41 16.906 6.477 1 98.81 108 HIS B CA 1
ATOM 2589 C C . HIS B 1 108 ? -3.535 16.828 5.449 1 98.81 108 HIS B C 1
ATOM 2591 O O . HIS B 1 108 ? -4.316 17.766 5.305 1 98.81 108 HIS B O 1
ATOM 2597 N N . ASP B 1 109 ? -3.582 15.719 4.738 1 97.56 109 ASP B N 1
ATOM 2598 C CA . ASP B 1 109 ? -4.605 15.523 3.713 1 97.56 109 ASP B CA 1
ATOM 2599 C C . ASP B 1 109 ? -6.008 15.594 4.316 1 97.56 109 ASP B C 1
ATOM 2601 O O . ASP B 1 109 ? -6.281 14.953 5.332 1 97.56 109 ASP B O 1
ATOM 2605 N N . GLY B 1 110 ? -6.887 16.25 3.633 1 97.62 110 GLY B N 1
ATOM 2606 C CA . GLY B 1 110 ? -8.242 16.469 4.125 1 97.62 110 GLY B CA 1
ATOM 2607 C C . GLY B 1 110 ? -9.07 15.195 4.137 1 97.62 110 GLY B C 1
ATOM 2608 O O . GLY B 1 110 ? -10.125 15.141 4.77 1 97.62 110 GLY B O 1
ATOM 2609 N N . VAL B 1 111 ? -8.578 14.195 3.467 1 96.19 111 VAL B N 1
ATOM 2610 C CA . VAL B 1 111 ? -9.336 12.953 3.383 1 96.19 111 VAL B CA 1
ATOM 2611 C C . VAL B 1 111 ? -8.609 11.844 4.137 1 96.19 111 VAL B C 1
ATOM 2613 O O . VAL B 1 111 ? -8.633 10.68 3.727 1 96.19 111 VAL B O 1
ATOM 2616 N N . ARG B 1 112 ? -7.938 12.133 5.188 1 97.25 112 ARG B N 1
ATOM 2617 C CA . ARG B 1 112 ? -7.27 11.219 6.102 1 97.25 112 ARG B CA 1
ATOM 2618 C C . ARG B 1 112 ? -7.793 11.383 7.523 1 97.25 112 ARG B C 1
ATOM 2620 O O . ARG B 1 112 ? -7.105 11.938 8.383 1 97.25 112 ARG B O 1
ATOM 2627 N N . PRO B 1 113 ? -8.898 10.859 7.84 1 97.38 113 PRO B N 1
ATOM 2628 C CA . PRO B 1 113 ? -9.617 11.195 9.07 1 97.38 113 PRO B CA 1
ATOM 2629 C C . PRO B 1 113 ? -9.148 10.375 10.266 1 97.38 113 PRO B C 1
ATOM 2631 O O . PRO B 1 113 ? -9.672 10.539 11.375 1 97.38 113 PRO B O 1
ATOM 2634 N N . PHE B 1 114 ? -8.062 9.539 10.156 1 97.12 114 PHE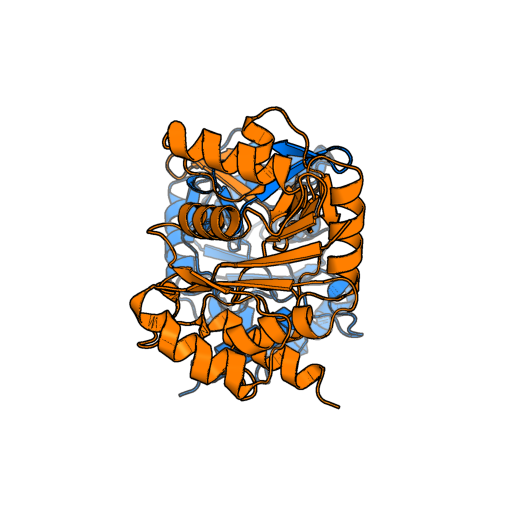 B N 1
ATOM 2635 C CA . PHE B 1 114 ? -7.789 8.594 11.234 1 97.12 114 PHE B CA 1
ATOM 2636 C C . PHE B 1 114 ? -6.445 8.891 11.891 1 97.12 114 PHE B C 1
ATOM 2638 O O . PHE B 1 114 ? -5.867 8.023 12.547 1 97.12 114 PHE B O 1
ATOM 2645 N N . VAL B 1 115 ? -5.922 10.078 11.688 1 98.06 115 VAL B N 1
ATOM 2646 C CA . VAL B 1 115 ? -4.688 10.438 12.375 1 98.06 115 VAL B CA 1
ATOM 2647 C C . VAL B 1 115 ? -4.945 10.539 13.875 1 98.06 115 VAL B C 1
ATOM 2649 O O . VAL B 1 115 ? -6.004 11 14.305 1 98.06 115 VAL B O 1
ATOM 2652 N N . THR B 1 116 ? -3.953 10.094 14.672 1 97.69 116 THR B N 1
ATOM 2653 C CA . THR B 1 116 ? -4.148 10.062 16.125 1 97.69 116 THR B CA 1
ATOM 2654 C C . THR B 1 116 ? -3.393 11.203 16.797 1 97.69 116 THR B C 1
ATOM 2656 O O . THR B 1 116 ? -2.459 11.766 16.219 1 97.69 116 THR B O 1
ATOM 2659 N N . GLU B 1 117 ? -3.805 11.422 18 1 97.94 117 GLU B N 1
ATOM 2660 C CA . GLU B 1 117 ? -3.129 12.422 18.812 1 97.94 117 GLU B CA 1
ATOM 2661 C C . GLU B 1 117 ? -1.658 12.07 19.016 1 97.94 117 GLU B C 1
ATOM 2663 O O . GLU B 1 117 ? -0.798 12.953 19.031 1 97.94 117 GLU B O 1
ATOM 2668 N N . ASP B 1 118 ? -1.392 10.812 19.156 1 98.19 118 ASP B N 1
ATOM 2669 C CA . ASP B 1 118 ? -0.018 10.359 19.359 1 98.19 118 ASP B CA 1
ATOM 2670 C C . ASP B 1 118 ? 0.848 10.68 18.141 1 98.19 118 ASP B C 1
ATOM 2672 O O . ASP B 1 118 ? 1.983 11.141 18.281 1 98.19 118 ASP B O 1
ATOM 2676 N N . ILE B 1 119 ? 0.321 10.477 16.984 1 98.5 119 ILE B N 1
ATOM 2677 C CA . ILE B 1 119 ? 1.035 10.766 15.742 1 98.5 119 ILE B CA 1
ATOM 2678 C C . ILE B 1 119 ? 1.289 12.273 15.633 1 98.5 119 ILE B C 1
ATOM 2680 O O . ILE B 1 119 ? 2.398 12.695 15.297 1 98.5 119 ILE B O 1
ATOM 2684 N N . LEU B 1 120 ? 0.262 13.117 15.969 1 98.69 120 LEU B N 1
ATOM 2685 C CA . LEU B 1 120 ? 0.409 14.562 15.938 1 98.69 120 LEU B CA 1
ATOM 2686 C C . LEU B 1 120 ? 1.505 15.023 16.906 1 98.69 120 LEU B C 1
ATOM 2688 O O . LEU B 1 120 ? 2.316 15.883 16.562 1 98.69 120 LEU B O 1
ATOM 2692 N N . GLY B 1 121 ? 1.479 14.391 18.062 1 98.62 121 GLY B N 1
ATOM 2693 C CA . GLY B 1 121 ? 2.484 14.734 19.062 1 98.62 121 GLY B CA 1
ATOM 2694 C C . GLY B 1 121 ? 3.9 14.438 18.609 1 98.62 121 GLY B C 1
ATOM 2695 O O . GLY B 1 121 ? 4.781 15.297 18.688 1 98.62 121 GLY B O 1
ATOM 2696 N N . ARG B 1 122 ? 4.137 13.266 18.047 1 98.56 122 ARG B N 1
ATOM 2697 C CA . ARG B 1 122 ? 5.465 12.859 17.594 1 98.56 122 ARG B CA 1
ATOM 2698 C C . ARG B 1 122 ? 5.918 13.727 16.406 1 98.56 122 ARG B C 1
ATOM 2700 O O . ARG B 1 122 ? 7.074 14.148 16.359 1 98.56 122 ARG B O 1
ATOM 2707 N N . ALA B 1 123 ? 5.016 13.992 15.523 1 98.69 123 ALA B N 1
ATOM 2708 C CA . ALA B 1 123 ? 5.344 14.812 14.359 1 98.69 123 ALA B CA 1
ATOM 2709 C C . ALA B 1 123 ? 5.734 16.219 14.766 1 98.69 123 ALA B C 1
ATOM 2711 O O . ALA B 1 123 ? 6.723 16.766 14.273 1 98.69 123 ALA B O 1
ATOM 2712 N N . THR B 1 124 ? 4.957 16.797 15.672 1 98.69 124 THR B N 1
ATOM 2713 C CA . THR B 1 124 ? 5.211 18.141 16.156 1 98.69 124 THR B CA 1
ATOM 2714 C C . THR B 1 124 ? 6.555 18.219 16.875 1 98.69 124 THR B C 1
ATOM 2716 O O . THR B 1 124 ? 7.363 19.109 16.594 1 98.69 124 THR B O 1
ATOM 2719 N N . ALA B 1 125 ? 6.766 17.266 17.766 1 98.44 125 ALA B N 1
ATOM 2720 C CA . ALA B 1 125 ? 8.016 17.25 18.531 1 98.44 125 ALA B CA 1
ATOM 2721 C C . ALA B 1 125 ? 9.219 17.141 17.594 1 98.44 125 ALA B C 1
ATOM 2723 O O . ALA B 1 125 ? 10.219 17.844 17.781 1 98.44 125 ALA B O 1
ATOM 2724 N N . THR B 1 126 ? 9.148 16.297 16.625 1 98.5 126 THR B N 1
ATOM 2725 C CA . THR B 1 126 ? 10.234 16.078 15.688 1 98.5 126 THR B CA 1
ATOM 2726 C C . THR B 1 126 ? 10.5 17.328 14.859 1 98.5 126 THR B C 1
ATOM 2728 O O . THR B 1 126 ? 11.648 17.703 14.633 1 98.5 126 THR B O 1
ATOM 2731 N N . ALA B 1 127 ? 9.461 18.016 14.43 1 98.06 127 ALA B N 1
ATOM 2732 C CA . ALA B 1 127 ? 9.594 19.203 13.586 1 98.06 127 ALA B CA 1
ATOM 2733 C C . ALA B 1 127 ? 10.188 20.375 14.367 1 98.06 127 ALA B C 1
ATOM 2735 O O . ALA B 1 127 ? 10.805 21.266 13.789 1 98.06 127 ALA B O 1
ATOM 2736 N N . ARG B 1 128 ? 9.977 20.391 15.68 1 97.12 128 ARG B N 1
ATOM 2737 C CA . ARG B 1 128 ? 10.531 21.438 16.531 1 97.12 128 ARG B CA 1
ATOM 2738 C C . ARG B 1 128 ? 12.047 21.328 16.594 1 97.12 128 ARG B C 1
ATOM 2740 O O . ARG B 1 128 ? 12.742 22.344 16.719 1 97.12 128 ARG B O 1
ATOM 2747 N N . GLU B 1 129 ? 12.516 20.109 16.406 1 95.88 129 GLU B N 1
ATOM 2748 C CA . GLU B 1 129 ? 13.938 19.875 16.656 1 95.88 129 GLU B CA 1
ATOM 2749 C C . GLU B 1 129 ? 14.68 19.609 15.352 1 95.88 129 GLU B C 1
ATOM 2751 O O . GLU B 1 129 ? 15.906 19.484 15.344 1 95.88 129 GLU B O 1
ATOM 2756 N N . ASN B 1 130 ? 13.977 19.469 14.297 1 95.88 130 ASN B N 1
ATOM 2757 C CA . ASN B 1 130 ? 14.547 19.156 13 1 95.88 130 ASN B CA 1
ATOM 2758 C C . ASN B 1 130 ? 13.953 20.016 11.891 1 95.88 130 ASN B C 1
ATOM 2760 O O . ASN B 1 130 ? 13.086 20.859 12.156 1 95.88 130 ASN B O 1
ATOM 2764 N N . ASP B 1 131 ? 14.445 19.859 10.633 1 95.12 131 ASP B N 1
ATOM 2765 C CA . ASP B 1 131 ? 13.953 20.656 9.508 1 95.12 131 ASP B CA 1
ATOM 2766 C C . ASP B 1 131 ? 12.562 20.188 9.078 1 95.12 131 ASP B C 1
ATOM 2768 O O . ASP B 1 131 ? 11.836 20.906 8.406 1 95.12 131 ASP B O 1
ATOM 2772 N N . GLY B 1 132 ? 12.289 18.969 9.438 1 98 132 GLY B N 1
ATOM 2773 C CA . GLY B 1 132 ? 10.977 18.453 9.086 1 98 132 GLY B CA 1
ATOM 2774 C C . GLY B 1 132 ? 10.742 17.031 9.594 1 98 132 GLY B C 1
ATOM 2775 O O . GLY B 1 132 ? 11.688 16.328 9.961 1 98 132 GLY B O 1
ATOM 2776 N N . ALA B 1 133 ? 9.484 16.688 9.68 1 98.69 133 ALA B N 1
ATOM 2777 C CA . ALA B 1 133 ? 9.023 15.344 10.047 1 98.69 133 ALA B CA 1
ATOM 2778 C C . ALA B 1 133 ? 8 14.82 9.047 1 98.69 133 ALA B C 1
ATOM 2780 O O . ALA B 1 133 ? 7.062 15.539 8.68 1 98.69 133 ALA B O 1
ATOM 2781 N N . LEU B 1 134 ? 8.234 13.648 8.594 1 98.75 134 LEU B N 1
ATOM 2782 C CA . LEU B 1 134 ? 7.309 12.977 7.691 1 98.75 134 LEU B CA 1
ATOM 2783 C C . LEU B 1 134 ? 6.719 11.734 8.344 1 98.75 134 LEU B C 1
ATOM 2785 O O . LEU B 1 134 ? 7.445 10.789 8.656 1 98.75 134 LEU B O 1
ATOM 2789 N N . VAL B 1 135 ? 5.453 11.758 8.609 1 98.81 135 VAL B N 1
ATOM 2790 C CA . VAL B 1 135 ? 4.777 10.555 9.086 1 98.81 135 VAL B CA 1
ATOM 2791 C C . VAL B 1 135 ? 4.746 9.5 7.977 1 98.81 135 VAL B C 1
ATOM 2793 O O . VAL B 1 135 ? 4.398 9.805 6.832 1 98.81 135 VAL B O 1
ATOM 2796 N N . ALA B 1 136 ? 5.148 8.289 8.312 1 98.5 136 ALA B N 1
ATOM 2797 C CA . ALA B 1 136 ? 5.238 7.211 7.336 1 98.5 136 ALA B CA 1
ATOM 2798 C C . ALA B 1 136 ? 5.168 5.844 8.016 1 98.5 136 ALA B C 1
ATOM 2800 O O . ALA B 1 136 ? 5.254 5.75 9.242 1 98.5 136 ALA B O 1
ATOM 2801 N N . VAL B 1 137 ? 4.953 4.824 7.234 1 97.12 137 VAL B N 1
ATOM 2802 C CA . VAL B 1 137 ? 4.98 3.453 7.73 1 97.12 137 VAL B CA 1
ATOM 2803 C C . VAL B 1 137 ? 5.914 2.609 6.867 1 97.12 137 VAL B C 1
ATOM 2805 O O . VAL B 1 137 ? 6.109 2.9 5.684 1 97.12 137 VAL B O 1
ATOM 2808 N N . PRO B 1 138 ? 6.516 1.587 7.449 1 96 138 PRO B N 1
ATOM 2809 C CA . PRO B 1 138 ? 7.332 0.678 6.641 1 96 138 PRO B CA 1
ATOM 2810 C C . PRO B 1 138 ? 6.547 0.047 5.492 1 96 138 PRO B C 1
ATOM 2812 O O . PRO B 1 138 ? 5.371 -0.29 5.656 1 96 138 PRO B O 1
ATOM 2815 N N . ALA B 1 139 ? 7.184 -0.077 4.328 1 94.25 139 ALA B N 1
ATOM 2816 C CA . ALA B 1 139 ? 6.562 -0.774 3.205 1 94.25 139 ALA B CA 1
ATOM 2817 C C . ALA B 1 139 ? 6.344 -2.248 3.529 1 94.25 139 ALA B C 1
ATOM 2819 O O . ALA B 1 139 ? 7.215 -2.9 4.105 1 94.25 139 ALA B O 1
ATOM 2820 N N . LYS B 1 140 ? 5.188 -2.744 3.145 1 88.62 140 LYS B N 1
ATOM 2821 C CA . LYS B 1 140 ? 4.887 -4.156 3.373 1 88.62 140 LYS B CA 1
ATOM 2822 C C . LYS B 1 140 ? 5.102 -4.977 2.105 1 88.62 140 LYS B C 1
ATOM 2824 O O . LYS B 1 140 ? 5.535 -6.129 2.172 1 88.62 140 LYS B O 1
ATOM 2829 N N . ASP B 1 141 ? 4.801 -4.379 1.021 1 90.69 141 ASP B N 1
ATOM 2830 C CA . ASP B 1 141 ? 4.914 -5.062 -0.263 1 90.69 141 ASP B CA 1
ATOM 2831 C C . ASP B 1 141 ? 6.328 -4.938 -0.827 1 90.69 141 ASP B C 1
ATOM 2833 O O . ASP B 1 141 ? 7.016 -3.945 -0.583 1 90.69 141 ASP B O 1
ATOM 2837 N N . THR B 1 142 ? 6.699 -5.965 -1.534 1 93.81 142 THR B N 1
ATOM 2838 C CA . THR B 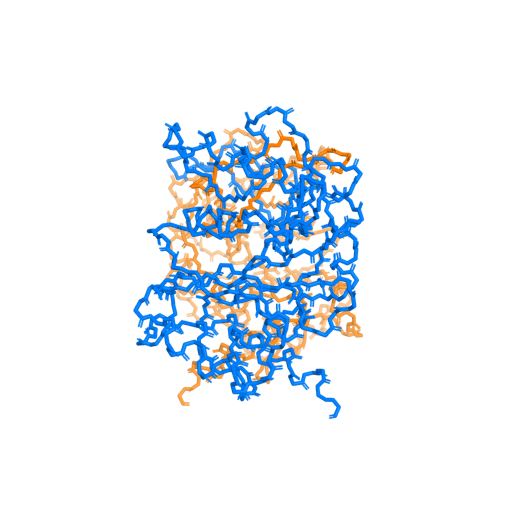1 142 ? 7.938 -5.859 -2.299 1 93.81 142 THR B CA 1
ATOM 2839 C C . THR B 1 142 ? 7.801 -4.812 -3.402 1 93.81 142 THR B C 1
ATOM 2841 O O . THR B 1 142 ? 6.836 -4.832 -4.168 1 93.81 142 THR B O 1
ATOM 2844 N N . VAL B 1 143 ? 8.719 -3.883 -3.389 1 96.44 143 VAL B N 1
ATOM 2845 C CA . VAL B 1 143 ? 8.727 -2.826 -4.395 1 96.44 143 VAL B CA 1
ATOM 2846 C C . VAL B 1 143 ? 9.742 -3.16 -5.484 1 96.44 143 VAL B C 1
ATOM 2848 O O . VAL B 1 143 ? 10.867 -3.562 -5.191 1 96.44 143 VAL B O 1
ATOM 2851 N N . LYS B 1 144 ? 9.328 -3.045 -6.738 1 97.19 144 LYS B N 1
ATOM 2852 C CA . LYS B 1 144 ? 10.195 -3.254 -7.898 1 97.19 144 LYS B CA 1
ATOM 2853 C C . LYS B 1 144 ? 10.398 -1.955 -8.672 1 97.19 144 LYS B C 1
ATOM 2855 O O . LYS B 1 144 ? 9.461 -1.167 -8.828 1 97.19 144 LYS B O 1
ATOM 2860 N N . VAL B 1 145 ? 11.609 -1.753 -9.102 1 96.62 145 VAL B N 1
ATOM 2861 C CA . VAL B 1 145 ? 11.883 -0.699 -10.07 1 96.62 145 VAL B CA 1
ATOM 2862 C C . VAL B 1 145 ? 11.781 -1.261 -11.484 1 96.62 145 VAL B C 1
ATOM 2864 O O . VAL B 1 145 ? 12.422 -2.264 -11.812 1 96.62 145 VAL B O 1
ATOM 2867 N N . VAL B 1 146 ? 10.992 -0.649 -12.312 1 97.25 146 VAL B N 1
ATOM 2868 C CA . VAL B 1 146 ? 10.688 -1.206 -13.625 1 97.25 146 VAL B CA 1
ATOM 2869 C C . VAL B 1 146 ? 11 -0.175 -14.711 1 97.25 146 VAL B C 1
ATOM 2871 O O . VAL B 1 146 ? 10.641 0.997 -14.586 1 97.25 146 VAL B O 1
ATOM 2874 N N . GLU B 1 147 ? 11.75 -0.537 -15.68 1 96 147 GLU B N 1
ATOM 2875 C CA . GLU B 1 147 ? 12.016 0.234 -16.891 1 96 147 GLU B CA 1
ATOM 2876 C C . GLU B 1 147 ? 11.609 -0.546 -18.141 1 96 147 GLU B C 1
ATOM 2878 O O . GLU B 1 147 ? 12.07 -1.672 -18.344 1 96 147 GLU B O 1
ATOM 2883 N N . ASP B 1 148 ? 10.703 0.014 -18.984 1 94.81 148 ASP B N 1
ATOM 2884 C CA . ASP B 1 148 ? 10.258 -0.596 -20.234 1 94.81 148 ASP B CA 1
ATOM 2885 C C . ASP B 1 148 ? 9.688 -1.991 -20 1 94.81 148 ASP B C 1
ATOM 2887 O O . ASP B 1 148 ? 10.031 -2.941 -20.703 1 94.81 148 ASP B O 1
ATOM 2891 N N . GLY B 1 149 ? 9.016 -2.088 -18.875 1 95.56 149 GLY B N 1
ATOM 2892 C CA . GLY B 1 149 ? 8.305 -3.322 -18.578 1 95.56 149 GLY B CA 1
ATOM 2893 C C . GLY B 1 149 ? 9.195 -4.391 -17.969 1 95.56 149 GLY B C 1
ATOM 2894 O O . GLY B 1 149 ? 8.75 -5.508 -17.719 1 95.56 149 GLY B O 1
ATOM 2895 N N . ILE B 1 150 ? 10.469 -4.055 -17.703 1 97.06 150 ILE B N 1
ATOM 2896 C CA . ILE B 1 150 ? 11.43 -5.02 -17.188 1 97.06 150 ILE B CA 1
ATOM 2897 C C . ILE B 1 150 ? 11.875 -4.59 -15.781 1 97.06 150 ILE B C 1
ATOM 2899 O O . ILE B 1 150 ? 12.148 -3.412 -15.547 1 97.06 150 ILE B O 1
ATOM 2903 N N . ILE B 1 151 ? 11.922 -5.559 -14.852 1 96.81 151 ILE B N 1
ATOM 2904 C CA . ILE B 1 151 ? 12.414 -5.27 -13.508 1 96.81 151 ILE B CA 1
ATOM 2905 C C . ILE B 1 151 ? 13.906 -4.984 -13.555 1 96.81 151 ILE B C 1
ATOM 2907 O O . ILE B 1 151 ? 14.688 -5.805 -14.047 1 96.81 151 ILE B O 1
ATOM 2911 N N . THR B 1 152 ? 14.289 -3.801 -13.008 1 95.69 152 THR B N 1
ATOM 2912 C CA . THR B 1 152 ? 15.695 -3.426 -13.062 1 95.69 152 THR B CA 1
ATOM 2913 C C . THR B 1 152 ? 16.328 -3.457 -11.672 1 95.69 152 THR B C 1
ATOM 2915 O O . THR B 1 152 ? 17.547 -3.506 -11.531 1 95.69 152 THR B O 1
ATOM 2918 N N . ALA B 1 153 ? 15.445 -3.398 -10.672 1 93.69 153 ALA B N 1
ATOM 2919 C CA . ALA B 1 153 ? 15.961 -3.438 -9.305 1 93.69 153 ALA B CA 1
ATOM 2920 C C . ALA B 1 153 ? 14.859 -3.811 -8.32 1 93.69 153 ALA B C 1
ATOM 2922 O O . ALA B 1 153 ? 13.672 -3.617 -8.594 1 93.69 153 ALA B O 1
ATOM 2923 N N . THR B 1 154 ? 15.273 -4.367 -7.207 1 93.5 154 THR B N 1
ATOM 2924 C CA . THR B 1 154 ? 14.438 -4.633 -6.043 1 93.5 154 THR B CA 1
ATOM 2925 C C . THR B 1 154 ? 15.047 -4.02 -4.785 1 93.5 154 THR B C 1
ATOM 2927 O O . THR B 1 154 ? 15.836 -4.668 -4.09 1 93.5 154 THR B O 1
ATOM 2930 N N . PRO B 1 155 ? 14.625 -2.785 -4.527 1 92.12 155 PRO B N 1
ATOM 2931 C CA . PRO B 1 155 ? 15.203 -2.152 -3.338 1 92.12 155 PRO B CA 1
ATOM 2932 C C . PRO B 1 155 ? 14.891 -2.922 -2.055 1 92.12 155 PRO B C 1
ATOM 2934 O O . PRO B 1 155 ? 13.859 -3.594 -1.965 1 92.12 155 PRO B O 1
ATOM 2937 N N . SER B 1 156 ? 15.805 -2.738 -1.083 1 91.5 156 SER B N 1
ATOM 2938 C CA . SER B 1 156 ? 15.602 -3.406 0.198 1 91.5 156 SER B CA 1
ATOM 2939 C C . SER B 1 156 ? 14.359 -2.875 0.91 1 91.5 156 SER B C 1
ATOM 2941 O O . SER B 1 156 ? 14.273 -1.68 1.2 1 91.5 156 SER B O 1
ATOM 2943 N N . ARG B 1 157 ? 13.516 -3.734 1.193 1 90.56 157 ARG B N 1
ATOM 2944 C CA . ARG B 1 157 ? 12.234 -3.377 1.798 1 90.56 157 ARG B CA 1
ATOM 2945 C C . ARG B 1 157 ? 12.438 -2.691 3.145 1 90.56 157 ARG B C 1
ATOM 2947 O O . ARG B 1 157 ? 11.656 -1.818 3.527 1 90.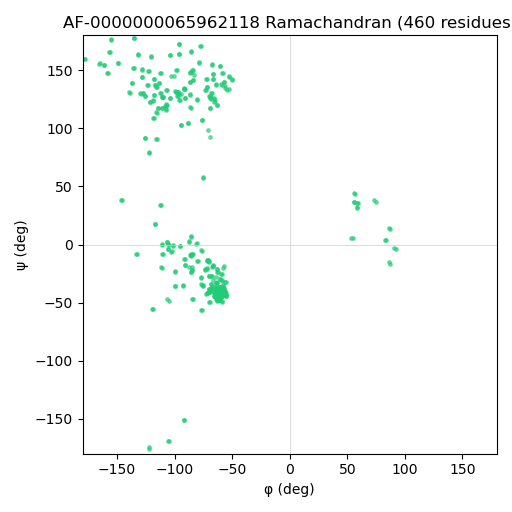56 157 ARG B O 1
ATOM 2954 N N . GLU B 1 158 ? 13.508 -3.02 3.852 1 92.12 158 GLU B N 1
ATOM 2955 C CA . GLU B 1 158 ? 13.758 -2.533 5.203 1 92.12 158 GLU B CA 1
ATOM 2956 C C . GLU B 1 158 ? 14.023 -1.031 5.207 1 92.12 158 GLU B C 1
ATOM 2958 O O . GLU B 1 158 ? 13.898 -0.376 6.246 1 92.12 158 GLU B O 1
ATOM 2963 N N . THR B 1 159 ? 14.359 -0.53 4.09 1 95.25 159 THR B N 1
ATOM 2964 C CA . THR B 1 159 ? 14.688 0.889 4.02 1 95.25 159 THR B CA 1
ATOM 2965 C C . THR B 1 159 ? 13.531 1.686 3.424 1 95.25 159 THR B C 1
ATOM 2967 O O . THR B 1 159 ? 13.594 2.912 3.332 1 95.25 159 THR B O 1
ATOM 2970 N N . LEU B 1 160 ? 12.516 1.021 2.98 1 97 160 LEU B N 1
ATOM 2971 C CA . LEU B 1 160 ? 11.445 1.681 2.236 1 97 160 LEU B CA 1
ATOM 2972 C C . LEU B 1 160 ? 10.273 2.018 3.15 1 97 160 LEU B C 1
ATOM 2974 O O . LEU B 1 160 ? 9.82 1.172 3.924 1 97 160 LEU B O 1
ATOM 2978 N N . TRP B 1 161 ? 9.844 3.229 3.037 1 97.5 161 TRP B N 1
ATOM 2979 C CA . TRP B 1 161 ? 8.719 3.727 3.824 1 97.5 161 TRP B CA 1
ATOM 2980 C C . TRP B 1 161 ? 7.672 4.375 2.926 1 97.5 161 TRP B C 1
ATOM 2982 O O . TRP B 1 161 ? 8.008 5 1.918 1 97.5 161 TRP B O 1
ATOM 2992 N N . LEU B 1 162 ? 6.434 4.211 3.266 1 97.12 162 LEU B N 1
ATOM 2993 C CA . LEU B 1 162 ? 5.328 4.852 2.559 1 97.12 162 LEU B CA 1
ATOM 2994 C C . LEU B 1 162 ? 4.914 6.145 3.252 1 97.12 162 LEU B C 1
ATOM 2996 O O . LEU B 1 162 ? 4.555 6.133 4.434 1 97.12 162 LEU B O 1
ATOM 3000 N N . ALA B 1 163 ? 4.934 7.172 2.516 1 97.75 163 ALA B N 1
ATOM 3001 C CA . ALA B 1 163 ? 4.652 8.492 3.074 1 97.75 163 ALA B CA 1
ATOM 3002 C C . ALA B 1 163 ? 3.174 8.641 3.418 1 97.75 163 ALA B C 1
ATOM 3004 O O . ALA B 1 163 ? 2.309 8.195 2.662 1 97.75 163 ALA B O 1
ATOM 3005 N N . GLN B 1 164 ? 2.906 9.164 4.512 1 97.94 164 GLN B N 1
ATOM 3006 C CA . GLN B 1 164 ? 1.583 9.602 4.949 1 97.94 164 GLN B CA 1
ATOM 3007 C C . GLN B 1 164 ? 1.582 11.078 5.312 1 97.94 164 GLN B C 1
ATOM 3009 O O . GLN B 1 164 ? 2.502 11.812 4.949 1 97.94 164 GLN B O 1
ATOM 3014 N N . THR B 1 165 ? 0.528 11.562 5.785 1 98.56 165 THR B N 1
ATOM 3015 C CA . THR B 1 165 ? 0.424 12.852 6.453 1 98.56 165 THR B CA 1
ATOM 3016 C C . THR B 1 165 ? -0.129 12.688 7.863 1 98.56 165 THR B C 1
ATOM 3018 O O . THR B 1 165 ? -0.835 11.719 8.148 1 98.56 165 THR B O 1
ATOM 3021 N N . PRO B 1 166 ? 0.335 13.594 8.68 1 98.75 166 PRO B N 1
ATOM 3022 C CA . PRO B 1 166 ? 0.883 14.938 8.461 1 98.75 166 PRO B CA 1
ATOM 3023 C C . PRO B 1 166 ? 2.371 14.914 8.117 1 98.75 166 PRO B C 1
ATOM 3025 O O . PRO B 1 166 ? 3.072 13.953 8.453 1 98.75 166 PRO B O 1
ATOM 3028 N N . GLN B 1 167 ? 2.725 15.844 7.395 1 98.88 167 GLN B N 1
ATOM 3029 C CA . GLN B 1 167 ? 4.109 16.297 7.285 1 98.88 167 GLN B CA 1
ATOM 3030 C C . GLN B 1 167 ? 4.324 17.594 8.047 1 98.88 167 GLN B C 1
ATOM 3032 O O . GLN B 1 167 ? 3.588 18.562 7.859 1 98.88 167 GLN B O 1
ATOM 3037 N N . ALA B 1 168 ? 5.277 17.594 8.906 1 98.88 168 ALA B N 1
ATOM 3038 C CA . ALA B 1 168 ? 5.414 18.703 9.852 1 98.88 168 ALA B CA 1
ATOM 3039 C C . ALA B 1 168 ? 6.727 19.453 9.641 1 98.88 168 ALA B C 1
ATOM 3041 O O . ALA B 1 168 ? 7.777 18.828 9.453 1 98.88 168 ALA B O 1
ATOM 3042 N N . PHE B 1 169 ? 6.613 20.75 9.695 1 98.88 169 PHE B N 1
ATOM 3043 C CA . PHE B 1 169 ? 7.766 21.625 9.469 1 98.88 169 PHE B CA 1
ATOM 3044 C C . PHE B 1 169 ? 7.641 22.906 10.273 1 98.88 169 PHE B C 1
ATOM 3046 O O . PHE B 1 169 ? 6.531 23.328 10.617 1 98.88 169 PHE B O 1
ATOM 3053 N N . ARG B 1 170 ? 8.758 23.5 10.531 1 98.62 170 ARG B N 1
ATOM 3054 C CA . ARG B 1 170 ? 8.703 24.906 10.945 1 98.62 170 ARG B CA 1
ATOM 3055 C C . ARG B 1 170 ? 8.219 25.781 9.797 1 98.62 170 ARG B C 1
ATOM 3057 O O . ARG B 1 170 ? 8.57 25.562 8.641 1 98.62 170 ARG B O 1
ATOM 3064 N N . TYR B 1 171 ? 7.516 26.797 10.125 1 98.69 171 TYR B N 1
ATOM 3065 C CA . TYR B 1 171 ? 6.871 27.641 9.133 1 98.69 171 TYR B CA 1
ATOM 3066 C C . TYR B 1 171 ? 7.898 28.234 8.18 1 98.69 171 TYR B C 1
ATOM 3068 O O . TYR B 1 171 ? 7.738 28.172 6.957 1 98.69 171 TYR B O 1
ATOM 3076 N N . GLY B 1 172 ? 8.891 28.781 8.727 1 98.12 172 GLY B N 1
ATOM 3077 C CA . GLY B 1 172 ? 9.906 29.406 7.887 1 98.12 172 GLY B CA 1
ATOM 3078 C C . GLY B 1 172 ? 10.539 28.438 6.902 1 98.12 172 GLY B C 1
ATOM 3079 O O . GLY B 1 172 ? 10.805 28.812 5.754 1 98.12 172 GLY B O 1
ATOM 3080 N N . VAL B 1 173 ? 10.758 27.219 7.312 1 98.31 173 VAL B N 1
ATOM 3081 C CA . VAL B 1 173 ? 11.422 26.203 6.496 1 98.31 173 VAL B CA 1
ATOM 3082 C C . VAL B 1 173 ? 10.508 25.781 5.344 1 98.31 173 VAL B C 1
ATOM 3084 O O . VAL B 1 173 ? 10.914 25.812 4.18 1 98.31 173 VAL B O 1
ATOM 3087 N N . ILE B 1 174 ? 9.266 25.469 5.633 1 98.75 174 ILE B N 1
ATOM 3088 C CA . ILE B 1 174 ? 8.375 24.906 4.621 1 98.75 174 ILE B CA 1
ATOM 3089 C C . ILE B 1 174 ? 7.922 26.016 3.672 1 98.75 174 ILE B C 1
ATOM 3091 O O . ILE B 1 174 ? 7.75 25.781 2.473 1 98.75 174 ILE B O 1
ATOM 3095 N N . ARG B 1 175 ? 7.727 27.203 4.188 1 98.5 175 ARG B N 1
ATOM 3096 C CA . ARG B 1 175 ? 7.379 28.312 3.32 1 98.5 175 ARG B CA 1
ATOM 3097 C C . ARG B 1 175 ? 8.477 28.578 2.297 1 98.5 175 ARG B C 1
ATOM 3099 O O . ARG B 1 175 ? 8.203 28.719 1.104 1 98.5 175 ARG B O 1
ATOM 3106 N N . ALA B 1 176 ? 9.688 28.641 2.781 1 98.19 176 ALA B N 1
ATOM 3107 C CA . ALA B 1 176 ? 10.82 28.875 1.887 1 98.19 176 ALA B CA 1
ATOM 3108 C C . ALA B 1 176 ? 10.906 27.781 0.827 1 98.19 176 ALA B C 1
ATOM 3110 O O . ALA B 1 176 ? 11.125 28.062 -0.354 1 98.19 176 ALA B O 1
ATOM 3111 N N . ALA B 1 177 ? 10.719 26.562 1.27 1 98.56 177 ALA B N 1
ATOM 3112 C CA . ALA B 1 177 ? 10.805 25.438 0.351 1 98.56 177 ALA B CA 1
ATOM 3113 C C . ALA B 1 177 ? 9.758 25.547 -0.756 1 98.56 177 ALA B C 1
ATOM 3115 O O . ALA B 1 177 ? 10.07 25.344 -1.933 1 98.56 177 ALA B O 1
ATOM 3116 N N . HIS B 1 178 ? 8.562 25.906 -0.388 1 98.69 178 HIS B N 1
ATOM 3117 C CA . HIS B 1 178 ? 7.488 26.031 -1.368 1 98.69 178 HIS B CA 1
ATOM 3118 C C . HIS B 1 178 ? 7.715 27.234 -2.285 1 98.69 178 HIS B C 1
ATOM 3120 O O . HIS B 1 178 ? 7.449 27.156 -3.488 1 98.69 178 HIS B O 1
ATOM 3126 N N . GLU B 1 179 ? 8.203 28.297 -1.758 1 98.44 179 GLU B N 1
ATOM 3127 C CA . GLU B 1 179 ? 8.461 29.484 -2.561 1 98.44 179 GLU B CA 1
ATOM 3128 C C . GLU B 1 179 ? 9.539 29.219 -3.607 1 98.44 179 GLU B C 1
ATOM 3130 O O . GLU B 1 179 ? 9.391 29.594 -4.773 1 98.44 179 GLU B O 1
ATOM 3135 N N . VAL B 1 180 ? 10.594 28.594 -3.205 1 98.25 180 VAL B N 1
ATOM 3136 C CA . VAL B 1 180 ? 11.688 28.266 -4.121 1 98.25 180 VAL B CA 1
ATOM 3137 C C . VAL B 1 180 ? 11.18 27.328 -5.215 1 98.25 180 VAL B C 1
ATOM 3139 O O . VAL B 1 180 ? 11.461 27.531 -6.398 1 98.25 180 VAL B O 1
ATOM 3142 N N . ALA B 1 181 ? 10.422 26.266 -4.805 1 97.88 181 ALA B N 1
ATOM 3143 C CA . ALA B 1 181 ? 9.875 25.328 -5.777 1 97.88 181 ALA B CA 1
ATOM 3144 C C . ALA B 1 181 ? 8.961 26.031 -6.777 1 97.88 181 ALA B C 1
ATOM 3146 O O . ALA B 1 181 ? 8.992 25.719 -7.973 1 97.88 181 ALA B O 1
ATOM 3147 N N . ASP B 1 182 ? 8.156 26.953 -6.27 1 97.38 182 ASP B N 1
ATOM 3148 C CA . ASP B 1 182 ? 7.262 27.719 -7.133 1 97.38 182 ASP B CA 1
ATOM 3149 C C . ASP B 1 182 ? 8.047 28.562 -8.133 1 97.38 182 ASP B C 1
ATOM 3151 O O . ASP B 1 182 ? 7.738 28.578 -9.32 1 97.38 182 ASP B O 1
ATOM 3155 N N . ALA B 1 183 ? 9.031 29.188 -7.699 1 97.56 183 ALA B N 1
ATOM 3156 C CA . ALA B 1 183 ? 9.859 30.047 -8.539 1 97.56 183 ALA B CA 1
ATOM 3157 C C . ALA B 1 183 ? 10.562 29.219 -9.625 1 97.56 183 ALA B C 1
ATOM 3159 O O . ALA B 1 183 ? 10.734 29.688 -10.75 1 97.56 183 ALA B O 1
ATOM 3160 N N . GLU B 1 184 ? 10.883 27.984 -9.258 1 97.5 184 GLU B N 1
ATOM 3161 C CA . GLU B 1 184 ? 11.617 27.125 -10.18 1 97.5 184 GLU B CA 1
ATOM 3162 C C . GLU B 1 184 ? 10.672 26.234 -10.977 1 97.5 184 GLU B C 1
ATOM 3164 O O . GLU B 1 184 ? 11.109 25.406 -11.773 1 97.5 184 GLU B O 1
ATOM 3169 N N . ARG B 1 185 ? 9.414 26.281 -10.789 1 95.19 185 ARG B N 1
ATOM 3170 C CA . ARG B 1 185 ? 8.391 25.484 -11.461 1 95.19 185 ARG B CA 1
ATOM 3171 C C . ARG B 1 185 ? 8.617 23.984 -11.234 1 95.19 185 ARG B C 1
ATOM 3173 O O . ARG B 1 185 ? 8.492 23.188 -12.164 1 95.19 185 ARG B O 1
ATOM 3180 N N . PHE B 1 186 ? 9.086 23.719 -10.039 1 96.06 186 PHE B N 1
ATOM 3181 C CA . PHE B 1 186 ? 9.32 22.344 -9.656 1 96.06 186 PHE B CA 1
ATOM 3182 C C . PHE B 1 186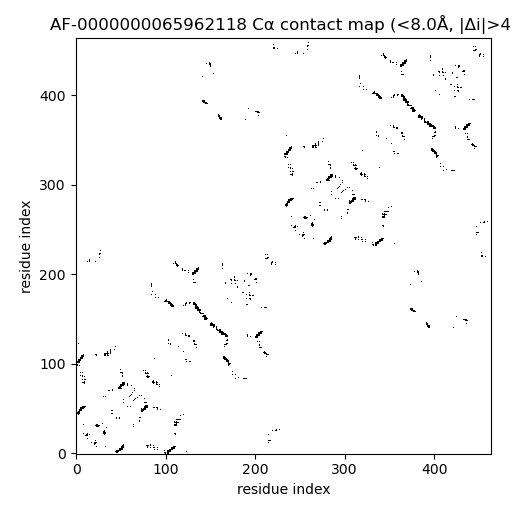 ? 8.094 21.75 -8.977 1 96.06 186 PHE B C 1
ATOM 3184 O O . PHE B 1 186 ? 7.473 22.391 -8.125 1 96.06 186 PHE B O 1
ATOM 3191 N N . LEU B 1 187 ? 7.703 20.562 -9.367 1 94.25 187 LEU B N 1
ATOM 3192 C CA . LEU B 1 187 ? 6.602 19.828 -8.742 1 94.25 187 LEU B CA 1
ATOM 3193 C C . LEU B 1 187 ? 7.105 18.562 -8.062 1 94.25 187 LEU B C 1
ATOM 3195 O O . LEU B 1 187 ? 7.703 17.703 -8.711 1 94.25 187 LEU B O 1
ATOM 3199 N N . GLY B 1 188 ? 6.926 18.516 -6.781 1 93 188 GLY B N 1
ATOM 3200 C CA . GLY B 1 188 ? 7.301 17.344 -6.016 1 93 188 GLY B CA 1
ATOM 3201 C C . GLY B 1 188 ? 6.137 16.406 -5.766 1 93 188 GLY B C 1
ATOM 3202 O O . GLY B 1 188 ? 4.992 16.734 -6.074 1 93 188 GLY B O 1
ATOM 3203 N N . THR B 1 189 ? 6.406 15.219 -5.207 1 89.81 189 THR B N 1
ATOM 3204 C CA . THR B 1 189 ? 5.359 14.258 -4.887 1 89.81 189 THR B CA 1
ATOM 3205 C C . THR B 1 189 ? 4.766 14.539 -3.512 1 89.81 189 THR B C 1
ATOM 3207 O O . THR B 1 189 ? 3.662 14.086 -3.199 1 89.81 189 THR B O 1
ATOM 3210 N N . ASP B 1 190 ? 5.562 15.203 -2.699 1 94.5 190 ASP B N 1
ATOM 3211 C CA . ASP B 1 190 ? 5.082 15.602 -1.378 1 94.5 190 ASP B CA 1
ATOM 3212 C C . ASP B 1 190 ? 5.848 16.812 -0.855 1 94.5 190 ASP B C 1
ATOM 3214 O O . ASP B 1 190 ? 6.746 17.328 -1.528 1 94.5 190 ASP B O 1
ATOM 3218 N N . ASP B 1 191 ? 5.434 17.281 0.274 1 97.75 191 ASP B N 1
ATOM 3219 C CA . ASP B 1 191 ? 6.02 18.5 0.833 1 97.75 191 ASP B CA 1
ATOM 3220 C C . ASP B 1 191 ? 7.461 18.25 1.279 1 97.75 191 ASP B C 1
ATOM 3222 O O . ASP B 1 191 ? 8.32 19.125 1.12 1 97.75 191 ASP B O 1
ATOM 3226 N N . ALA B 1 192 ? 7.762 17.109 1.855 1 97.88 192 ALA B N 1
ATOM 3227 C CA . ALA B 1 192 ? 9.094 16.766 2.334 1 97.88 192 ALA B CA 1
ATOM 3228 C C . ALA B 1 192 ? 10.125 16.859 1.207 1 97.88 192 ALA B C 1
ATOM 3230 O O . ALA B 1 192 ? 11.258 17.297 1.425 1 97.88 192 ALA B O 1
ATOM 3231 N N . MET B 1 193 ? 9.695 16.453 0.039 1 96.56 193 MET B N 1
ATOM 3232 C CA . MET B 1 193 ? 10.586 16.5 -1.116 1 96.56 193 MET B CA 1
ATOM 3233 C C . MET B 1 193 ? 11.086 17.922 -1.373 1 96.56 193 MET B C 1
ATOM 3235 O O . MET B 1 193 ? 12.227 18.109 -1.788 1 96.56 193 MET B O 1
ATOM 3239 N N . LEU B 1 194 ? 10.211 18.922 -1.175 1 97.62 194 LEU B N 1
ATOM 3240 C CA . LEU B 1 194 ? 10.578 20.328 -1.404 1 97.62 194 LEU B CA 1
ATOM 3241 C C . LEU B 1 194 ? 11.641 20.781 -0.411 1 97.62 194 LEU B C 1
ATOM 3243 O O . LEU B 1 194 ? 12.539 21.547 -0.765 1 97.62 194 LEU B O 1
ATOM 3247 N N . VAL B 1 195 ? 11.531 20.297 0.811 1 97.75 195 VAL B N 1
ATOM 3248 C CA . VAL B 1 195 ? 12.5 20.641 1.85 1 97.75 195 VAL B CA 1
ATOM 3249 C C . VAL B 1 195 ? 13.82 19.938 1.575 1 97.75 195 VAL B C 1
ATOM 3251 O O . VAL B 1 195 ? 14.891 20.531 1.695 1 97.75 195 VAL B O 1
ATOM 3254 N N . GLU B 1 196 ? 13.734 18.688 1.176 1 95.69 196 GLU B N 1
ATOM 3255 C CA . GLU B 1 196 ? 14.922 17.906 0.835 1 95.69 196 GLU B CA 1
ATOM 3256 C C . GLU B 1 196 ? 15.695 18.562 -0.302 1 95.69 196 GLU B C 1
ATOM 3258 O O . GLU B 1 196 ? 16.938 18.547 -0.309 1 95.69 196 GLU B O 1
ATOM 3263 N N . ARG B 1 197 ? 15.031 19.109 -1.202 1 94.12 197 ARG B N 1
ATOM 3264 C CA . ARG B 1 197 ? 15.633 19.734 -2.371 1 94.12 197 ARG B CA 1
ATOM 3265 C C . ARG B 1 197 ? 16.516 20.922 -1.967 1 94.12 197 ARG B C 1
ATOM 3267 O O . ARG B 1 197 ? 17.406 21.312 -2.711 1 94.12 197 ARG B O 1
ATOM 3274 N N . LEU B 1 198 ? 16.25 21.484 -0.824 1 95.5 198 LEU B N 1
ATOM 3275 C CA . LEU B 1 198 ? 17.031 22.625 -0.324 1 95.5 198 LEU B CA 1
ATOM 3276 C C . LEU B 1 198 ? 18.25 22.141 0.457 1 95.5 198 LEU B C 1
ATOM 3278 O O . LEU B 1 198 ? 18.953 22.938 1.071 1 95.5 198 LEU B O 1
ATOM 3282 N N . GLY B 1 199 ? 18.453 20.875 0.536 1 94.38 199 GLY B N 1
ATOM 3283 C CA . GLY B 1 199 ? 19.594 20.312 1.249 1 94.38 199 GLY B CA 1
ATOM 3284 C C . GLY B 1 199 ? 19.328 20.094 2.727 1 94.38 199 GLY B C 1
ATOM 3285 O O . GLY B 1 199 ? 20.25 19.891 3.508 1 94.38 199 GLY B O 1
ATOM 3286 N N . ARG B 1 200 ? 18.094 20.172 3.045 1 95.62 200 ARG B N 1
ATOM 3287 C CA . ARG B 1 200 ? 17.703 19.969 4.441 1 95.62 200 ARG B CA 1
ATOM 3288 C C . ARG B 1 200 ? 17.266 18.531 4.695 1 95.62 200 ARG B C 1
ATOM 3290 O O . ARG B 1 200 ? 17.031 17.781 3.754 1 95.62 200 ARG B O 1
ATOM 3297 N N . GLN B 1 201 ? 17.234 18.203 5.977 1 95.75 201 GLN B N 1
ATOM 3298 C CA . GLN B 1 201 ? 16.969 16.812 6.332 1 95.75 201 GLN B CA 1
ATOM 3299 C C . GLN B 1 201 ? 15.586 16.672 6.977 1 95.75 201 GLN B C 1
ATOM 3301 O O . GLN B 1 201 ? 15.25 17.406 7.902 1 95.75 201 GLN B O 1
ATOM 3306 N N . VAL B 1 202 ? 14.844 15.797 6.441 1 98.19 202 VAL B N 1
ATOM 3307 C CA . VAL B 1 202 ? 13.539 15.469 7.004 1 98.19 202 VAL B CA 1
ATOM 3308 C C . VAL B 1 202 ? 13.594 14.102 7.684 1 98.19 202 VAL B C 1
ATOM 3310 O O . VAL B 1 202 ? 14.141 13.148 7.125 1 98.19 202 VAL B O 1
ATOM 3313 N N . ARG B 1 203 ? 13.094 13.969 8.867 1 98.5 203 ARG B N 1
ATOM 3314 C CA . ARG B 1 203 ? 13.094 12.727 9.641 1 98.5 203 ARG B CA 1
ATOM 3315 C C . ARG B 1 203 ? 11.758 12.008 9.523 1 98.5 203 ARG B C 1
ATOM 3317 O O . ARG B 1 203 ? 10.711 12.656 9.414 1 98.5 203 ARG B O 1
ATOM 3324 N N . ILE B 1 204 ? 11.797 10.703 9.617 1 98.12 204 ILE B N 1
ATOM 3325 C CA . ILE B 1 204 ? 10.57 9.898 9.57 1 98.12 204 ILE B CA 1
ATOM 3326 C C . ILE B 1 204 ? 9.984 9.789 10.977 1 98.12 204 ILE B C 1
ATOM 3328 O O . ILE B 1 204 ? 10.719 9.711 11.961 1 98.12 204 ILE B O 1
ATOM 3332 N N . VAL B 1 205 ? 8.734 9.883 11.023 1 98.5 205 VAL B N 1
ATOM 3333 C CA . VAL B 1 205 ? 7.961 9.594 12.227 1 98.5 205 VAL B CA 1
ATOM 3334 C C . VAL B 1 205 ? 7.02 8.422 11.969 1 98.5 205 VAL B C 1
ATOM 3336 O O . VAL B 1 205 ? 6.309 8.398 10.961 1 98.5 205 VAL B O 1
ATOM 3339 N N . LEU B 1 206 ? 7.07 7.422 12.852 1 98.06 206 LEU B N 1
ATOM 3340 C CA . LEU B 1 206 ? 6.234 6.238 12.664 1 98.06 206 LEU B CA 1
ATOM 3341 C C . LEU B 1 206 ? 4.758 6.602 12.727 1 98.06 206 LEU B C 1
ATOM 3343 O O . LEU B 1 206 ? 4.293 7.191 13.703 1 98.06 206 LEU B O 1
ATOM 3347 N N . GLY B 1 207 ? 4.035 6.34 11.633 1 97.94 207 GLY B N 1
ATOM 3348 C CA . GLY B 1 207 ? 2.592 6.492 11.57 1 97.94 207 GLY B CA 1
ATOM 3349 C C . GLY B 1 207 ? 1.841 5.223 11.93 1 97.94 207 GLY B C 1
ATOM 3350 O O . GLY B 1 207 ? 2.242 4.492 12.836 1 97.94 207 GLY B O 1
ATOM 3351 N N . ASP B 1 208 ? 0.727 5.133 11.359 1 96.38 208 ASP B N 1
ATOM 3352 C CA . ASP B 1 208 ? -0.15 3.977 11.523 1 96.38 208 ASP B CA 1
ATOM 3353 C C . ASP B 1 208 ? -0.756 3.549 10.195 1 96.38 208 ASP B C 1
ATOM 3355 O O . ASP B 1 208 ? -1.127 4.395 9.375 1 96.38 208 ASP B O 1
ATOM 3359 N N . TYR B 1 209 ? -0.811 2.23 9.992 1 92.56 209 TYR B N 1
ATOM 3360 C CA . TYR B 1 209 ? -1.389 1.729 8.75 1 92.56 209 TYR B CA 1
ATOM 3361 C C . TYR B 1 209 ? -2.861 2.109 8.641 1 92.56 209 TYR B C 1
ATOM 3363 O O . TYR B 1 209 ? -3.404 2.195 7.539 1 92.56 209 TYR B O 1
ATOM 3371 N N . ARG B 1 210 ? -3.535 2.424 9.727 1 93.38 210 ARG B N 1
ATOM 3372 C CA . ARG B 1 210 ? -4.934 2.834 9.727 1 93.38 210 ARG B CA 1
ATOM 3373 C C . ARG B 1 210 ? -5.074 4.301 9.344 1 93.38 210 ARG B C 1
ATOM 3375 O O . ARG B 1 210 ? -6.184 4.773 9.07 1 93.38 210 ARG B O 1
ATOM 3382 N N . ASN B 1 211 ? -4.027 5.043 9.344 1 96.19 211 ASN B N 1
ATOM 3383 C CA . ASN B 1 211 ? -4.039 6.438 8.914 1 96.19 211 ASN B CA 1
ATOM 3384 C C . ASN B 1 211 ? -4.109 6.559 7.395 1 96.19 211 ASN B C 1
ATOM 3386 O O . ASN B 1 211 ? -3.268 7.215 6.781 1 96.19 211 ASN B O 1
ATOM 3390 N N . VAL B 1 212 ? -5.156 5.961 6.812 1 93.25 212 VAL B N 1
ATOM 3391 C CA . VAL B 1 212 ? -5.277 5.785 5.371 1 93.25 212 VAL B CA 1
ATOM 3392 C C . VAL B 1 212 ? -5.859 7.051 4.742 1 93.25 212 VAL B C 1
ATOM 3394 O O . VAL B 1 212 ? -6.684 7.734 5.359 1 93.25 212 VAL B O 1
ATOM 3397 N N . LYS B 1 213 ? -5.387 7.395 3.617 1 94.38 213 LYS B N 1
ATOM 3398 C CA . LYS B 1 213 ? -5.98 8.422 2.768 1 94.38 213 LYS B CA 1
ATOM 3399 C C . LYS B 1 213 ? -7.156 7.867 1.972 1 94.38 213 LYS B C 1
ATOM 3401 O O . LYS B 1 213 ? -7.016 6.875 1.253 1 94.38 213 LYS B O 1
ATOM 3406 N N . ILE B 1 214 ? -8.359 8.414 2.014 1 93.75 214 ILE B N 1
ATOM 3407 C CA . ILE B 1 214 ? -9.531 7.91 1.315 1 93.75 214 ILE B CA 1
ATOM 3408 C C . ILE B 1 214 ? -9.602 8.508 -0.086 1 93.75 214 ILE B C 1
ATOM 3410 O O . ILE B 1 214 ? -9.992 9.672 -0.254 1 93.75 214 ILE B O 1
ATOM 3414 N N . THR B 1 215 ? -9.258 7.68 -1.08 1 89.44 215 THR B N 1
ATOM 3415 C CA . THR B 1 215 ? -9.227 8.219 -2.436 1 89.44 215 THR B CA 1
ATOM 3416 C C . THR B 1 215 ? -9.938 7.281 -3.406 1 89.44 215 THR B C 1
ATOM 3418 O O . THR B 1 215 ? -10.094 7.609 -4.586 1 89.44 215 THR B O 1
ATOM 3421 N N . THR B 1 216 ? -10.297 6.059 -2.869 1 87.5 216 THR B N 1
ATOM 3422 C CA . THR B 1 216 ? -11.008 5.086 -3.693 1 87.5 216 THR B CA 1
ATOM 3423 C C . THR B 1 216 ? -12.219 4.527 -2.953 1 87.5 216 THR B C 1
ATOM 3425 O O . THR B 1 216 ? -12.328 4.668 -1.733 1 87.5 216 THR B O 1
ATOM 3428 N N . PRO B 1 217 ? -13.102 3.91 -3.734 1 86.38 217 PRO B N 1
ATOM 3429 C CA . PRO B 1 217 ? -14.219 3.25 -3.064 1 86.38 217 PRO B CA 1
ATOM 3430 C C . PRO B 1 217 ? -13.773 2.184 -2.07 1 86.38 217 PRO B C 1
ATOM 3432 O O . PRO B 1 217 ? -14.398 2.006 -1.022 1 86.38 217 PRO B O 1
ATOM 3435 N N . GLU B 1 218 ? -12.664 1.545 -2.342 1 87.19 218 GLU B N 1
ATOM 3436 C CA . GLU B 1 218 ? -12.102 0.543 -1.44 1 87.19 218 GLU B CA 1
ATOM 3437 C C . GLU B 1 218 ? -11.648 1.176 -0.128 1 87.19 218 GLU B C 1
ATOM 3439 O O . GLU B 1 218 ? -11.836 0.596 0.944 1 87.19 218 GLU B O 1
ATOM 3444 N N . ASP B 1 219 ? -11.102 2.316 -0.23 1 90.12 219 ASP B N 1
ATOM 3445 C CA . ASP B 1 219 ? -10.703 3.045 0.97 1 90.12 219 ASP B CA 1
ATOM 3446 C C . ASP B 1 219 ? -11.914 3.367 1.845 1 90.12 219 ASP B C 1
ATOM 3448 O O . ASP B 1 219 ? -11.82 3.326 3.074 1 90.12 219 ASP B O 1
ATOM 3452 N N . MET B 1 220 ? -12.984 3.664 1.121 1 91.25 220 MET B N 1
ATOM 3453 C CA . MET B 1 220 ? -14.203 4.008 1.843 1 91.25 220 MET B CA 1
ATOM 3454 C C . MET B 1 220 ? -14.719 2.816 2.641 1 91.25 220 MET B C 1
ATOM 3456 O O . MET B 1 220 ? -15.188 2.977 3.77 1 91.25 220 MET B O 1
ATOM 3460 N N . VAL B 1 221 ? -14.633 1.683 2.094 1 88.44 221 VAL B N 1
ATOM 3461 C CA . VAL B 1 221 ? -15.07 0.458 2.756 1 88.44 221 VAL B CA 1
ATOM 3462 C C . VAL B 1 221 ? -14.258 0.24 4.027 1 88.44 221 VAL B C 1
ATOM 3464 O O . VAL B 1 221 ? -14.812 -0.056 5.086 1 88.44 221 VAL B O 1
ATOM 3467 N N . LEU B 1 222 ? -13 0.414 3.922 1 90.12 222 LEU B N 1
ATOM 3468 C CA . LEU B 1 222 ? -12.125 0.243 5.07 1 90.12 222 LEU B CA 1
ATOM 3469 C C . LEU B 1 222 ? -12.406 1.295 6.137 1 90.12 222 LEU B C 1
ATOM 3471 O O . LEU B 1 222 ? -12.484 0.975 7.324 1 90.12 222 LEU B O 1
ATOM 3475 N N . ALA B 1 223 ? -12.562 2.49 5.668 1 92.88 223 ALA B N 1
ATOM 3476 C CA . ALA B 1 223 ? -12.82 3.604 6.578 1 92.88 223 ALA B CA 1
ATOM 3477 C C . ALA B 1 223 ? -14.109 3.377 7.371 1 92.88 223 ALA B C 1
ATOM 3479 O O . ALA B 1 223 ? -14.148 3.617 8.578 1 92.88 223 ALA B O 1
ATOM 3480 N N . GLU B 1 224 ? -15.102 2.885 6.66 1 92.88 224 GLU B N 1
ATOM 3481 C CA . GLU B 1 224 ? -16.359 2.594 7.328 1 92.88 224 GLU B CA 1
ATOM 3482 C C . GLU B 1 224 ? -16.188 1.515 8.391 1 92.88 224 GLU B C 1
ATOM 3484 O O . GLU B 1 224 ? -16.797 1.593 9.469 1 92.88 224 GLU B O 1
ATOM 3489 N N . ALA B 1 225 ? -15.383 0.597 8.094 1 89.62 225 ALA B N 1
ATOM 3490 C CA . ALA B 1 225 ? -15.117 -0.471 9.055 1 89.62 225 ALA B CA 1
ATOM 3491 C C . ALA B 1 225 ? -14.391 0.067 10.289 1 89.62 225 ALA B C 1
ATOM 3493 O O . ALA B 1 225 ? -14.664 -0.361 11.414 1 89.62 225 ALA B O 1
ATOM 3494 N N . PHE B 1 226 ? -13.469 0.974 10.086 1 91 226 PHE B N 1
ATOM 3495 C CA . PHE B 1 226 ? -12.727 1.567 11.195 1 91 226 PHE B CA 1
ATOM 3496 C C . PHE B 1 226 ? -13.664 2.314 12.133 1 91 226 PHE B C 1
ATOM 3498 O O . PHE B 1 226 ? -13.492 2.266 13.352 1 91 226 PHE B O 1
ATOM 3505 N N . ILE B 1 227 ? -14.586 2.947 11.562 1 91.44 227 ILE B N 1
ATOM 3506 C CA . ILE B 1 227 ? -15.523 3.734 12.352 1 91.44 227 ILE B CA 1
ATOM 3507 C C . ILE B 1 227 ? -16.422 2.805 13.164 1 91.44 227 ILE B C 1
ATOM 3509 O O . ILE B 1 227 ? -16.719 3.078 14.328 1 91.44 227 ILE B O 1
ATOM 3513 N N . LYS B 1 228 ? -16.844 1.704 12.508 1 86.38 228 LYS B N 1
ATOM 3514 C CA . LYS B 1 228 ? -17.719 0.753 13.18 1 86.38 228 LYS B CA 1
ATOM 3515 C C . LYS B 1 228 ? -17.016 0.051 14.328 1 86.38 228 LYS B C 1
ATOM 3517 O O . LYS B 1 228 ? -17.625 -0.265 15.352 1 86.38 228 LYS B O 1
ATOM 3522 N N . GLU B 1 229 ? -15.758 -0.277 14.117 1 79.69 229 GLU B N 1
ATOM 3523 C CA . GLU B 1 229 ? -14.977 -0.913 15.172 1 79.69 229 GLU B CA 1
ATOM 3524 C C . GLU B 1 229 ? -14.797 0.02 16.375 1 79.69 229 GLU B C 1
ATOM 3526 O O . GLU B 1 229 ? -14.727 -0.434 17.516 1 79.69 229 GLU B O 1
ATOM 3531 N N . LYS B 1 230 ? -14.523 1.256 16.234 1 64.06 230 LYS B N 1
ATOM 3532 C CA . LYS B 1 230 ? -14.305 2.232 17.297 1 64.06 230 LYS B CA 1
ATOM 3533 C C . LYS B 1 230 ? -15.617 2.574 18 1 64.06 230 LYS B C 1
ATOM 3535 O O . LYS B 1 230 ? -15.602 3.158 19.094 1 64.06 230 LYS B O 1
ATOM 3540 N N . LEU B 1 231 ? -16.828 2.297 17.312 1 45.31 231 LEU B N 1
ATOM 3541 C CA . LEU B 1 231 ? -18.094 2.568 17.969 1 45.31 231 LEU B CA 1
ATOM 3542 C C . LEU B 1 231 ? -18.344 1.568 19.094 1 45.31 231 LEU B C 1
ATOM 3544 O O . LEU B 1 231 ? -18.359 0.357 18.859 1 45.31 231 LEU B O 1
ATOM 3548 N N . PRO B 1 232 ? -18.078 1.869 20.344 1 36.62 232 PRO B N 1
ATOM 3549 C CA . PRO B 1 232 ? -18.781 1.144 21.406 1 36.62 232 PRO B CA 1
ATOM 3550 C C . PRO B 1 232 ? -20.297 1.246 21.297 1 36.62 232 PRO B C 1
ATOM 3552 O O . PRO B 1 232 ? -20.812 2.199 20.703 1 36.62 232 PRO B O 1
#

Nearest PDB structures (foldseek):
  5hs2-assembly1_A  TM=9.437E-01  e=1.524E-27  Bacillus subtilis subsp. subtilis str. 168
  5ddv-assembly1_A-2  TM=9.281E-01  e=1.184E-25  Bacillus subtilis subsp. subtilis str. 168
  4zdq-assembly5_A  TM=8.758E-01  e=9.174E-23  Burkholderia thailandensis E264
  2px7-assembly1_A  TM=9.163E-01  e=7.552E-19  Thermus thermophilus HB8
  2px7-assembly1_B  TM=9.050E-01  e=8.036E-19  Thermus thermophilus HB8

InterPro domains:
  IPR001228 2-C-methyl-D-erythritol 4-phosphate cytidylyltransferase [MF_00108] (2-227)
  IPR001228 2-C-methyl-D-erythritol 4-phosphate cytidylyltransferase [TIGR00453] (5-226)
  IPR018294 4-diphosphocytidyl-2C-methyl-D-erythritol synthase, conserved site [PS01295] (105-112)
  IPR029044 Nucleotide-diphospho-sugar transferases [G3DSA:3.90.550.10] (1-231)
  IPR029044 Nucleotide-diphospho-sugar transferases [SSF53448] (3-228)
  IPR034683 Cytidylyltransferase IspD/TarI [PF01128] (3-228)
  IPR034683 Cytidylyltransferase IspD/TarI [cd02516] (3-223)
  IPR050088 IspD/TarI cytidylyltransferase, baterial-type [PTHR32125] (3-230)

Secondary structure (DSSP, 8-state):
--EEEEEE-----GGG--SS-GGGSEETTEEHHHHHHHHHHH-TT--EEEEEE-GGGHHHHIIIIIIHHT-TTEEEEEE--SSHHHHHHHHHHHTTTTS-TT-EEEE--TT-TT--HHHHHHHHHHHHHSS-EEEEEE--SPEEEEETTEEEE---GGGEEEEEEEEEEEHHHHHHHHHHHHHTT---SSHHHHHHTTT---EEEE--TT-----SHHHHHHHHHHHHHH--/--EEEEEE-----GGG--SS-GGGSEETTEEHHHHHHHHHHH-TT--EEEEEE-GGGHHHHIIIIIIHHT-TTEEEEEE--SSHHHHHHHHHHHTTTTS-TT-EEEE--TT-TT--HHHHHHHHHHHHHSS-EEEEEE--SPEEEEETTEEEE---GGGEEEEEEEEEEEHHHHHHHHHHHHHTT---SSHHHHHHTTT---EEEE--TT-----SHHHHHHHHHHHHHH--

Foldseek 3Di:
DAEEEEEEQADQLVAAVDPDRQQQDDFVRGRLLLLQLVQLLPAPRHQAYEYEYAPVCQVVCVVVRPVVVPRPRYDYYFHADPDSLRSSLRRLVVCPPPADQQYKYWYAYSNQNPFHSVLVVQQRVQQNVFQKEWEWAQDDDFDFDDDPRHTDDTDDSRVDIGTHTGIMHGSNQLNVLSVVCVVVVHDDPDSVVSSVVVVGDYYYDYTDPSSDGPSYPVNSVSSNVVVVVPPD/DAEEEEEEQADQLVAAVDPDRQQQDDFVRGRLLLLQLVQLLPAPRHQAYEYEYAPVCQVVCVVVRPVVNPRPRYDYYFYADPDSLRSSLRRLVVCPPPADQQYKYWYAYSNQNPFHSVLVVQQRVQQNVFQKEWEWAQDDDFDFDDDPRHTDDTDDSRVDIGTHTGIMHGSNQLNVLSVVCVVVVHDDPDSVVSSVVVVGDYYYDYTDPSSDGDSYPVNSVSSNVVVVVPPD

Sequence (464 aa):
MAVFALIPAAGMGKRMGASINKQYLLLGGMPILARTLEVFERSPLVDGIFVVIPADEIPFCREQVVERHGFSKVRSIVAGGAERQQSVLNGLRAMEGTAGEYDVILIHDGVRPFVTEDILGRATATARENDGALVAVPAKDTVKVVEDGIITATPSRETLWLAQTPQAFRYGVIRAAHEVADAERFLGTDDAMLVERLGRQVRIVLGDYRNVKITTPEDMVLAEAFIKEKLPMAVFALIPAAGMGKRMGASINKQYLLLGGMPILARTLEVFERSPLVDGIFVVIPADEIPFCREQVVERHGFSKVRSIVAGGAERQQSVLNGLRAMEGTAGEYDVILIHDGVRPFVTEDILGRATATARENDGALVAVPAKDTVKVVEDGIITATPSRETLWLAQTPQAFRYGVIRAAHEVADAERFLGTDDAMLVERLGRQVRIVLGDYRNVKITTPEDMVLAEAFIKEKLP

pLDDT: mean 94.05, std 9.24, range [36.06, 98.94]

Organism: Geobacter metallireducens (strain ATCC 53774 / DSM 7210 / GS-15) (NCBI:txid269799)